Protein 5LO2 (pdb70)

Secondary structure (DSSP, 8-state):
-PPPP-S-SSSS-HHHHHHHHHHHHHHHHHHHH-

InterPro domains:
  IPR009578 Cell surface antigen I/II A repeat [PF06696] (201-225)
  IPR009578 Cell surface antigen I/II A repeat [PF06696] (226-250)
  IPR009578 Cell surface antigen I/II A repeat [PF06696] (283-307)
  IPR009578 Cell surface antigen I/II A repeat [PF06696] (308-332)
  IPR009578 Cell surface antigen I/II A repeat [PF06696] (365-389)
  IPR009578 Cell surface antigen I/II A repeat [PF06696] (390-414)
  IPR009578 Cell surface antigen I/II A repeat [PF06696] (447-471)
  IPR009578 Cell surface antigen I/II A repeat [PS51965] (147-221)
  IPR009578 Cell surface antigen I/II A repeat [PS51965] (222-303)
  IPR009578 Cell surface antigen I/II A repeat [PS51965] (304-385)
  IPR009578 Cell surface antigen I/II A repeat [PS51965] (386-467)
  IPR013574 Glucan-binding protein C/Surface antigen I/II, V-domain [PF08363] (492-816)
  IPR019931 LPXTG cell wall anchor motif [PF00746] (1522-1561)
  IPR019931 LPXTG cell wall anchor motif [PS50847] (1529-1562)
  IPR021197 Cross-wall-targeting lipoprotein motif [TIGR03726] (7-40)
  IPR026345 Adhesin isopeptide-forming adherence domain [PF17998] (1155-1327)
  IPR026345 Adhesin isopeptide-forming adherence domain [TIGR04228] (1155-1328)
  IPR032300 Cell surface antigen, C-terminal [PF16364] (1331-1490)
  IPR036234 Glucan-binding protein C/Surface antigen I/II, V-domain superfamily [G3DSA:2.60.530.10] (496-828)
  IPR036234 Glucan-binding protein C/Surface antigen I/II, V-domain superfamily [SSF74914] (464-836)

Solvent-accessible surface area: 2964 Å² total; per-residue (Å²): 131,20,110,147,24,132,63,63,31,146,136,30,84,113,150,82,41,51,129,54,111,57,25,53,51,121,28,103,160,67,76,90,125,159

Radius of gyration: 9.99 Å; Cα contacts (8 Å, |Δi|>4): 21; chains: 1; bounding box: 30×12×9 Å

Sequence (34 aa):
PPTKPTKPGDNATPEKLAKYQADLAKYQKDLADYPPTKPTKPGDNATPEKLAKYQADLAKYQKDLADYPPTKPTKPGDNATPEKLAKYQADLAKYQKDLADYPPTKPTKPGDNATPEKLAKYQADLAKYQKDLADYPPTKPTKPGDNATPEKLAKYQADLAKYQKDLADYPPTKPTKPGDNATPEKLAKYQADLAKYQKDLADYPPTKPTKPGDNATPEKLAKYQADLAKYQKDLADYPPTKPTKPGDNATPEKLAKYQADLAKYQKDLADYPPTKPTKPGDNATPEKLAKYQADLAKYQKDLADYPPTKPTKPGDNATPEKLAKYQADLAKYQKDLADYPPTKPTKPGDNATPEKLAKYQADLAKYQKDLADYPPTKPTKPGDNATPEKLAKYQADLAKYQKDLADYPPTKPTKPGDNATPEKLAKYQADLAKYQKDLADYPPTKPTKPGDNATPEKLAKYQADLAKYQKDLADYPPTKPTKPGDNATPEKLAKYQADLAKYQKDLADYPPTKPTKPGDNATPEKLAKYQADLAKYQKDLADYPPTKPTKPGDNATPEKLAKYQADLAKYQKDLADYPPTKPTKPGDNATPEKLAKYQADLAKYQKDLADYPPTKPTKPGDNATPEKLAKYQADLAKYQKDLADYPPTKPTKPGDNATPEKLAKYQADLAKYQKDLADY

Nearest PDB structures (foldseek):
  6gwx-assembly1_A  TM=8.118E-01  e=2.846E-02  Streptococcus mutans
  5ola-assembly2_F  TM=5.352E-01  e=8.386E+00  Homo sapiens
  6gwx-assembly1_A  TM=7.992E-01  e=4.355E-02  Streptococcus mutans
  7rt9-assembly1_Y  TM=7.832E-01  e=1.322E+00  Homo sapiens
  6gwx-assembly1_A  TM=8.113E-01  e=1.682E-02  Streptococcus mutans

Foldseek 3Di:
DDDQDPQDQDPDDPVSNVVSVVVVVVVVVVVVVD

B-factor: mean 0.84, std 0.64, range [0.19, 3.57]

Structure (mmCIF, N/CA/C/O backbone):
data_5LO2
#
_entry.id   5LO2
#
loop_
_atom_site.group_PDB
_atom_site.id
_atom_site.type_symbol
_atom_site.label_atom_id
_atom_site.label_alt_id
_atom_site.label_comp_id
_atom_site.label_asym_id
_atom_site.label_entity_id
_atom_site.label_seq_id
_atom_site.pdbx_PDB_ins_code
_atom_site.Cartn_x
_atom_site.Cartn_y
_atom_site.Cartn_z
_atom_site.occupancy
_atom_site.B_iso_or_equiv
_atom_site.auth_seq_id
_atom_site.auth_comp_id
_atom_site.auth_asym_id
_atom_site.auth_atom_id
_atom_site.pdbx_PDB_model_num
ATOM 7 N N . PRO A 1 2 ? -13.168 -4.047 -3.375 1.00 1.33 1 PRO A N 1
ATOM 8 C CA . PRO A 1 2 ? -12.131 -3.888 -2.354 1.00 1.03 1 PRO A CA 1
ATOM 9 C C . PRO A 1 2 ? -10.810 -3.424 -2.961 1.00 0.90 1 PRO A C 1
ATOM 10 O O . PRO A 1 2 ? -10.400 -3.916 -4.014 1.00 1.08 1 PRO A O 1
ATOM 21 N N . PRO A 1 3 ? -10.135 -2.461 -2.316 1.00 0.68 2 PRO A N 1
ATOM 22 C CA . PRO A 1 3 ? -8.877 -1.900 -2.821 1.00 0.68 2 PRO A CA 1
ATOM 23 C C . PRO A 1 3 ? -7.794 -2.959 -3.004 1.00 0.67 2 PRO A C 1
ATOM 24 O O . PRO A 1 3 ? -7.716 -3.924 -2.236 1.00 0.67 2 PRO A O 1
ATOM 35 N N . THR A 1 4 ? -6.971 -2.781 -4.025 1.00 0.85 3 THR A N 1
ATOM 36 C CA . THR A 1 4 ? -5.882 -3.695 -4.290 1.00 0.93 3 THR A CA 1
ATOM 37 C C . THR A 1 4 ? -4.763 -3.512 -3.274 1.00 0.69 3 THR A C 1
ATOM 38 O O . THR A 1 4 ? -4.271 -2.401 -3.062 1.00 0.63 3 THR A O 1
ATOM 49 N N . LYS A 1 5 ? -4.380 -4.609 -2.644 1.00 0.66 4 LYS A N 1
ATOM 50 C CA . LYS A 1 5 ? -3.338 -4.590 -1.635 1.00 0.50 4 LYS A CA 1
ATOM 51 C C . LYS A 1 5 ? -1.973 -4.473 -2.302 1.00 0.43 4 LYS A C 1
ATOM 52 O O . LYS A 1 5 ? -1.686 -5.206 -3.253 1.00 0.47 4 LYS A O 1
ATOM 71 N N . PRO A 1 6 ? -1.124 -3.548 -1.821 1.00 0.41 5 PRO A N 1
ATOM 72 C CA . PRO A 1 6 ? 0.187 -3.284 -2.420 1.00 0.43 5 PRO A CA 1
ATOM 73 C C . PRO A 1 6 ? 1.035 -4.541 -2.572 1.00 0.33 5 PRO A C 1
ATOM 74 O O . PRO A 1 6 ? 1.398 -5.193 -1.591 1.00 0.29 5 PRO A O 1
ATOM 85 N N . THR A 1 7 ? 1.330 -4.874 -3.816 1.00 0.39 6 THR A N 1
ATOM 86 C CA . THR A 1 7 ? 2.135 -6.035 -4.142 1.00 0.41 6 THR A CA 1
ATOM 87 C C . THR A 1 7 ? 3.623 -5.725 -3.961 1.00 0.36 6 THR A C 1
ATOM 88 O O . THR A 1 7 ? 4.462 -6.627 -3.902 1.00 0.39 6 THR A O 1
ATOM 99 N N . LYS A 1 8 ? 3.932 -4.436 -3.867 1.00 0.35 7 LYS A N 1
ATOM 100 C CA . LYS A 1 8 ? 5.296 -3.978 -3.636 1.00 0.39 7 LYS A CA 1
ATOM 101 C C . LYS A 1 8 ? 5.847 -4.523 -2.319 1.00 0.35 7 LYS A C 1
ATOM 102 O O . LYS A 1 8 ? 5.118 -4.636 -1.332 1.00 0.32 7 LYS A O 1
ATOM 121 N N . PRO A 1 9 ? 7.136 -4.901 -2.303 1.00 0.43 8 PRO A N 1
ATOM 122 C CA . PRO A 1 9 ? 7.821 -5.338 -1.083 1.00 0.46 8 PRO A CA 1
ATOM 123 C C . PRO A 1 9 ? 7.707 -4.318 0.047 1.00 0.48 8 PRO A C 1
ATOM 124 O O . PRO A 1 9 ? 8.111 -3.161 -0.097 1.00 0.51 8 PRO A O 1
ATOM 135 N N . GLY A 1 10 ? 7.150 -4.755 1.160 1.00 0.54 9 GLY A N 1
ATOM 136 C CA . GLY A 1 10 ? 7.013 -3.893 2.314 1.00 0.61 9 GLY A CA 1
ATOM 137 C C . GLY A 1 10 ? 7.823 -4.394 3.487 1.00 0.65 9 GLY A C 1
ATOM 138 O O . GLY A 1 10 ? 7.860 -3.766 4.548 1.00 0.82 9 GLY A O 1
ATOM 142 N N . ASP A 1 11 ? 8.476 -5.528 3.290 1.00 0.69 10 ASP A N 1
ATOM 143 C CA . ASP A 1 11 ? 9.302 -6.127 4.327 1.00 0.82 10 ASP A CA 1
ATOM 144 C C . ASP A 1 11 ? 10.773 -5.892 4.028 1.00 0.87 10 ASP A C 1
ATOM 145 O O . ASP A 1 11 ? 11.481 -5.235 4.794 1.00 1.23 10 ASP A O 1
ATOM 154 N N . ASN A 1 12 ? 11.225 -6.422 2.902 1.00 0.92 11 ASN A N 1
ATOM 155 C CA . ASN A 1 12 ? 12.614 -6.291 2.493 1.00 1.10 11 ASN A CA 1
ATOM 156 C C . ASN A 1 12 ? 12.720 -5.434 1.238 1.00 0.99 11 ASN A C 1
ATOM 157 O O . ASN A 1 12 ? 12.422 -5.892 0.133 1.00 1.52 11 ASN A O 1
ATOM 168 N N . ALA A 1 13 ? 13.127 -4.187 1.426 1.00 0.68 12 ALA A N 1
ATOM 169 C CA . ALA A 1 13 ? 13.290 -3.243 0.334 1.00 0.55 12 ALA A CA 1
ATOM 170 C C . ALA A 1 13 ? 14.054 -2.023 0.825 1.00 0.46 12 ALA A C 1
ATOM 171 O O . ALA A 1 13 ? 14.223 -1.838 2.032 1.00 0.52 12 ALA A O 1
ATOM 178 N N . THR A 1 14 ? 14.520 -1.206 -0.105 1.00 0.41 13 THR A N 1
ATOM 179 C CA . THR A 1 14 ? 15.234 0.010 0.239 1.00 0.39 13 THR A CA 1
ATOM 180 C C . THR A 1 14 ? 14.303 1.011 0.912 1.00 0.30 13 THR A C 1
ATOM 181 O O . THR A 1 14 ? 13.099 1.016 0.653 1.00 0.23 13 THR A O 1
ATOM 192 N N . PRO A 1 15 ? 14.844 1.867 1.792 1.00 0.34 14 PRO A N 1
ATOM 193 C CA . PRO A 1 15 ? 14.055 2.866 2.516 1.00 0.33 14 PRO A CA 1
ATOM 194 C C . PRO A 1 15 ? 13.251 3.757 1.574 1.00 0.30 14 PRO A C 1
ATOM 195 O O . PRO A 1 15 ? 12.116 4.130 1.877 1.00 0.31 14 PRO A O 1
ATOM 206 N N . GLU A 1 16 ? 13.839 4.076 0.424 1.00 0.36 15 GLU A N 1
ATOM 207 C CA . GLU A 1 16 ? 13.165 4.883 -0.583 1.00 0.41 15 GLU A CA 1
ATOM 208 C C . GLU A 1 16 ? 11.973 4.128 -1.164 1.00 0.35 15 GLU A C 1
ATOM 209 O O . GLU A 1 16 ? 10.886 4.684 -1.336 1.00 0.38 15 GLU A O 1
ATOM 221 N N . LYS A 1 17 ? 12.186 2.852 -1.448 1.00 0.32 16 LYS A N 1
ATOM 222 C CA . LYS A 1 17 ? 11.169 2.024 -2.073 1.00 0.34 16 LYS A CA 1
ATOM 223 C C . LYS A 1 17 ? 10.082 1.675 -1.062 1.00 0.26 16 LYS A C 1
ATOM 224 O O . LYS A 1 17 ? 8.907 1.541 -1.411 1.00 0.31 16 LYS A O 1
ATOM 243 N N . LEU A 1 18 ? 10.485 1.518 0.193 1.00 0.21 17 LEU A N 1
ATOM 244 C CA . LEU A 1 18 ? 9.542 1.305 1.278 1.00 0.22 17 LEU A CA 1
ATOM 245 C C . LEU A 1 18 ? 8.639 2.514 1.450 1.00 0.21 17 LEU A C 1
ATOM 246 O O . LEU A 1 18 ? 7.466 2.377 1.781 1.00 0.25 17 LEU A O 1
ATOM 262 N N . ALA A 1 19 ? 9.189 3.701 1.220 1.00 0.23 18 ALA A N 1
ATOM 263 C CA . ALA A 1 19 ? 8.411 4.924 1.286 1.00 0.29 18 ALA A CA 1
ATOM 264 C C . ALA A 1 19 ? 7.332 4.920 0.212 1.00 0.31 18 ALA A C 1
ATOM 265 O O . ALA A 1 19 ? 6.205 5.357 0.444 1.00 0.35 18 ALA A O 1
ATOM 272 N N . LYS A 1 20 ? 7.684 4.405 -0.961 1.00 0.31 19 LYS A N 1
ATOM 273 C CA . LYS A 1 20 ? 6.730 4.260 -2.049 1.00 0.38 19 LYS A CA 1
ATOM 274 C C . LYS A 1 20 ? 5.647 3.258 -1.662 1.00 0.35 19 LYS A C 1
ATOM 275 O O . LYS A 1 20 ? 4.471 3.440 -1.977 1.00 0.40 19 LYS A O 1
ATOM 294 N N . TYR A 1 21 ? 6.055 2.204 -0.965 1.00 0.30 20 TYR A N 1
ATOM 295 C CA . TYR A 1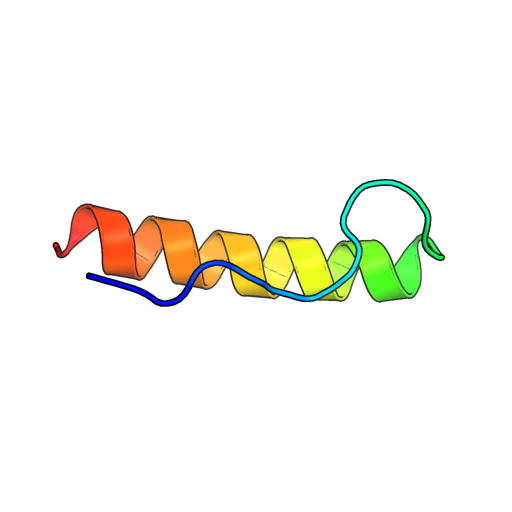 21 ? 5.119 1.224 -0.427 1.00 0.31 20 TYR A CA 1
ATOM 296 C C . TYR A 1 21 ? 4.184 1.888 0.579 1.00 0.30 20 TYR A C 1
ATOM 297 O O . TYR A 1 21 ? 2.980 1.651 0.572 1.00 0.34 20 TYR A O 1
ATOM 315 N N . GLN A 1 22 ? 4.754 2.735 1.426 1.00 0.28 21 GLN A N 1
ATOM 316 C CA . GLN A 1 22 ? 3.990 3.456 2.436 1.00 0.28 21 GLN A CA 1
ATOM 317 C C . GLN A 1 22 ? 2.982 4.399 1.790 1.00 0.30 21 GLN A C 1
ATOM 318 O O . GLN A 1 22 ? 1.887 4.594 2.313 1.00 0.32 21 GLN A O 1
ATOM 332 N N . ALA A 1 23 ? 3.356 4.968 0.650 1.00 0.30 22 ALA A N 1
ATOM 333 C CA . ALA A 1 23 ? 2.468 5.848 -0.098 1.00 0.33 22 ALA A CA 1
ATOM 334 C C . ALA A 1 23 ? 1.312 5.055 -0.693 1.00 0.33 22 ALA A C 1
ATOM 335 O O . ALA A 1 23 ? 0.167 5.510 -0.712 1.00 0.35 22 ALA A O 1
ATOM 342 N N . ASP A 1 24 ? 1.623 3.858 -1.164 1.00 0.32 23 ASP A N 1
ATOM 343 C CA . ASP A 1 24 ? 0.618 2.973 -1.738 1.00 0.34 23 ASP A CA 1
ATOM 344 C C . ASP A 1 24 ? -0.304 2.459 -0.640 1.00 0.31 23 ASP A C 1
ATOM 345 O O . ASP A 1 24 ? -1.524 2.430 -0.794 1.00 0.33 23 ASP A O 1
ATOM 354 N N . LEU A 1 25 ? 0.299 2.078 0.480 1.00 0.29 24 LEU A N 1
ATOM 355 C CA . LEU A 1 25 ? -0.438 1.603 1.639 1.00 0.28 24 LEU A CA 1
ATOM 356 C C . LEU A 1 25 ? -1.331 2.719 2.183 1.00 0.24 24 LEU A C 1
ATOM 357 O O . LEU A 1 25 ? -2.433 2.468 2.669 1.00 0.24 24 LEU A O 1
ATOM 373 N N . ALA A 1 26 ? -0.853 3.954 2.084 1.00 0.25 25 ALA A N 1
ATOM 374 C CA . ALA A 1 26 ? -1.642 5.117 2.462 1.00 0.25 25 ALA A CA 1
ATOM 375 C C . ALA A 1 26 ? -2.897 5.210 1.603 1.00 0.25 25 ALA A C 1
ATOM 376 O O . ALA A 1 26 ? -4.004 5.380 2.116 1.00 0.27 25 ALA A O 1
ATOM 383 N N . LYS A 1 27 ? -2.710 5.078 0.293 1.00 0.28 26 LYS A N 1
ATOM 384 C CA . LYS A 1 27 ? -3.825 5.059 -0.646 1.00 0.33 26 LYS A CA 1
ATOM 385 C C . LYS A 1 27 ? -4.766 3.909 -0.317 1.00 0.29 26 LYS A C 1
ATOM 386 O O . LYS A 1 27 ? -5.988 4.060 -0.342 1.00 0.32 26 LYS A O 1
ATOM 405 N N . TYR A 1 28 ? -4.178 2.762 0.000 1.00 0.25 27 TYR A N 1
ATOM 406 C CA . TYR A 1 28 ? -4.940 1.570 0.332 1.00 0.24 27 TYR A CA 1
ATOM 407 C C . TYR A 1 28 ? -5.827 1.821 1.544 1.00 0.19 27 TYR A C 1
ATOM 408 O O . TYR A 1 28 ? -6.995 1.460 1.536 1.00 0.21 27 TYR A O 1
ATOM 426 N N . GLN A 1 29 ? -5.272 2.454 2.572 1.00 0.20 28 GLN A N 1
ATOM 427 C CA . GLN A 1 29 ? -6.033 2.763 3.780 1.00 0.22 28 GLN A CA 1
ATOM 428 C C . GLN A 1 29 ? -7.197 3.695 3.464 1.00 0.19 28 GLN A C 1
ATOM 429 O O . GLN A 1 29 ? -8.297 3.535 3.998 1.00 0.22 28 GLN A O 1
ATOM 443 N N . LYS A 1 30 ? -6.945 4.670 2.603 1.00 0.23 29 LYS A N 1
ATOM 444 C CA . LYS A 1 30 ? -7.970 5.621 2.199 1.00 0.29 29 LYS A CA 1
ATOM 445 C C . LYS A 1 30 ? -9.097 4.915 1.451 1.00 0.24 29 LYS A C 1
ATOM 446 O O . LYS A 1 30 ? -10.273 5.061 1.794 1.00 0.28 29 LYS A O 1
ATOM 465 N N . ASP A 1 31 ? -8.731 4.145 0.434 1.00 0.24 30 ASP A N 1
ATOM 466 C CA . ASP A 1 31 ? -9.712 3.428 -0.375 1.00 0.30 30 ASP A CA 1
ATOM 467 C C . ASP A 1 31 ? -10.404 2.353 0.461 1.00 0.28 30 ASP A C 1
ATOM 468 O O . ASP A 1 31 ? -11.574 2.037 0.247 1.00 0.36 30 ASP A O 1
ATOM 477 N N . LEU A 1 32 ? -9.663 1.802 1.420 1.00 0.24 31 LEU A N 1
ATOM 478 C CA . LEU A 1 32 ? -10.189 0.801 2.345 1.00 0.30 31 LEU A CA 1
ATOM 479 C C . LEU A 1 32 ? -11.262 1.409 3.239 1.00 0.33 31 LEU A C 1
ATOM 480 O O . LEU A 1 32 ? -12.307 0.806 3.467 1.00 0.43 31 LEU A O 1
ATOM 496 N N . ALA A 1 33 ? -10.987 2.603 3.747 1.00 0.31 32 ALA A N 1
ATOM 497 C CA . ALA A 1 33 ? -11.941 3.326 4.573 1.00 0.40 32 ALA A CA 1
ATOM 498 C C . ALA A 1 33 ? -13.197 3.646 3.779 1.00 0.42 32 ALA A C 1
ATOM 499 O O . ALA A 1 33 ? -14.307 3.640 4.308 1.00 0.53 32 ALA A O 1
ATOM 506 N N . ASP A 1 34 ? -13.000 3.925 2.502 1.00 0.39 33 ASP A N 1
ATOM 507 C CA . ASP A 1 34 ? -14.102 4.206 1.591 1.00 0.51 33 ASP A CA 1
ATOM 508 C C . ASP A 1 34 ? -14.871 2.924 1.265 1.00 0.55 33 ASP A C 1
ATOM 509 O O . ASP A 1 34 ? -16.049 2.958 0.911 1.00 0.71 33 ASP A O 1
ATOM 518 N N . TYR A 1 35 ? -14.189 1.798 1.408 1.00 0.46 34 TYR A N 1
ATOM 519 C CA . TYR A 1 35 ? -14.767 0.488 1.134 1.00 0.54 34 TYR A CA 1
ATOM 520 C C . TYR A 1 35 ? -15.731 0.077 2.244 1.00 0.71 34 TYR A C 1
ATOM 521 O O . TYR A 1 35 ? -15.384 0.094 3.425 1.00 1.43 34 TYR A O 1
ATOM 548 N N . PRO A 1 2 ? -12.805 -2.721 -4.733 1.00 1.33 1 PRO A N 2
ATOM 549 C CA . PRO A 1 2 ? -12.202 -2.977 -3.420 1.00 1.03 1 PRO A CA 2
ATOM 550 C C . PRO A 1 2 ? -10.717 -2.620 -3.402 1.00 0.90 1 PRO A C 2
ATOM 551 O O . PRO A 1 2 ? -10.027 -2.762 -4.414 1.00 1.08 1 PRO A O 2
ATOM 562 N N . PRO A 1 3 ? -10.204 -2.144 -2.257 1.00 0.68 2 PRO A N 2
ATOM 563 C CA . PRO A 1 3 ? -8.809 -1.706 -2.133 1.00 0.68 2 PRO A CA 2
ATOM 564 C C . PRO A 1 3 ? -7.819 -2.843 -2.362 1.00 0.67 2 PRO A C 2
ATOM 565 O O . PRO A 1 3 ? -8.028 -3.968 -1.902 1.00 0.67 2 PRO A O 2
ATOM 576 N N . THR A 1 4 ? -6.745 -2.548 -3.072 1.00 0.85 3 THR A N 2
ATOM 577 C CA . THR A 1 4 ? -5.729 -3.539 -3.365 1.00 0.93 3 THR A CA 2
ATOM 578 C C . THR A 1 4 ? -4.513 -3.346 -2.468 1.00 0.69 3 THR A C 2
ATOM 579 O O . THR A 1 4 ? -3.974 -2.240 -2.363 1.00 0.63 3 THR A O 2
ATOM 590 N N . LYS A 1 5 ? -4.100 -4.421 -1.812 1.00 0.66 4 LYS A N 2
ATOM 591 C CA . LYS A 1 5 ? -2.931 -4.385 -0.950 1.00 0.50 4 LYS A CA 2
ATOM 592 C C . LYS A 1 5 ? -1.679 -4.197 -1.794 1.00 0.43 4 LYS A C 2
ATOM 593 O O . LYS A 1 5 ? -1.623 -4.679 -2.927 1.00 0.47 4 LYS A O 2
ATOM 612 N N . PRO A 1 6 ? -0.661 -3.494 -1.275 1.00 0.41 5 PRO A N 2
ATOM 613 C CA . PRO A 1 6 ? 0.571 -3.260 -2.023 1.00 0.43 5 PRO A CA 2
ATOM 614 C C . PRO A 1 6 ? 1.298 -4.556 -2.356 1.00 0.33 5 PRO A C 2
ATOM 615 O O . PRO A 1 6 ? 1.797 -5.256 -1.471 1.00 0.29 5 PRO A O 2
ATOM 626 N N . THR A 1 7 ? 1.332 -4.874 -3.641 1.00 0.39 6 THR A N 2
ATOM 627 C CA . THR A 1 7 ? 2.054 -6.031 -4.139 1.00 0.41 6 THR A CA 2
ATOM 628 C C . THR A 1 7 ? 3.542 -5.697 -4.252 1.00 0.36 6 THR A C 2
ATOM 629 O O . THR A 1 7 ? 4.380 -6.545 -4.565 1.00 0.39 6 THR A O 2
ATOM 640 N N . LYS A 1 8 ? 3.843 -4.439 -3.976 1.00 0.35 7 LYS A N 2
ATOM 641 C CA . LYS A 1 8 ? 5.205 -3.933 -3.974 1.00 0.39 7 LYS A CA 2
ATOM 642 C C . LYS A 1 8 ? 5.974 -4.505 -2.782 1.00 0.35 7 LYS A C 2
ATOM 643 O O . LYS A 1 8 ? 5.366 -4.921 -1.795 1.00 0.32 7 LYS A O 2
ATOM 662 N N . PRO A 1 9 ? 7.313 -4.565 -2.865 1.00 0.43 8 PRO A N 2
ATOM 663 C CA . PRO A 1 9 ? 8.147 -5.077 -1.771 1.00 0.46 8 PRO A CA 2
ATOM 664 C C . PRO A 1 9 ? 7.971 -4.272 -0.490 1.00 0.48 8 PRO A C 2
ATOM 665 O O . PRO A 1 9 ? 8.068 -3.044 -0.495 1.00 0.51 8 PRO A O 2
ATOM 676 N N . GLY A 1 10 ? 7.711 -4.974 0.600 1.00 0.54 9 GLY A N 2
ATOM 677 C CA . GLY A 1 10 ? 7.463 -4.316 1.862 1.00 0.61 9 GLY A CA 2
ATOM 678 C C . GLY A 1 10 ? 8.110 -5.023 3.031 1.00 0.65 9 GLY A C 2
ATOM 679 O O . GLY A 1 10 ? 8.367 -4.407 4.068 1.00 0.82 9 GLY A O 2
ATOM 683 N N . ASP A 1 11 ? 8.374 -6.316 2.873 1.00 0.69 10 ASP A N 2
ATOM 684 C CA . ASP A 1 11 ? 9.000 -7.102 3.932 1.00 0.82 10 ASP A CA 2
ATOM 685 C C . ASP A 1 11 ? 10.447 -6.674 4.103 1.00 0.87 10 ASP A C 2
ATOM 686 O O . ASP A 1 11 ? 10.905 -6.396 5.213 1.00 1.23 10 ASP A O 2
ATOM 695 N N . ASN A 1 12 ? 11.153 -6.606 2.989 1.00 0.92 11 ASN A N 2
ATOM 696 C CA . ASN A 1 12 ? 12.534 -6.153 2.977 1.00 1.10 11 ASN A CA 2
ATOM 697 C C . ASN A 1 12 ? 12.806 -5.387 1.692 1.00 0.99 11 ASN A C 2
ATOM 698 O O . ASN A 1 12 ? 12.745 -5.956 0.601 1.00 1.52 11 ASN A O 2
ATOM 709 N N . ALA A 1 13 ? 13.101 -4.103 1.821 1.00 0.68 12 ALA A N 2
ATOM 710 C CA . ALA A 1 13 ? 13.309 -3.249 0.665 1.00 0.55 12 ALA A CA 2
ATOM 711 C C . ALA A 1 13 ? 14.097 -2.008 1.051 1.00 0.46 12 ALA A C 2
ATOM 712 O O . ALA A 1 13 ? 14.317 -1.744 2.239 1.00 0.52 12 ALA A O 2
ATOM 719 N N . THR A 1 14 ? 14.528 -1.263 0.045 1.00 0.41 13 THR A N 2
ATOM 720 C CA . THR A 1 14 ? 15.239 -0.016 0.260 1.00 0.39 13 THR A CA 2
ATOM 721 C C . THR A 1 14 ? 14.309 1.029 0.864 1.00 0.30 13 THR A C 2
ATOM 722 O O . THR A 1 14 ? 13.097 0.989 0.637 1.00 0.23 13 THR A O 2
ATOM 733 N N . PRO A 1 15 ? 14.855 1.973 1.639 1.00 0.34 14 PRO A N 2
ATOM 734 C CA . PRO A 1 15 ? 14.061 3.013 2.294 1.00 0.33 14 PRO A CA 2
ATOM 735 C C . PRO A 1 15 ? 13.253 3.833 1.292 1.00 0.30 14 PRO A C 2
ATOM 736 O O . PRO A 1 15 ? 12.126 4.241 1.577 1.00 0.31 14 PRO A O 2
ATOM 747 N N . GLU A 1 16 ? 13.828 4.059 0.115 1.00 0.36 15 GLU A N 2
ATOM 748 C CA . GLU A 1 16 ? 13.141 4.795 -0.937 1.00 0.41 15 GLU A CA 2
ATOM 749 C C . GLU A 1 16 ? 11.937 4.006 -1.443 1.00 0.35 15 GLU A C 2
ATOM 750 O O . GLU A 1 16 ? 10.865 4.565 -1.686 1.00 0.38 15 GLU A O 2
ATOM 762 N N . LYS A 1 17 ? 12.120 2.701 -1.585 1.00 0.32 16 LYS A N 2
ATOM 763 C CA . LYS A 1 17 ? 11.067 1.829 -2.080 1.00 0.34 16 LYS A CA 2
ATOM 764 C C . LYS A 1 17 ? 9.992 1.654 -1.018 1.00 0.26 16 LYS A C 2
ATOM 765 O O . LYS A 1 17 ? 8.798 1.657 -1.320 1.00 0.31 16 LYS A O 2
ATOM 784 N N . LEU A 1 18 ? 10.427 1.515 0.231 1.00 0.21 17 LEU A N 2
ATOM 785 C CA . LEU A 1 18 ? 9.512 1.390 1.354 1.00 0.22 17 LEU A CA 2
ATOM 786 C C . LEU A 1 18 ? 8.646 2.631 1.497 1.00 0.21 17 LEU A C 2
ATOM 787 O O . LEU A 1 18 ? 7.498 2.544 1.919 1.00 0.25 17 LEU A O 2
ATOM 803 N N . ALA A 1 19 ? 9.194 3.783 1.140 1.00 0.23 18 ALA A N 2
ATOM 804 C CA . ALA A 1 19 ? 8.439 5.024 1.180 1.00 0.29 18 ALA A CA 2
ATOM 805 C C . ALA A 1 19 ? 7.274 4.970 0.202 1.00 0.31 18 ALA A C 2
ATOM 806 O O . ALA A 1 19 ? 6.160 5.377 0.524 1.00 0.35 18 ALA A O 2
ATOM 813 N N . LYS A 1 20 ? 7.538 4.446 -0.988 1.00 0.31 19 LYS A N 2
ATOM 814 C CA . LYS A 1 20 ? 6.494 4.258 -1.983 1.00 0.38 19 LYS A CA 2
ATOM 815 C C . LYS A 1 20 ? 5.497 3.214 -1.497 1.00 0.35 19 LYS A C 2
ATOM 816 O O . LYS A 1 20 ? 4.294 3.329 -1.725 1.00 0.40 19 LYS A O 2
ATOM 835 N N . TYR A 1 21 ? 6.013 2.202 -0.816 1.00 0.30 20 TYR A N 2
ATOM 836 C CA . TYR A 1 21 ? 5.183 1.162 -0.229 1.00 0.31 20 TYR A CA 2
ATOM 837 C C . TYR A 1 21 ? 4.245 1.765 0.815 1.00 0.30 20 TYR A C 2
ATOM 838 O O . TYR A 1 21 ? 3.057 1.457 0.843 1.00 0.34 20 TYR A O 2
ATOM 856 N N . GLN A 1 22 ? 4.791 2.635 1.659 1.00 0.28 21 GLN A N 2
ATOM 857 C CA . GLN A 1 22 ? 4.006 3.324 2.679 1.00 0.28 21 GLN A CA 2
ATOM 858 C C . GLN A 1 22 ? 2.991 4.265 2.038 1.00 0.30 21 GLN A C 2
ATOM 859 O O . GLN A 1 22 ? 1.867 4.406 2.522 1.00 0.32 21 GLN A O 2
ATOM 873 N N . ALA A 1 23 ? 3.393 4.911 0.953 1.00 0.30 22 ALA A N 2
ATOM 874 C CA . ALA A 1 23 ? 2.508 5.797 0.215 1.00 0.33 22 ALA A CA 2
ATOM 875 C C . ALA A 1 23 ? 1.360 5.015 -0.409 1.00 0.33 22 ALA A C 2
ATOM 876 O O . ALA A 1 23 ? 0.212 5.461 -0.414 1.00 0.35 22 ALA A O 2
ATOM 883 N N . ASP A 1 24 ? 1.680 3.839 -0.927 1.00 0.32 23 ASP A N 2
ATOM 884 C CA . ASP A 1 24 ? 0.682 2.978 -1.548 1.00 0.34 23 ASP A CA 2
ATOM 885 C C . ASP A 1 24 ? -0.187 2.323 -0.479 1.00 0.31 23 ASP A C 2
ATOM 886 O O . ASP A 1 24 ? -1.372 2.061 -0.692 1.00 0.33 23 ASP A O 2
ATOM 895 N N . LEU A 1 25 ? 0.415 2.069 0.675 1.00 0.29 24 LEU A N 2
ATOM 896 C CA . LEU A 1 25 ? -0.305 1.555 1.833 1.00 0.28 24 LEU A CA 2
ATOM 897 C C . LEU A 1 25 ? -1.319 2.598 2.302 1.00 0.24 24 LEU A C 2
ATOM 898 O O . LEU A 1 25 ? -2.455 2.267 2.645 1.00 0.24 24 LEU A O 2
ATOM 914 N N . ALA A 1 26 ? -0.904 3.860 2.296 1.00 0.25 25 ALA A N 2
ATOM 915 C CA . ALA A 1 26 ? -1.790 4.964 2.638 1.00 0.25 25 ALA A CA 2
ATOM 916 C C . ALA A 1 26 ? -2.958 5.042 1.660 1.00 0.25 25 ALA A C 2
ATOM 917 O O . ALA A 1 26 ? -4.103 5.272 2.054 1.00 0.27 25 ALA A O 2
ATOM 924 N N . LYS A 1 27 ? -2.658 4.840 0.382 1.00 0.28 26 LYS A N 2
ATOM 925 C CA . LYS A 1 27 ? -3.684 4.814 -0.653 1.00 0.33 26 LYS A CA 2
ATOM 926 C C . LYS A 1 27 ? -4.660 3.667 -0.403 1.00 0.29 26 LYS A C 2
ATOM 927 O O . LYS A 1 27 ? -5.874 3.822 -0.554 1.00 0.32 26 LYS A O 2
ATOM 946 N N . TYR A 1 28 ? -4.117 2.526 0.002 1.00 0.25 27 TYR A N 2
ATOM 947 C CA . TYR A 1 28 ? -4.926 1.361 0.341 1.00 0.24 27 TYR A CA 2
ATOM 948 C C . TYR A 1 28 ? -5.865 1.688 1.494 1.00 0.19 27 TYR A C 2
ATOM 949 O O . TYR A 1 28 ? -7.048 1.361 1.449 1.00 0.21 27 TYR A O 2
ATOM 967 N N . GLN A 1 29 ? -5.332 2.350 2.513 1.00 0.20 28 GLN A N 2
ATOM 968 C CA . GLN A 1 29 ? -6.120 2.729 3.680 1.00 0.22 28 GLN A CA 2
ATOM 969 C C . GLN A 1 29 ? -7.234 3.697 3.299 1.00 0.19 28 GLN A C 2
ATOM 970 O O . GLN A 1 29 ? -8.360 3.579 3.786 1.00 0.22 28 GLN A O 2
ATOM 984 N N . LYS A 1 30 ? -6.921 4.649 2.430 1.00 0.23 29 LYS A N 2
ATOM 985 C CA . LYS A 1 30 ? -7.900 5.636 1.998 1.00 0.29 29 LYS A CA 2
ATOM 986 C C . LYS A 1 30 ? -9.062 4.965 1.277 1.00 0.24 29 LYS A C 2
ATOM 987 O O . LYS A 1 30 ? -10.231 5.211 1.589 1.00 0.28 29 LYS A O 2
ATOM 1006 N N . ASP A 1 31 ? -8.732 4.114 0.316 1.00 0.24 30 ASP A N 2
ATOM 1007 C CA . ASP A 1 31 ? -9.746 3.406 -0.461 1.00 0.30 30 ASP A CA 2
ATOM 1008 C C . ASP A 1 31 ? -10.516 2.445 0.441 1.00 0.28 30 ASP A C 2
ATOM 1009 O O . ASP A 1 31 ? -11.728 2.274 0.301 1.00 0.36 30 ASP A O 2
ATOM 1018 N N . LEU A 1 32 ? -9.801 1.845 1.385 1.00 0.24 31 LEU A N 2
ATOM 1019 C CA . LEU A 1 32 ? -10.389 0.925 2.354 1.00 0.30 31 LEU A CA 2
ATOM 1020 C C . LEU A 1 32 ? -11.426 1.629 3.218 1.00 0.33 31 LEU A C 2
ATOM 1021 O O . LEU A 1 32 ? -12.470 1.060 3.535 1.00 0.43 31 LEU A O 2
ATOM 1037 N N . ALA A 1 33 ? -11.134 2.868 3.592 1.00 0.31 32 ALA A N 2
ATOM 1038 C CA . ALA A 1 33 ? -12.053 3.669 4.386 1.00 0.40 32 ALA A CA 2
ATOM 1039 C C . ALA A 1 33 ? -13.354 3.903 3.634 1.00 0.42 32 ALA A C 2
ATOM 1040 O O . ALA A 1 33 ? -14.439 3.859 4.212 1.00 0.53 32 ALA A O 2
ATOM 1047 N N . ASP A 1 34 ? -13.231 4.140 2.336 1.00 0.39 33 ASP A N 2
ATOM 1048 C CA . ASP A 1 34 ? -14.387 4.406 1.487 1.00 0.51 33 ASP A CA 2
ATOM 1049 C C . ASP A 1 34 ? -15.174 3.124 1.218 1.00 0.55 33 ASP A C 2
ATOM 1050 O O . ASP A 1 34 ? -16.381 3.162 0.975 1.00 0.71 33 ASP A O 2
ATOM 1059 N N . TYR A 1 35 ? -14.487 1.990 1.290 1.00 0.46 34 TYR A N 2
ATOM 1060 C CA . TYR A 1 35 ? -15.097 0.697 1.008 1.00 0.54 34 TYR A CA 2
ATOM 1061 C C . TYR A 1 35 ? -16.005 0.263 2.157 1.00 0.71 34 TYR A C 2
ATOM 1062 O O . TYR A 1 35 ? -15.552 -0.317 3.145 1.00 1.43 34 TYR A O 2
ATOM 1089 N N . PRO A 1 2 ? -13.729 -3.567 -3.726 1.00 1.33 1 PRO A N 3
ATOM 1090 C CA . PRO A 1 2 ? -12.837 -3.920 -2.621 1.00 1.03 1 PRO A CA 3
ATOM 1091 C C . PRO A 1 2 ? -11.370 -3.771 -3.014 1.00 0.90 1 PRO A C 3
ATOM 1092 O O . PRO A 1 2 ? -10.893 -4.440 -3.933 1.00 1.08 1 PRO A O 3
ATOM 1103 N N . PRO A 1 3 ? -10.640 -2.880 -2.328 1.00 0.68 2 PRO A N 3
ATOM 1104 C CA . PRO A 1 3 ? -9.242 -2.596 -2.657 1.00 0.68 2 PRO A CA 3
ATOM 1105 C C . PRO A 1 3 ? -8.312 -3.757 -2.320 1.00 0.67 2 PRO A C 3
ATOM 1106 O O . PRO A 1 3 ? -8.458 -4.409 -1.287 1.00 0.67 2 PRO A O 3
ATOM 1117 N N . THR A 1 4 ? -7.363 -4.011 -3.202 1.00 0.85 3 THR A N 3
ATOM 1118 C CA . THR A 1 4 ? -6.392 -5.063 -3.001 1.00 0.93 3 THR A CA 3
ATOM 1119 C C . THR A 1 4 ? -5.132 -4.490 -2.362 1.00 0.69 3 THR A C 3
ATOM 1120 O O . THR A 1 4 ? -4.753 -3.349 -2.643 1.00 0.63 3 THR A O 3
ATOM 1131 N N . LYS A 1 5 ? -4.507 -5.263 -1.486 1.00 0.66 4 LYS A N 3
ATOM 1132 C CA . LYS A 1 5 ? -3.274 -4.835 -0.846 1.00 0.50 4 LYS A CA 3
ATOM 1133 C C . LYS A 1 5 ? -2.160 -4.726 -1.884 1.00 0.43 4 LYS A C 3
ATOM 1134 O O . LYS A 1 5 ? -2.159 -5.468 -2.869 1.00 0.47 4 LYS A O 3
ATOM 1153 N N . PRO A 1 6 ? -1.204 -3.802 -1.693 1.00 0.41 5 PRO A N 3
ATOM 1154 C CA . PRO A 1 6 ? -0.138 -3.571 -2.669 1.00 0.43 5 PRO A CA 3
ATOM 1155 C C . PRO A 1 6 ? 0.812 -4.754 -2.773 1.00 0.33 5 PRO A C 3
ATOM 1156 O O . PRO A 1 6 ? 1.279 -5.280 -1.762 1.00 0.29 5 PRO A O 3
ATOM 1167 N N . THR A 1 7 ? 1.092 -5.169 -3.999 1.00 0.39 6 THR A N 3
ATOM 1168 C CA . THR A 1 7 ? 2.021 -6.257 -4.246 1.00 0.41 6 THR A CA 3
ATOM 1169 C C . THR A 1 7 ? 3.453 -5.793 -3.997 1.00 0.36 6 THR A C 3
ATOM 1170 O O . THR A 1 7 ? 4.371 -6.602 -3.848 1.00 0.39 6 THR A O 3
ATOM 1181 N N . LYS A 1 8 ? 3.616 -4.477 -3.934 1.00 0.35 7 LYS A N 3
ATOM 1182 C CA . LYS A 1 8 ? 4.912 -3.855 -3.714 1.00 0.39 7 LYS A CA 3
ATOM 1183 C C . LYS A 1 8 ? 5.529 -4.319 -2.396 1.00 0.35 7 LYS A C 3
ATOM 1184 O O . LYS A 1 8 ? 4.823 -4.524 -1.407 1.00 0.32 7 LYS A O 3
ATOM 1203 N N . PRO A 1 9 ? 6.854 -4.501 -2.379 1.00 0.43 8 PRO A N 3
ATOM 1204 C CA . PRO A 1 9 ? 7.572 -4.977 -1.197 1.00 0.46 8 PRO A CA 3
ATOM 1205 C C . PRO A 1 9 ? 7.621 -3.935 -0.083 1.00 0.48 8 PRO A C 3
ATOM 1206 O O . PRO A 1 9 ? 7.908 -2.761 -0.325 1.00 0.51 8 PRO A O 3
ATOM 1217 N N . GLY A 1 10 ? 7.340 -4.374 1.134 1.00 0.54 9 GLY A N 3
ATOM 1218 C CA . GLY A 1 10 ? 7.358 -3.476 2.270 1.00 0.61 9 GLY A CA 3
ATOM 1219 C C . GLY A 1 10 ? 8.036 -4.081 3.481 1.00 0.65 9 GLY A C 3
ATOM 1220 O O . GLY A 1 10 ? 8.111 -3.456 4.540 1.00 0.82 9 GLY A O 3
ATOM 1224 N N . ASP A 1 11 ? 8.542 -5.294 3.326 1.00 0.69 10 ASP A N 3
ATOM 1225 C CA . ASP A 1 11 ? 9.179 -6.000 4.433 1.00 0.82 10 ASP A CA 3
ATOM 1226 C C . ASP A 1 11 ? 10.668 -5.696 4.482 1.00 0.87 10 ASP A C 3
ATOM 1227 O O . ASP A 1 11 ? 11.129 -4.939 5.333 1.00 1.23 10 ASP A O 3
ATOM 1236 N N . ASN A 1 12 ? 11.414 -6.271 3.553 1.00 0.92 11 ASN A N 3
ATOM 1237 C CA . ASN A 1 12 ? 12.863 -6.095 3.517 1.00 1.10 11 ASN A CA 3
ATOM 1238 C C . ASN A 1 12 ? 13.267 -5.217 2.343 1.00 0.99 11 ASN A C 3
ATOM 1239 O O . ASN A 1 12 ? 14.373 -5.328 1.818 1.00 1.52 11 ASN A O 3
ATOM 1250 N N . ALA A 1 13 ? 12.364 -4.338 1.944 1.00 0.68 12 ALA A N 3
ATOM 1251 C CA . ALA A 1 13 ? 12.613 -3.430 0.838 1.00 0.55 12 ALA A CA 3
ATOM 1252 C C . ALA A 1 13 ? 13.482 -2.261 1.275 1.00 0.46 12 ALA A C 3
ATOM 1253 O O . ALA A 1 13 ? 13.609 -1.982 2.470 1.00 0.52 12 ALA A O 3
ATOM 1260 N N . THR A 1 14 ? 14.078 -1.585 0.306 1.00 0.41 13 THR A N 3
ATOM 1261 C CA . THR A 1 14 ? 14.903 -0.424 0.583 1.00 0.39 13 THR A CA 3
ATOM 1262 C C . THR A 1 14 ? 14.056 0.710 1.148 1.00 0.30 13 THR A C 3
ATOM 1263 O O . THR A 1 14 ? 12.872 0.817 0.837 1.00 0.23 13 THR A O 3
ATOM 1274 N N . PRO A 1 15 ? 14.649 1.566 1.991 1.00 0.34 14 PRO A N 3
ATOM 1275 C CA . PRO A 1 15 ? 13.936 2.666 2.645 1.00 0.33 14 PRO A CA 3
ATOM 1276 C C . PRO A 1 15 ? 13.233 3.575 1.643 1.00 0.30 14 PRO A C 3
ATOM 1277 O O . PRO A 1 15 ? 12.140 4.080 1.907 1.00 0.31 14 PRO A O 3
ATOM 1288 N N . GLU A 1 16 ? 13.861 3.771 0.492 1.00 0.36 15 GLU A N 3
ATOM 1289 C CA . GLU A 1 16 ? 13.273 4.565 -0.572 1.00 0.41 15 GLU A CA 3
ATOM 1290 C C . GLU A 1 16 ? 12.022 3.882 -1.116 1.00 0.35 15 GLU A C 3
ATOM 1291 O O . GLU A 1 16 ? 10.992 4.523 -1.342 1.00 0.38 15 GLU A O 3
ATOM 1303 N N . LYS A 1 17 ? 12.121 2.573 -1.301 1.00 0.32 16 LYS A N 3
ATOM 1304 C CA . LYS A 1 17 ? 11.012 1.780 -1.805 1.00 0.34 16 LYS A CA 3
ATOM 1305 C C . LYS A 1 17 ? 9.908 1.719 -0.760 1.00 0.26 16 LYS A C 3
ATOM 1306 O O . LYS A 1 17 ? 8.724 1.757 -1.089 1.00 0.31 16 LYS A O 3
ATOM 1325 N N . LEU A 1 18 ? 10.311 1.639 0.504 1.00 0.21 17 LEU A N 3
ATOM 1326 C CA . LEU A 1 18 ? 9.372 1.630 1.612 1.00 0.22 17 LEU A CA 3
ATOM 1327 C C . LEU A 1 18 ? 8.563 2.913 1.646 1.00 0.21 17 LEU A C 3
ATOM 1328 O O . LEU A 1 18 ? 7.373 2.892 1.938 1.00 0.25 17 LEU A O 3
ATOM 1344 N N . ALA A 1 19 ? 9.211 4.027 1.341 1.00 0.23 18 ALA A N 3
ATOM 1345 C CA . ALA A 1 19 ? 8.538 5.312 1.299 1.00 0.29 18 ALA A CA 3
ATOM 1346 C C . ALA A 1 19 ? 7.456 5.312 0.230 1.00 0.31 18 ALA A C 3
ATOM 1347 O O . ALA A 1 19 ? 6.351 5.815 0.445 1.00 0.35 18 ALA A O 3
ATOM 1354 N N . LYS A 1 20 ? 7.775 4.731 -0.920 1.00 0.31 19 LYS A N 3
ATOM 1355 C CA . LYS A 1 20 ? 6.814 4.617 -2.003 1.00 0.38 19 LYS A CA 3
ATOM 1356 C C . LYS A 1 20 ? 5.724 3.620 -1.632 1.00 0.35 19 LYS A C 3
ATOM 1357 O O . LYS A 1 20 ? 4.548 3.831 -1.932 1.00 0.40 19 LYS A O 3
ATOM 1376 N N . TYR A 1 21 ? 6.118 2.541 -0.969 1.00 0.30 20 TYR A N 3
ATOM 1377 C CA . TYR A 1 21 ? 5.167 1.552 -0.489 1.00 0.31 20 TYR A CA 3
ATOM 1378 C C . TYR A 1 21 ? 4.206 2.182 0.508 1.00 0.30 20 TYR A C 3
ATOM 1379 O O . TYR A 1 21 ? 3.005 1.967 0.432 1.00 0.34 20 TYR A O 3
ATOM 1397 N N . GLN A 1 22 ? 4.742 2.969 1.433 1.00 0.28 21 GLN A N 3
ATOM 1398 C CA . GLN A 1 22 ? 3.923 3.645 2.431 1.00 0.28 21 GLN A CA 3
ATOM 1399 C C . GLN A 1 22 ? 2.966 4.625 1.770 1.00 0.30 21 GLN A C 3
ATOM 1400 O O . GLN A 1 22 ? 1.844 4.817 2.236 1.00 0.32 21 GLN A O 3
ATOM 1414 N N . ALA A 1 23 ? 3.409 5.225 0.676 1.00 0.30 22 ALA A N 3
ATOM 1415 C CA . ALA A 1 23 ? 2.579 6.149 -0.077 1.00 0.33 22 ALA A CA 3
ATOM 1416 C C . ALA A 1 23 ? 1.453 5.406 -0.790 1.00 0.33 22 ALA A C 3
ATOM 1417 O O . ALA A 1 23 ? 0.306 5.859 -0.810 1.00 0.35 22 ALA A O 3
ATOM 1424 N N . ASP A 1 24 ? 1.780 4.257 -1.363 1.00 0.32 23 ASP A N 3
ATOM 1425 C CA . ASP A 1 24 ? 0.791 3.451 -2.070 1.00 0.34 23 ASP A CA 3
ATOM 1426 C C . ASP A 1 24 ? -0.124 2.749 -1.070 1.00 0.31 23 ASP A C 3
ATOM 1427 O O . ASP A 1 24 ? -1.324 2.592 -1.305 1.00 0.33 23 ASP A O 3
ATOM 1436 N N . LEU A 1 25 ? 0.456 2.341 0.052 1.00 0.29 24 LEU A N 3
ATOM 1437 C CA . LEU A 1 25 ? -0.304 1.755 1.147 1.00 0.28 24 LEU A CA 3
ATOM 1438 C C . LEU A 1 25 ? -1.277 2.782 1.704 1.00 0.24 24 LEU A C 3
ATOM 1439 O O . LEU A 1 25 ? -2.403 2.450 2.048 1.00 0.24 24 LEU A O 3
ATOM 1455 N N . ALA A 1 26 ? -0.837 4.034 1.771 1.00 0.25 25 ALA A N 3
ATOM 1456 C CA . ALA A 1 26 ? -1.688 5.123 2.228 1.00 0.25 25 ALA A CA 3
ATOM 1457 C C . ALA A 1 26 ? -2.899 5.265 1.315 1.00 0.25 25 ALA A C 3
ATOM 1458 O O . ALA A 1 26 ? -4.012 5.526 1.772 1.00 0.27 25 ALA A O 3
ATOM 1465 N N . LYS A 1 27 ? -2.670 5.084 0.023 1.00 0.28 26 LYS A N 3
ATOM 1466 C CA . LYS A 1 27 ? -3.749 5.080 -0.951 1.00 0.33 26 LYS A CA 3
ATOM 1467 C C . LYS A 1 27 ? -4.696 3.915 -0.669 1.00 0.29 26 LYS A C 3
ATOM 1468 O O . LYS A 1 27 ? -5.916 4.077 -0.683 1.00 0.32 26 LYS A O 3
ATOM 1487 N N . TYR A 1 28 ? -4.120 2.755 -0.377 1.00 0.25 27 TYR A N 3
ATOM 1488 C CA . TYR A 1 28 ? -4.898 1.572 -0.025 1.00 0.24 27 TYR A CA 3
ATOM 1489 C C . TYR A 1 28 ? -5.702 1.814 1.248 1.00 0.19 27 TYR A C 3
ATOM 1490 O O . TYR A 1 28 ? -6.852 1.402 1.346 1.00 0.21 27 TYR A O 3
ATOM 1508 N N . GLN A 1 29 ? -5.091 2.490 2.213 1.00 0.20 28 GLN A N 3
ATOM 1509 C CA . GLN A 1 29 ? -5.748 2.791 3.478 1.00 0.22 28 GLN A CA 3
ATOM 1510 C C . GLN A 1 29 ? -6.982 3.656 3.245 1.00 0.19 28 GLN A C 3
ATOM 1511 O O . GLN A 1 29 ? -8.017 3.457 3.883 1.00 0.22 28 GLN A O 3
ATOM 1525 N N . LYS A 1 30 ? -6.863 4.608 2.324 1.00 0.23 29 LYS A N 3
ATOM 1526 C CA . LYS A 1 30 ? -7.980 5.470 1.961 1.00 0.29 29 LYS A CA 3
ATOM 1527 C C . LYS A 1 30 ? -9.109 4.648 1.356 1.00 0.24 29 LYS A C 3
ATOM 1528 O O . LYS A 1 30 ? -10.263 4.764 1.771 1.00 0.28 29 LYS A O 3
ATOM 1547 N N . ASP A 1 31 ? -8.765 3.806 0.388 1.00 0.24 30 ASP A N 3
ATOM 1548 C CA . ASP A 1 31 ? -9.738 2.924 -0.251 1.00 0.30 30 ASP A CA 3
ATOM 1549 C C . ASP A 1 31 ? -10.348 1.972 0.769 1.00 0.28 30 ASP A C 3
ATOM 1550 O O . ASP A 1 31 ? -11.552 1.716 0.758 1.00 0.36 30 ASP A O 3
ATOM 1559 N N . LEU A 1 32 ? -9.500 1.455 1.645 1.00 0.24 31 LEU A N 3
ATOM 1560 C CA . LEU A 1 32 ? -9.910 0.514 2.682 1.00 0.30 31 LEU A CA 3
ATOM 1561 C C . LEU A 1 32 ? -10.902 1.159 3.641 1.00 0.33 31 LEU A C 3
ATOM 1562 O O . LEU A 1 32 ? -11.940 0.577 3.961 1.00 0.43 31 LEU A O 3
ATOM 1578 N N . ALA A 1 33 ? -10.571 2.362 4.090 1.00 0.31 32 ALA A N 3
ATOM 1579 C CA . ALA A 1 33 ? -11.432 3.115 4.987 1.00 0.40 32 ALA A CA 3
ATOM 1580 C C . ALA A 1 33 ? -12.750 3.445 4.307 1.00 0.42 32 ALA A C 3
ATOM 1581 O O . ALA A 1 33 ? -13.814 3.370 4.916 1.00 0.53 32 ALA A O 3
ATOM 1588 N N . ASP A 1 34 ? -12.663 3.798 3.034 1.00 0.39 33 ASP A N 3
ATOM 1589 C CA . ASP A 1 34 ? -13.841 4.127 2.243 1.00 0.51 33 ASP A CA 3
ATOM 1590 C C . ASP A 1 34 ? -14.728 2.898 2.065 1.00 0.55 33 ASP A C 3
ATOM 1591 O O . ASP A 1 34 ? -15.955 2.995 2.063 1.00 0.71 33 ASP A O 3
ATOM 1600 N N . TYR A 1 35 ? -14.088 1.745 1.938 1.00 0.46 34 TYR A N 3
ATOM 1601 C CA . TYR A 1 35 ? -14.792 0.483 1.763 1.00 0.54 34 TYR A CA 3
ATOM 1602 C C . TYR A 1 35 ? -15.498 0.078 3.055 1.00 0.71 34 TYR A C 3
ATOM 1603 O O . TYR A 1 35 ? -16.576 -0.516 3.033 1.00 1.43 34 TYR A O 3
ATOM 1630 N N . PRO A 1 2 ? -13.097 -2.531 -4.179 1.00 1.33 1 PRO A N 4
ATOM 1631 C CA . PRO A 1 2 ? -12.346 -2.866 -2.965 1.00 1.03 1 PRO A CA 4
ATOM 1632 C C . PRO A 1 2 ? -10.868 -2.498 -3.093 1.00 0.90 1 PRO A C 4
ATOM 1633 O O . PRO A 1 2 ? -10.284 -2.621 -4.172 1.00 1.08 1 PRO A O 4
ATOM 1644 N N . PRO A 1 3 ? -10.248 -2.024 -2.003 1.00 0.68 2 PRO A N 4
ATOM 1645 C CA . PRO A 1 3 ? -8.833 -1.639 -2.007 1.00 0.68 2 PRO A CA 4
ATOM 1646 C C . PRO A 1 3 ? -7.909 -2.836 -2.192 1.00 0.67 2 PRO A C 4
ATOM 1647 O O . PRO A 1 3 ? -8.099 -3.885 -1.574 1.00 0.67 2 PRO A O 4
ATOM 1658 N N . THR A 1 4 ? -6.906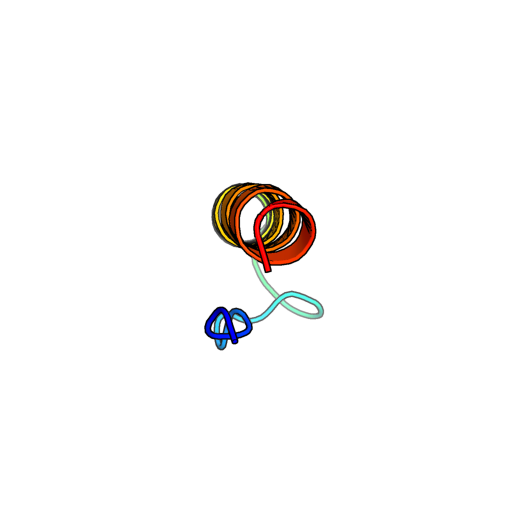 -2.673 -3.036 1.00 0.85 3 THR A N 4
ATOM 1659 C CA . THR A 1 4 ? -5.957 -3.731 -3.301 1.00 0.93 3 THR A CA 4
ATOM 1660 C C . THR A 1 4 ? -4.715 -3.561 -2.438 1.00 0.69 3 THR A C 4
ATOM 1661 O O . THR A 1 4 ? -4.114 -2.484 -2.400 1.00 0.63 3 THR A O 4
ATOM 1672 N N . LYS A 1 5 ? -4.350 -4.619 -1.732 1.00 0.66 4 LYS A N 4
ATOM 1673 C CA . LYS A 1 5 ? -3.157 -4.608 -0.904 1.00 0.50 4 LYS A CA 4
ATOM 1674 C C . LYS A 1 5 ? -1.922 -4.424 -1.776 1.00 0.43 4 LYS A C 4
ATOM 1675 O O . LYS A 1 5 ? -1.809 -5.053 -2.829 1.00 0.47 4 LYS A O 4
ATOM 1694 N N . PRO A 1 6 ? -0.997 -3.542 -1.368 1.00 0.41 5 PRO A N 4
ATOM 1695 C CA . PRO A 1 6 ? 0.229 -3.288 -2.119 1.00 0.43 5 PRO A CA 4
ATOM 1696 C C . PRO A 1 6 ? 1.001 -4.568 -2.404 1.00 0.33 5 PRO A C 4
ATOM 1697 O O . PRO A 1 6 ? 1.504 -5.231 -1.492 1.00 0.29 5 PRO A O 4
ATOM 1708 N N . THR A 1 7 ? 1.060 -4.920 -3.677 1.00 0.39 6 THR A N 4
ATOM 1709 C CA . THR A 1 7 ? 1.763 -6.107 -4.118 1.00 0.41 6 THR A CA 4
ATOM 1710 C C . THR A 1 7 ? 3.261 -5.825 -4.204 1.00 0.36 6 THR A C 4
ATOM 1711 O O . THR A 1 7 ? 4.083 -6.742 -4.251 1.00 0.39 6 THR A O 4
ATOM 1722 N N . LYS A 1 8 ? 3.598 -4.539 -4.213 1.00 0.35 7 LYS A N 4
ATOM 1723 C CA . LYS A 1 8 ? 4.985 -4.098 -4.263 1.00 0.39 7 LYS A CA 4
ATOM 1724 C C . LYS A 1 8 ? 5.760 -4.611 -3.051 1.00 0.35 7 LYS A C 4
ATOM 1725 O O . LYS A 1 8 ? 5.185 -4.804 -1.981 1.00 0.32 7 LYS A O 4
ATOM 1744 N N . PRO A 1 9 ? 7.068 -4.866 -3.218 1.00 0.43 8 PRO A N 4
ATOM 1745 C CA . PRO A 1 9 ? 7.935 -5.336 -2.130 1.00 0.46 8 PRO A CA 4
ATOM 1746 C C . PRO A 1 9 ? 7.863 -4.450 -0.893 1.00 0.48 8 PRO A C 4
ATOM 1747 O O . PRO A 1 9 ? 8.048 -3.234 -0.971 1.00 0.51 8 PRO A O 4
ATOM 1758 N N . GLY A 1 10 ? 7.601 -5.071 0.244 1.00 0.54 9 GLY A N 4
ATOM 1759 C CA . GLY A 1 10 ? 7.524 -4.343 1.491 1.00 0.61 9 GLY A CA 4
ATOM 1760 C C . GLY A 1 10 ? 8.317 -5.015 2.587 1.00 0.65 9 GLY A C 4
ATOM 1761 O O . GLY A 1 10 ? 8.236 -4.630 3.754 1.00 0.82 9 GLY A O 4
ATOM 1765 N N . ASP A 1 11 ? 9.091 -6.022 2.209 1.00 0.69 10 ASP A N 4
ATOM 1766 C CA . ASP A 1 11 ? 9.886 -6.777 3.169 1.00 0.82 10 ASP A CA 4
ATOM 1767 C C . ASP A 1 11 ? 11.342 -6.342 3.118 1.00 0.87 10 ASP A C 4
ATOM 1768 O O . ASP A 1 11 ? 11.846 -5.711 4.045 1.00 1.23 10 ASP A O 4
ATOM 1777 N N . ASN A 1 12 ? 12.008 -6.665 2.017 1.00 0.92 11 ASN A N 4
ATOM 1778 C CA . ASN A 1 12 ? 13.441 -6.403 1.879 1.00 1.10 11 ASN A CA 4
ATOM 1779 C C . ASN A 1 12 ? 13.707 -5.093 1.149 1.00 0.99 11 ASN A C 4
ATOM 1780 O O . ASN A 1 12 ? 14.861 -4.732 0.910 1.00 1.52 11 ASN A O 4
ATOM 1791 N N . ALA A 1 13 ? 12.647 -4.382 0.801 1.00 0.68 12 ALA A N 4
ATOM 1792 C CA . ALA A 1 13 ? 12.779 -3.133 0.070 1.00 0.55 12 ALA A CA 4
ATOM 1793 C C . ALA A 1 13 ? 13.444 -2.070 0.934 1.00 0.46 12 ALA A C 4
ATOM 1794 O O . ALA A 1 13 ? 13.193 -1.992 2.136 1.00 0.52 12 ALA A O 4
ATOM 1801 N N . THR A 1 14 ? 14.303 -1.271 0.317 1.00 0.41 13 THR A N 4
ATOM 1802 C CA . THR A 1 14 ? 15.037 -0.225 1.020 1.00 0.39 13 THR A CA 4
ATOM 1803 C C . THR A 1 14 ? 14.089 0.817 1.603 1.00 0.30 13 THR A C 4
ATOM 1804 O O . THR A 1 14 ? 12.972 0.976 1.123 1.00 0.23 13 THR A O 4
ATOM 1815 N N . PRO A 1 15 ? 14.520 1.542 2.650 1.00 0.34 14 PRO A N 4
ATOM 1816 C CA . PRO A 1 15 ? 13.702 2.580 3.287 1.00 0.33 14 PRO A CA 4
ATOM 1817 C C . PRO A 1 15 ? 13.213 3.615 2.281 1.00 0.30 14 PRO A C 4
ATOM 1818 O O . PRO A 1 15 ? 12.073 4.079 2.352 1.00 0.31 14 PRO A O 4
ATOM 1829 N N . GLU A 1 16 ? 14.080 3.953 1.334 1.00 0.36 15 GLU A N 4
ATOM 1830 C CA . GLU A 1 16 ? 13.745 4.900 0.282 1.00 0.41 15 GLU A CA 4
ATOM 1831 C C . GLU A 1 16 ? 12.641 4.333 -0.607 1.00 0.35 15 GLU A C 4
ATOM 1832 O O . GLU A 1 16 ? 11.708 5.035 -0.993 1.00 0.38 15 GLU A O 4
ATOM 1844 N N . LYS A 1 17 ? 12.751 3.046 -0.901 1.00 0.32 16 LYS A N 4
ATOM 1845 C CA . LYS A 1 17 ? 11.803 2.360 -1.766 1.00 0.34 16 LYS A CA 4
ATOM 1846 C C . LYS A 1 17 ? 10.491 2.118 -1.028 1.00 0.26 16 LYS A C 4
ATOM 1847 O O . LYS A 1 17 ? 9.409 2.216 -1.609 1.00 0.31 16 LYS A O 4
ATOM 1866 N N . LEU A 1 18 ? 10.597 1.820 0.262 1.00 0.21 17 LEU A N 4
ATOM 1867 C CA . LEU A 1 18 ? 9.431 1.607 1.103 1.00 0.22 17 LEU A CA 4
ATOM 1868 C C . LEU A 1 18 ? 8.571 2.862 1.191 1.00 0.21 17 LEU A C 4
ATOM 1869 O O . LEU A 1 18 ? 7.388 2.781 1.492 1.00 0.25 17 LEU A O 4
ATOM 1885 N N . ALA A 1 19 ? 9.167 4.016 0.925 1.00 0.23 18 ALA A N 4
ATOM 1886 C CA . ALA A 1 19 ? 8.434 5.273 0.953 1.00 0.29 18 ALA A CA 4
ATOM 1887 C C . ALA A 1 19 ? 7.347 5.284 -0.112 1.00 0.31 18 ALA A C 4
ATOM 1888 O O . ALA A 1 19 ? 6.237 5.765 0.114 1.00 0.35 18 ALA A O 4
ATOM 1895 N N . LYS A 1 20 ? 7.672 4.740 -1.275 1.00 0.31 19 LYS A N 4
ATOM 1896 C CA . LYS A 1 20 ? 6.715 4.646 -2.364 1.00 0.38 19 LYS A CA 4
ATOM 1897 C C . LYS A 1 20 ? 5.700 3.544 -2.067 1.00 0.35 19 LYS A C 4
ATOM 1898 O O . LYS A 1 20 ? 4.530 3.637 -2.438 1.00 0.40 19 LYS A O 4
ATOM 1917 N N . TYR A 1 21 ? 6.163 2.510 -1.376 1.00 0.30 20 TYR A N 4
ATOM 1918 C CA . TYR A 1 21 ? 5.292 1.443 -0.904 1.00 0.31 20 TYR A CA 4
ATOM 1919 C C . TYR A 1 21 ? 4.278 1.993 0.097 1.00 0.30 20 TYR A C 4
ATOM 1920 O O . TYR A 1 21 ? 3.094 1.666 0.045 1.00 0.34 20 TYR A O 4
ATOM 1938 N N . GLN A 1 22 ? 4.755 2.844 1.001 1.00 0.28 21 GLN A N 4
ATOM 1939 C CA . GLN A 1 22 ? 3.901 3.475 2.000 1.00 0.28 21 GLN A CA 4
ATOM 1940 C C . GLN A 1 22 ? 2.858 4.355 1.337 1.00 0.30 21 GLN A C 4
ATOM 1941 O O . GLN A 1 22 ? 1.741 4.476 1.827 1.00 0.32 21 GLN A O 4
ATOM 1955 N N . ALA A 1 23 ? 3.226 4.960 0.218 1.00 0.30 22 ALA A N 4
ATOM 1956 C CA . ALA A 1 23 ? 2.305 5.788 -0.539 1.00 0.33 22 ALA A CA 4
ATOM 1957 C C . ALA A 1 23 ? 1.164 4.945 -1.104 1.00 0.33 22 ALA A C 4
ATOM 1958 O O . ALA A 1 23 ? 0.011 5.380 -1.138 1.00 0.35 22 ALA A O 4
ATOM 1965 N N . ASP A 1 24 ? 1.493 3.733 -1.529 1.00 0.32 23 ASP A N 4
ATOM 1966 C CA . ASP A 1 24 ? 0.494 2.811 -2.060 1.00 0.34 23 ASP A CA 4
ATOM 1967 C C . ASP A 1 24 ? -0.337 2.235 -0.916 1.00 0.31 23 ASP A C 4
ATOM 1968 O O . ASP A 1 24 ? -1.552 2.072 -1.029 1.00 0.33 23 ASP A O 4
ATOM 1977 N N . LEU A 1 25 ? 0.335 1.948 0.194 1.00 0.29 24 LEU A N 4
ATOM 1978 C CA . LEU A 1 25 ? -0.327 1.474 1.407 1.00 0.28 24 LEU A CA 4
ATOM 1979 C C . LEU A 1 25 ? -1.272 2.556 1.930 1.00 0.24 24 LEU A C 4
ATOM 1980 O O . LEU A 1 25 ? -2.364 2.261 2.415 1.00 0.24 24 LEU A O 4
ATOM 1996 N N . ALA A 1 26 ? -0.850 3.808 1.808 1.00 0.25 25 ALA A N 4
ATOM 1997 C CA . ALA A 1 26 ? -1.676 4.945 2.189 1.00 0.25 25 ALA A CA 4
ATOM 1998 C C . ALA A 1 26 ? -2.953 4.987 1.358 1.00 0.25 25 ALA A C 4
ATOM 1999 O O . ALA A 1 26 ? -4.034 5.279 1.874 1.00 0.27 25 ALA A O 4
ATOM 2006 N N . LYS A 1 27 ? -2.818 4.690 0.069 1.00 0.28 26 LYS A N 4
ATOM 2007 C CA . LYS A 1 27 ? -3.971 4.600 -0.817 1.00 0.33 26 LYS A CA 4
ATOM 2008 C C . LYS A 1 27 ? -4.875 3.453 -0.385 1.00 0.29 26 LYS A C 4
ATOM 2009 O O . LYS A 1 27 ? -6.100 3.583 -0.383 1.00 0.32 26 LYS A O 4
ATOM 2028 N N . TYR A 1 28 ? -4.260 2.342 0.003 1.00 0.25 27 TYR A N 4
ATOM 2029 C CA . TYR A 1 28 ? -5.006 1.194 0.495 1.00 0.24 27 TYR A CA 4
ATOM 2030 C C . TYR A 1 28 ? -5.806 1.586 1.729 1.00 0.19 27 TYR A C 4
ATOM 2031 O O . TYR A 1 28 ? -6.965 1.216 1.861 1.00 0.21 27 TYR A O 4
ATOM 2049 N N . GLN A 1 29 ? -5.181 2.354 2.615 1.00 0.20 28 GLN A N 4
ATOM 2050 C CA . GLN A 1 29 ? -5.843 2.844 3.818 1.00 0.22 28 GLN A CA 4
ATOM 2051 C C . GLN A 1 29 ? -7.040 3.714 3.457 1.00 0.19 28 GLN A C 4
ATOM 2052 O O . GLN A 1 29 ? -8.138 3.535 3.986 1.00 0.22 28 GLN A O 4
ATOM 2066 N N . LYS A 1 30 ? -6.815 4.647 2.541 1.00 0.23 29 LYS A N 4
ATOM 2067 C CA . LYS A 1 30 ? -7.840 5.595 2.138 1.00 0.29 29 LYS A CA 4
ATOM 2068 C C . LYS A 1 30 ? -9.024 4.880 1.495 1.00 0.24 29 LYS A C 4
ATOM 2069 O O . LYS A 1 30 ? -10.179 5.133 1.848 1.00 0.28 29 LYS A O 4
ATOM 2088 N N . ASP A 1 31 ? -8.735 3.989 0.556 1.00 0.24 30 ASP A N 4
ATOM 2089 C CA . ASP A 1 31 ? -9.777 3.201 -0.090 1.00 0.30 30 ASP A CA 4
ATOM 2090 C C . ASP A 1 31 ? -10.437 2.252 0.900 1.00 0.28 30 ASP A C 4
ATOM 2091 O O . ASP A 1 31 ? -11.627 1.979 0.805 1.00 0.36 30 ASP A O 4
ATOM 2100 N N . LEU A 1 32 ? -9.655 1.750 1.848 1.00 0.24 31 LEU A N 4
ATOM 2101 C CA . LEU A 1 32 ? -10.169 0.865 2.892 1.00 0.30 31 LEU A CA 4
ATOM 2102 C C . LEU A 1 32 ? -11.176 1.600 3.764 1.00 0.33 31 LEU A C 4
ATOM 2103 O O . LEU A 1 32 ? -12.202 1.045 4.149 1.00 0.43 31 LEU A O 4
ATOM 2119 N N . ALA A 1 33 ? -10.864 2.849 4.079 1.00 0.31 32 ALA A N 4
ATOM 2120 C CA . ALA A 1 33 ? -11.756 3.699 4.848 1.00 0.40 32 ALA A CA 4
ATOM 2121 C C . ALA A 1 33 ? -13.042 3.971 4.078 1.00 0.42 32 ALA A C 4
ATOM 2122 O O . ALA A 1 33 ? -14.129 4.048 4.655 1.00 0.53 32 ALA A O 4
ATOM 2129 N N . ASP A 1 34 ? -12.904 4.121 2.769 1.00 0.39 33 ASP A N 4
ATOM 2130 C CA . ASP A 1 34 ? -14.043 4.386 1.897 1.00 0.51 33 ASP A CA 4
ATOM 2131 C C . ASP A 1 34 ? -14.882 3.127 1.695 1.00 0.55 33 ASP A C 4
ATOM 2132 O O . ASP A 1 34 ? -16.111 3.185 1.643 1.00 0.71 33 ASP A O 4
ATOM 2141 N N . TYR A 1 35 ? -14.208 1.993 1.596 1.00 0.46 34 TYR A N 4
ATOM 2142 C CA . TYR A 1 35 ? -14.870 0.718 1.368 1.00 0.54 34 TYR A CA 4
ATOM 2143 C C . TYR A 1 35 ? -15.419 0.158 2.675 1.00 0.71 34 TYR A C 4
ATOM 2144 O O . TYR A 1 35 ? -14.669 -0.321 3.524 1.00 1.43 34 TYR A O 4
ATOM 2171 N N . PRO A 1 2 ? -12.852 -2.690 -4.044 1.00 1.33 1 PRO A N 5
ATOM 2172 C CA . PRO A 1 2 ? -11.921 -3.091 -2.987 1.00 1.03 1 PRO A CA 5
ATOM 2173 C C . PRO A 1 2 ? -10.533 -2.489 -3.190 1.00 0.90 1 PRO A C 5
ATOM 2174 O O . PRO A 1 2 ? -10.003 -2.506 -4.304 1.00 1.08 1 PRO A O 5
ATOM 2185 N N . PRO A 1 3 ? -9.929 -1.950 -2.118 1.00 0.68 2 PRO A N 5
ATOM 2186 C CA . PRO A 1 3 ? -8.606 -1.321 -2.190 1.00 0.68 2 PRO A CA 5
ATOM 2187 C C . PRO A 1 3 ? -7.536 -2.293 -2.673 1.00 0.67 2 PRO A C 5
ATOM 2188 O O . PRO A 1 3 ? -7.586 -3.489 -2.372 1.00 0.67 2 PRO A O 5
ATOM 2199 N N . THR A 1 4 ? -6.572 -1.785 -3.421 1.00 0.85 3 THR A N 5
ATOM 2200 C CA . THR A 1 4 ? -5.513 -2.616 -3.951 1.00 0.93 3 THR A CA 5
ATOM 2201 C C . THR A 1 4 ? -4.469 -2.897 -2.880 1.00 0.69 3 THR A C 5
ATOM 2202 O O . THR A 1 4 ? -3.821 -1.980 -2.378 1.00 0.63 3 THR A O 5
ATOM 2213 N N . LYS A 1 5 ? -4.338 -4.162 -2.510 1.00 0.66 4 LYS A N 5
ATOM 2214 C CA . LYS A 1 5 ? -3.324 -4.570 -1.556 1.00 0.50 4 LYS A CA 5
ATOM 2215 C C . LYS A 1 5 ? -1.941 -4.320 -2.145 1.00 0.43 4 LYS A C 5
ATOM 2216 O O . LYS A 1 5 ? -1.628 -4.837 -3.219 1.00 0.47 4 LYS A O 5
ATOM 2235 N N . PRO A 1 6 ? -1.105 -3.515 -1.462 1.00 0.41 5 PRO A N 5
ATOM 2236 C CA . PRO A 1 6 ? 0.203 -3.107 -1.979 1.00 0.43 5 PRO A CA 5
ATOM 2237 C C . PRO A 1 6 ? 1.053 -4.291 -2.429 1.00 0.33 5 PRO A C 5
ATOM 2238 O O . PRO A 1 6 ? 1.505 -5.104 -1.620 1.00 0.29 5 PRO A O 5
ATOM 2249 N N . THR A 1 7 ? 1.239 -4.386 -3.735 1.00 0.39 6 THR A N 5
ATOM 2250 C CA . THR A 1 7 ? 2.022 -5.447 -4.337 1.00 0.41 6 THR A CA 5
ATOM 2251 C C . THR A 1 7 ? 3.511 -5.124 -4.246 1.00 0.36 6 THR A C 5
ATOM 2252 O O . THR A 1 7 ? 4.368 -5.983 -4.449 1.00 0.39 6 THR A O 5
ATOM 2263 N N . LYS A 1 8 ? 3.804 -3.875 -3.919 1.00 0.35 7 LYS A N 5
ATOM 2264 C CA . LYS A 1 8 ? 5.179 -3.411 -3.798 1.00 0.39 7 LYS A CA 5
ATOM 2265 C C . LYS A 1 8 ? 5.869 -4.089 -2.614 1.00 0.35 7 LYS A C 5
ATOM 2266 O O . LYS A 1 8 ? 5.207 -4.535 -1.677 1.00 0.32 7 LYS A O 5
ATOM 2285 N N . PRO A 1 9 ? 7.201 -4.212 -2.663 1.00 0.43 8 PRO A N 5
ATOM 2286 C CA . PRO A 1 9 ? 7.980 -4.844 -1.593 1.00 0.46 8 PRO A CA 5
ATOM 2287 C C . PRO A 1 9 ? 7.919 -4.069 -0.280 1.00 0.48 8 PRO A C 5
ATOM 2288 O O . PRO A 1 9 ? 7.920 -2.837 -0.266 1.00 0.51 8 PRO A O 5
ATOM 2299 N N . GLY A 1 10 ? 7.877 -4.806 0.815 1.00 0.54 9 GLY A N 5
ATOM 2300 C CA . GLY A 1 10 ? 7.822 -4.199 2.126 1.00 0.61 9 GLY A CA 5
ATOM 2301 C C . GLY A 1 10 ? 8.691 -4.933 3.124 1.00 0.65 9 GLY A C 5
ATOM 2302 O O . GLY A 1 10 ? 9.234 -4.330 4.052 1.00 0.82 9 GLY A O 5
ATOM 2306 N N . ASP A 1 11 ? 8.830 -6.237 2.927 1.00 0.69 10 ASP A N 5
ATOM 2307 C CA . ASP A 1 11 ? 9.641 -7.066 3.812 1.00 0.82 10 ASP A CA 5
ATOM 2308 C C . ASP A 1 11 ? 11.118 -6.811 3.563 1.00 0.87 10 ASP A C 5
ATOM 2309 O O . ASP A 1 11 ? 11.878 -6.531 4.489 1.00 1.23 10 ASP A O 5
ATOM 2318 N N . ASN A 1 12 ? 11.519 -6.890 2.307 1.00 0.92 11 ASN A N 5
ATOM 2319 C CA . ASN A 1 12 ? 12.898 -6.621 1.935 1.00 1.10 11 ASN A CA 5
ATOM 2320 C C . ASN A 1 12 ? 12.959 -5.520 0.885 1.00 0.99 11 ASN A C 5
ATOM 2321 O O . ASN A 1 12 ? 12.699 -5.759 -0.299 1.00 1.52 11 ASN A O 5
ATOM 2332 N N . ALA A 1 13 ? 13.274 -4.309 1.328 1.00 0.68 12 ALA A N 5
ATOM 2333 C CA . ALA A 1 13 ? 13.358 -3.166 0.437 1.00 0.55 12 ALA A CA 5
ATOM 2334 C C . ALA A 1 13 ? 14.116 -2.025 1.095 1.00 0.46 12 ALA A C 5
ATOM 2335 O O . ALA A 1 13 ? 14.239 -1.972 2.319 1.00 0.52 12 ALA A O 5
ATOM 2342 N N . THR A 1 14 ? 14.632 -1.128 0.277 1.00 0.41 13 THR A N 5
ATOM 2343 C CA . THR A 1 14 ? 15.294 0.066 0.766 1.00 0.39 13 THR A CA 5
ATOM 2344 C C . THR A 1 14 ? 14.260 1.067 1.257 1.00 0.30 13 THR A C 5
ATOM 2345 O O . THR A 1 14 ? 13.120 1.044 0.802 1.00 0.23 13 THR A O 5
ATOM 2356 N N . PRO A 1 15 ? 14.632 1.958 2.188 1.00 0.34 14 PRO A N 5
ATOM 2357 C CA . PRO A 1 15 ? 13.713 2.966 2.724 1.00 0.33 14 PRO A CA 5
ATOM 2358 C C . PRO A 1 15 ? 13.127 3.838 1.620 1.00 0.30 14 PRO A C 5
ATOM 2359 O O . PRO A 1 15 ? 11.997 4.314 1.724 1.00 0.31 14 PRO A O 5
ATOM 2370 N N . GLU A 1 16 ? 13.897 4.012 0.551 1.00 0.36 15 GLU A N 5
ATOM 2371 C CA . GLU A 1 16 ? 13.446 4.754 -0.615 1.00 0.41 15 GLU A CA 5
ATOM 2372 C C . GLU A 1 16 ? 12.252 4.053 -1.257 1.00 0.35 15 GLU A C 5
ATOM 2373 O O . GLU A 1 16 ? 11.227 4.672 -1.547 1.00 0.38 15 GLU A O 5
ATOM 2385 N N . LYS A 1 17 ? 12.389 2.749 -1.443 1.00 0.32 16 LYS A N 5
ATOM 2386 C CA . LYS A 1 17 ? 11.357 1.953 -2.086 1.00 0.34 16 LYS A CA 5
ATOM 2387 C C . LYS A 1 17 ? 10.226 1.662 -1.103 1.00 0.26 16 LYS A C 5
ATOM 2388 O O . LYS A 1 17 ? 9.058 1.599 -1.485 1.00 0.31 16 LYS A O 5
ATOM 2407 N N . LEU A 1 18 ? 10.586 1.504 0.166 1.00 0.21 17 LEU A N 5
ATOM 2408 C CA . LEU A 1 18 ? 9.608 1.310 1.225 1.00 0.22 17 LEU A CA 5
ATOM 2409 C C . LEU A 1 18 ? 8.689 2.514 1.346 1.00 0.21 17 LEU A C 5
ATOM 2410 O O . LEU A 1 18 ? 7.517 2.372 1.675 1.00 0.25 17 LEU A O 5
ATOM 2426 N N . ALA A 1 19 ? 9.225 3.698 1.079 1.00 0.23 18 ALA A N 5
ATOM 2427 C CA . ALA A 1 19 ? 8.428 4.912 1.097 1.00 0.29 18 ALA A CA 5
ATOM 2428 C C . ALA A 1 19 ? 7.319 4.831 0.060 1.00 0.31 18 ALA A C 5
ATOM 2429 O O . ALA A 1 19 ? 6.186 5.247 0.305 1.00 0.35 18 ALA A O 5
ATOM 2436 N N . LYS A 1 20 ? 7.650 4.271 -1.095 1.00 0.31 19 LYS A N 5
ATOM 2437 C CA . LYS A 1 20 ? 6.678 4.081 -2.155 1.00 0.38 19 LYS A CA 5
ATOM 2438 C C . LYS A 1 20 ? 5.640 3.041 -1.740 1.00 0.35 19 LYS A C 5
ATOM 2439 O O . LYS A 1 20 ? 4.456 3.162 -2.064 1.00 0.40 19 LYS A O 5
ATOM 2458 N N . TYR A 1 21 ? 6.094 2.027 -1.009 1.00 0.30 20 TYR A N 5
ATOM 2459 C CA . TYR A 1 21 ? 5.199 1.030 -0.435 1.00 0.31 20 TYR A CA 5
ATOM 2460 C C . TYR A 1 21 ? 4.264 1.686 0.573 1.00 0.30 20 TYR A C 5
ATOM 2461 O O . TYR A 1 21 ? 3.060 1.442 0.565 1.00 0.34 20 TYR A O 5
ATOM 2479 N N . GLN A 1 22 ? 4.829 2.533 1.426 1.00 0.28 21 GLN A N 5
ATOM 2480 C CA . GLN A 1 22 ? 4.061 3.244 2.440 1.00 0.28 21 GLN A CA 5
ATOM 2481 C C . GLN A 1 22 ? 3.026 4.149 1.796 1.00 0.30 21 GLN A C 5
ATOM 2482 O O . GLN A 1 22 ? 1.914 4.293 2.301 1.00 0.32 21 GLN A O 5
ATOM 2496 N N . ALA A 1 23 ? 3.397 4.750 0.678 1.00 0.30 22 ALA A N 5
ATOM 2497 C CA . ALA A 1 23 ? 2.499 5.620 -0.057 1.00 0.33 22 ALA A CA 5
ATOM 2498 C C . ALA A 1 23 ? 1.363 4.825 -0.688 1.00 0.33 22 ALA A C 5
ATOM 2499 O O . ALA A 1 23 ? 0.221 5.284 -0.735 1.00 0.35 22 ALA A O 5
ATOM 2506 N N . ASP A 1 24 ? 1.675 3.624 -1.159 1.00 0.32 23 ASP A N 5
ATOM 2507 C CA . ASP A 1 24 ? 0.669 2.770 -1.783 1.00 0.34 23 ASP A CA 5
ATOM 2508 C C . ASP A 1 24 ? -0.213 2.145 -0.705 1.00 0.31 23 ASP A C 5
ATOM 2509 O O . ASP A 1 24 ? -1.410 1.952 -0.894 1.00 0.33 23 ASP A O 5
ATOM 2518 N N . LEU A 1 25 ? 0.393 1.851 0.440 1.00 0.29 24 LEU A N 5
ATOM 2519 C CA . LEU A 1 25 ? -0.341 1.374 1.608 1.00 0.28 24 LEU A CA 5
ATOM 2520 C C . LEU A 1 25 ? -1.280 2.475 2.108 1.00 0.24 24 LEU A C 5
ATOM 2521 O O . LEU A 1 25 ? -2.405 2.206 2.529 1.00 0.24 24 LEU A O 5
ATOM 2537 N N . ALA A 1 26 ? -0.812 3.716 2.051 1.00 0.25 25 ALA A N 5
ATOM 2538 C CA . ALA A 1 26 ? -1.639 4.868 2.388 1.00 0.25 25 ALA A CA 5
ATOM 2539 C C . ALA A 1 26 ? -2.818 4.982 1.425 1.00 0.25 25 ALA A C 5
ATOM 2540 O O . ALA A 1 26 ? -3.929 5.345 1.814 1.00 0.27 25 ALA A O 5
ATOM 2547 N N . LYS A 1 27 ? -2.555 4.667 0.163 1.00 0.28 26 LYS A N 5
ATOM 2548 C CA . LYS A 1 27 ? -3.589 4.618 -0.864 1.00 0.33 26 LYS A CA 5
ATOM 2549 C C . LYS A 1 27 ? -4.608 3.534 -0.527 1.00 0.29 26 LYS A C 5
ATOM 2550 O O . LYS A 1 27 ? -5.816 3.715 -0.697 1.00 0.32 26 LYS A O 5
ATOM 2569 N N . TYR A 1 28 ? -4.101 2.409 -0.038 1.00 0.25 27 TYR A N 5
ATOM 2570 C CA . TYR A 1 28 ? -4.935 1.293 0.386 1.00 0.24 27 TYR A CA 5
ATOM 2571 C C . TYR A 1 28 ? -5.862 1.726 1.518 1.00 0.19 27 TYR A C 5
ATOM 2572 O O . TYR A 1 28 ? -7.035 1.360 1.542 1.00 0.21 27 TYR A O 5
ATOM 2590 N N . GLN A 1 29 ? -5.330 2.528 2.438 1.00 0.20 28 GLN A N 5
ATOM 2591 C CA . GLN A 1 29 ? -6.113 3.047 3.556 1.0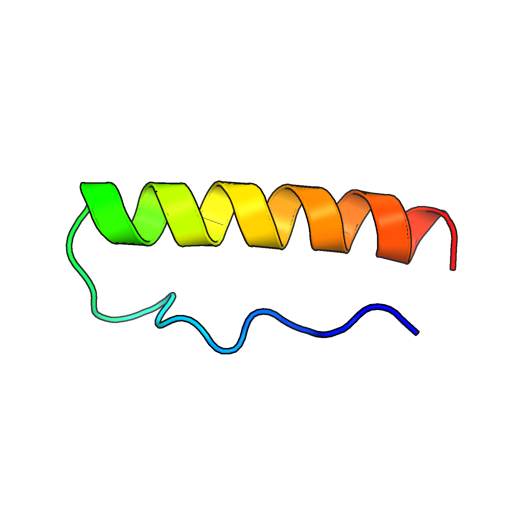0 0.22 28 GLN A CA 5
ATOM 2592 C C . GLN A 1 29 ? -7.261 3.919 3.062 1.00 0.19 28 GLN A C 5
ATOM 2593 O O . GLN A 1 29 ? -8.367 3.859 3.591 1.00 0.22 28 GLN A O 5
ATOM 2607 N N . LYS A 1 30 ? -6.987 4.717 2.035 1.00 0.23 29 LYS A N 5
ATOM 2608 C CA . LYS A 1 30 ? -7.960 5.670 1.517 1.00 0.29 29 LYS A CA 5
ATOM 2609 C C . LYS A 1 30 ? -9.216 4.952 1.030 1.00 0.24 29 LYS A C 5
ATOM 2610 O O . LYS A 1 30 ? -10.336 5.312 1.403 1.00 0.28 29 LYS A O 5
ATOM 2629 N N . ASP A 1 31 ? -9.029 3.944 0.190 1.00 0.24 30 ASP A N 5
ATOM 2630 C CA . ASP A 1 31 ? -10.141 3.133 -0.295 1.00 0.30 30 ASP A CA 5
ATOM 2631 C C . ASP A 1 31 ? -10.732 2.280 0.822 1.00 0.28 30 ASP A C 5
ATOM 2632 O O . ASP A 1 31 ? -11.942 2.069 0.876 1.00 0.36 30 ASP A O 5
ATOM 2641 N N . LEU A 1 32 ? -9.874 1.801 1.718 1.00 0.24 31 LEU A N 5
ATOM 2642 C CA . LEU A 1 32 ? -10.307 0.962 2.838 1.00 0.30 31 LEU A CA 5
ATOM 2643 C C . LEU A 1 32 ? -11.232 1.736 3.773 1.00 0.33 31 LEU A C 5
ATOM 2644 O O . LEU A 1 32 ? -12.151 1.170 4.366 1.00 0.43 31 LEU A O 5
ATOM 2660 N N . ALA A 1 33 ? -10.972 3.032 3.902 1.00 0.31 32 ALA A N 5
ATOM 2661 C CA . ALA A 1 33 ? -11.789 3.903 4.729 1.00 0.40 32 ALA A CA 5
ATOM 2662 C C . ALA A 1 33 ? -13.223 3.928 4.227 1.00 0.42 32 ALA A C 5
ATOM 2663 O O . ALA A 1 33 ? -14.169 3.968 5.015 1.00 0.53 32 ALA A O 5
ATOM 2670 N N . ASP A 1 34 ? -13.371 3.889 2.913 1.00 0.39 33 ASP A N 5
ATOM 2671 C CA . ASP A 1 34 ? -14.688 3.899 2.298 1.00 0.51 33 ASP A CA 5
ATOM 2672 C C . ASP A 1 34 ? -15.283 2.496 2.279 1.00 0.55 33 ASP A C 5
ATOM 2673 O O . ASP A 1 34 ? -16.406 2.281 2.733 1.00 0.71 33 ASP A O 5
ATOM 2682 N N . TYR A 1 35 ? -14.520 1.545 1.765 1.00 0.46 34 TYR A N 5
ATOM 2683 C CA . TYR A 1 35 ? -14.988 0.176 1.642 1.00 0.54 34 TYR A CA 5
ATOM 2684 C C . TYR A 1 35 ? -14.179 -0.744 2.547 1.00 0.71 34 TYR A C 5
ATOM 2685 O O . TYR A 1 35 ? -13.053 -1.130 2.222 1.00 1.43 34 TYR A O 5
ATOM 2712 N N . PRO A 1 2 ? -13.311 -4.761 -2.791 1.00 1.33 1 PRO A N 6
ATOM 2713 C CA . PRO A 1 2 ? -12.374 -4.440 -1.709 1.00 1.03 1 PRO A CA 6
ATOM 2714 C C . PRO A 1 2 ? -11.065 -3.867 -2.246 1.00 0.90 1 PRO A C 6
ATOM 2715 O O . PRO A 1 2 ? -10.631 -4.224 -3.343 1.00 1.08 1 PRO A O 6
ATOM 2726 N N . PRO A 1 3 ? -10.430 -2.959 -1.487 1.00 0.68 2 PRO A N 6
ATOM 2727 C CA . PRO A 1 3 ? -9.179 -2.317 -1.899 1.00 0.68 2 PRO A CA 6
ATOM 2728 C C . PRO A 1 3 ? -8.063 -3.324 -2.147 1.00 0.67 2 PRO A C 6
ATOM 2729 O O . PRO A 1 3 ? -7.994 -4.363 -1.490 1.00 0.67 2 PRO A O 6
ATOM 2740 N N . THR A 1 4 ? -7.193 -3.010 -3.090 1.00 0.85 3 THR A N 6
ATOM 2741 C CA . THR A 1 4 ? -6.106 -3.899 -3.444 1.00 0.93 3 THR A CA 6
ATOM 2742 C C . THR A 1 4 ? -4.897 -3.660 -2.546 1.00 0.69 3 THR A C 6
ATOM 2743 O O . THR A 1 4 ? -4.378 -2.544 -2.469 1.00 0.63 3 THR A O 6
ATOM 2754 N N . LYS A 1 5 ? -4.464 -4.710 -1.859 1.00 0.66 4 LYS A N 6
ATOM 2755 C CA . LYS A 1 5 ? -3.307 -4.621 -0.983 1.00 0.50 4 LYS A CA 6
ATOM 2756 C C . LYS A 1 5 ? -2.053 -4.354 -1.804 1.00 0.43 4 LYS A C 6
ATOM 2757 O O . LYS A 1 5 ? -1.924 -4.860 -2.922 1.00 0.47 4 LYS A O 6
ATOM 2776 N N . PRO A 1 6 ? -1.123 -3.546 -1.275 1.00 0.41 5 PRO A N 6
ATOM 2777 C CA . PRO A 1 6 ? 0.113 -3.202 -1.980 1.00 0.43 5 PRO A CA 6
ATOM 2778 C C . PRO A 1 6 ? 0.916 -4.431 -2.388 1.00 0.33 5 PRO A C 6
ATOM 2779 O O . PRO A 1 6 ? 1.314 -5.241 -1.548 1.00 0.29 5 PRO A O 6
ATOM 2790 N N . THR A 1 7 ? 1.123 -4.570 -3.687 1.00 0.39 6 THR A N 6
ATOM 2791 C CA . THR A 1 7 ? 1.914 -5.659 -4.235 1.00 0.41 6 THR A CA 6
ATOM 2792 C C . THR A 1 7 ? 3.403 -5.338 -4.122 1.00 0.36 6 THR A C 6
ATOM 2793 O O . THR A 1 7 ? 4.263 -6.212 -4.263 1.00 0.39 6 THR A O 6
ATOM 2804 N N . LYS A 1 8 ? 3.691 -4.071 -3.864 1.00 0.35 7 LYS A N 6
ATOM 2805 C CA . LYS A 1 8 ? 5.061 -3.610 -3.701 1.00 0.39 7 LYS A CA 6
ATOM 2806 C C . LYS A 1 8 ? 5.701 -4.249 -2.475 1.00 0.35 7 LYS A C 6
ATOM 2807 O O . LYS A 1 8 ? 5.032 -4.479 -1.467 1.00 0.32 7 LYS A O 6
ATOM 2826 N N . PRO A 1 9 ? 7.000 -4.563 -2.555 1.00 0.43 8 PRO A N 6
ATOM 2827 C CA . PRO A 1 9 ? 7.743 -5.138 -1.434 1.00 0.46 8 PRO A CA 6
ATOM 2828 C C . PRO A 1 9 ? 7.837 -4.179 -0.256 1.00 0.48 8 PRO A C 6
ATOM 2829 O O . PRO A 1 9 ? 8.117 -2.991 -0.425 1.00 0.51 8 PRO A O 6
ATOM 2840 N N . GLY A 1 10 ? 7.607 -4.704 0.932 1.00 0.54 9 GLY A N 6
ATOM 2841 C CA . GLY A 1 10 ? 7.677 -3.895 2.127 1.00 0.61 9 GLY A CA 6
ATOM 2842 C C . GLY A 1 10 ? 8.634 -4.473 3.142 1.00 0.65 9 GLY A C 6
ATOM 2843 O O . GLY A 1 10 ? 8.663 -4.048 4.295 1.00 0.82 9 GLY A O 6
ATOM 2847 N N . ASP A 1 11 ? 9.419 -5.447 2.708 1.00 0.69 10 ASP A N 6
ATOM 2848 C CA . ASP A 1 11 ? 10.365 -6.112 3.593 1.00 0.82 10 ASP A CA 6
ATOM 2849 C C . ASP A 1 11 ? 11.769 -6.070 3.013 1.00 0.87 10 ASP A C 6
ATOM 2850 O O . ASP A 1 11 ? 12.694 -5.562 3.640 1.00 1.23 10 ASP A O 6
ATOM 2859 N N . ASN A 1 12 ? 11.917 -6.592 1.805 1.00 0.92 11 ASN A N 6
ATOM 2860 C CA . ASN A 1 12 ? 13.212 -6.627 1.128 1.00 1.10 11 ASN A CA 6
ATOM 2861 C C . ASN A 1 12 ? 13.382 -5.401 0.238 1.00 0.99 11 ASN A C 6
ATOM 2862 O O . ASN A 1 12 ? 14.053 -5.449 -0.794 1.00 1.52 11 ASN A O 6
ATOM 2873 N N . ALA A 1 13 ? 12.779 -4.300 0.650 1.00 0.68 12 ALA A N 6
ATOM 2874 C CA . ALA A 1 13 ? 12.817 -3.075 -0.122 1.00 0.55 12 ALA A CA 6
ATOM 2875 C C . ALA A 1 13 ? 13.722 -2.042 0.529 1.00 0.46 12 ALA A C 6
ATOM 2876 O O . ALA A 1 13 ? 13.891 -2.030 1.750 1.00 0.52 12 ALA A O 6
ATOM 2883 N N . THR A 1 14 ? 14.310 -1.193 -0.297 1.00 0.41 13 THR A N 6
ATOM 2884 C CA . THR A 1 14 ? 15.150 -0.107 0.173 1.00 0.39 13 THR A CA 6
ATOM 2885 C C . THR A 1 14 ? 14.317 0.945 0.894 1.00 0.30 13 THR A C 6
ATOM 2886 O O . THR A 1 14 ? 13.113 1.048 0.664 1.00 0.23 13 THR A O 6
ATOM 2897 N N . PRO A 1 15 ? 14.941 1.743 1.778 1.00 0.34 14 PRO A N 6
ATOM 2898 C CA . PRO A 1 15 ? 14.243 2.776 2.546 1.00 0.33 14 PRO A CA 6
ATOM 2899 C C . PRO A 1 15 ? 13.472 3.740 1.649 1.00 0.30 14 PRO A C 6
ATOM 2900 O O . PRO A 1 15 ? 12.355 4.149 1.972 1.00 0.31 14 PRO A O 6
ATOM 2911 N N . GLU A 1 16 ? 14.070 4.094 0.520 1.00 0.36 15 GLU A N 6
ATOM 2912 C CA . GLU A 1 16 ? 13.434 4.994 -0.426 1.00 0.41 15 GLU A CA 6
ATOM 2913 C C . GLU A 1 16 ? 12.222 4.326 -1.071 1.00 0.35 15 GLU A C 6
ATOM 2914 O O . GLU A 1 16 ? 11.192 4.962 -1.305 1.00 0.38 15 GLU A O 6
ATOM 2926 N N . LYS A 1 17 ? 12.346 3.035 -1.341 1.00 0.32 16 LYS A N 6
ATOM 2927 C CA . LYS A 1 17 ? 11.280 2.278 -1.975 1.00 0.34 16 LYS A CA 6
ATOM 2928 C C . LYS A 1 17 ? 10.173 1.971 -0.971 1.00 0.26 16 LYS A C 6
ATOM 2929 O O . LYS A 1 17 ? 8.995 1.930 -1.324 1.00 0.31 16 LYS A O 6
ATOM 2948 N N . LEU A 1 18 ? 10.560 1.772 0.284 1.00 0.21 17 LEU A N 6
ATOM 2949 C CA . LEU A 1 18 ? 9.603 1.551 1.357 1.00 0.22 17 LEU A CA 6
ATOM 2950 C C . LEU A 1 18 ? 8.677 2.748 1.512 1.00 0.21 17 LEU A C 6
ATOM 2951 O O . LEU A 1 18 ? 7.517 2.598 1.881 1.00 0.25 17 LEU A O 6
ATOM 2967 N N . ALA A 1 19 ? 9.191 3.933 1.213 1.00 0.23 18 ALA A N 6
ATOM 2968 C CA . ALA A 1 19 ? 8.383 5.140 1.249 1.00 0.29 18 ALA A CA 6
ATOM 2969 C C . ALA A 1 19 ? 7.281 5.072 0.198 1.00 0.31 18 ALA A C 6
ATOM 2970 O O . ALA A 1 19 ? 6.152 5.500 0.433 1.00 0.35 18 ALA A O 6
ATOM 2977 N N . LYS A 1 20 ? 7.620 4.520 -0.961 1.00 0.31 19 LYS A N 6
ATOM 2978 C CA . LYS A 1 20 ? 6.652 4.330 -2.032 1.00 0.38 19 LYS A CA 6
ATOM 2979 C C . LYS A 1 20 ? 5.649 3.251 -1.638 1.00 0.35 19 LYS A C 6
ATOM 2980 O O . LYS A 1 20 ? 4.460 3.342 -1.948 1.00 0.40 19 LYS A O 6
ATOM 2999 N N . TYR A 1 21 ? 6.143 2.235 -0.944 1.00 0.30 20 TYR A N 6
ATOM 3000 C CA . TYR A 1 21 ? 5.294 1.183 -0.403 1.00 0.31 20 TYR A CA 6
ATOM 3001 C C . TYR A 1 21 ? 4.309 1.765 0.604 1.00 0.30 20 TYR A C 6
ATOM 3002 O O . TYR A 1 21 ? 3.119 1.457 0.574 1.00 0.34 20 TYR A O 6
ATOM 3020 N N . GLN A 1 22 ? 4.814 2.623 1.485 1.00 0.28 21 GLN A N 6
ATOM 3021 C CA . GLN A 1 22 ? 3.978 3.290 2.474 1.00 0.28 21 GLN A CA 6
ATOM 3022 C C . GLN A 1 22 ? 2.945 4.170 1.789 1.00 0.30 21 GLN A C 6
ATOM 3023 O O . GLN A 1 22 ? 1.807 4.274 2.242 1.00 0.32 21 GLN A O 6
ATOM 3037 N N . ALA A 1 23 ? 3.347 4.793 0.691 1.00 0.30 22 ALA A N 6
ATOM 3038 C CA . ALA A 1 23 ? 2.456 5.641 -0.079 1.00 0.33 22 ALA A CA 6
ATOM 3039 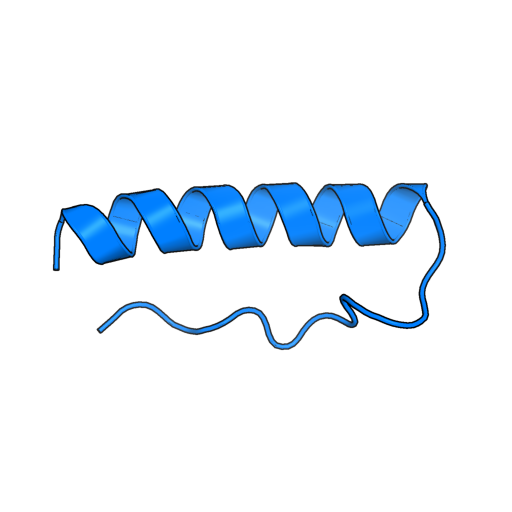C C . ALA A 1 23 ? 1.314 4.829 -0.677 1.00 0.33 22 ALA A C 6
ATOM 3040 O O . ALA A 1 23 ? 0.166 5.279 -0.705 1.00 0.35 22 ALA A O 6
ATOM 3047 N N . ASP A 1 24 ? 1.621 3.622 -1.133 1.00 0.32 23 ASP A N 6
ATOM 3048 C CA . ASP A 1 24 ? 0.604 2.766 -1.729 1.00 0.34 23 ASP A CA 6
ATOM 3049 C C . ASP A 1 24 ? -0.246 2.121 -0.642 1.00 0.31 23 ASP A C 6
ATOM 3050 O O . ASP A 1 24 ? -1.437 1.885 -0.827 1.00 0.33 23 ASP A O 6
ATOM 3059 N N . LEU A 1 25 ? 0.374 1.850 0.500 1.00 0.29 24 LEU A N 6
ATOM 3060 C CA . LEU A 1 25 ? -0.348 1.360 1.669 1.00 0.28 24 LEU A CA 6
ATOM 3061 C C . LEU A 1 25 ? -1.328 2.436 2.142 1.00 0.24 24 LEU A C 6
ATOM 3062 O O . LEU A 1 25 ? -2.453 2.138 2.538 1.00 0.24 24 LEU A O 6
ATOM 3078 N N . ALA A 1 26 ? -0.895 3.689 2.071 1.00 0.25 25 ALA A N 6
ATOM 3079 C CA . ALA A 1 26 ? -1.758 4.819 2.384 1.00 0.25 25 ALA A CA 6
ATOM 3080 C C . ALA A 1 26 ? -2.938 4.873 1.419 1.00 0.25 25 ALA A C 6
ATOM 3081 O O . ALA A 1 26 ? -4.064 5.192 1.806 1.00 0.27 25 ALA A O 6
ATOM 3088 N N . LYS A 1 27 ? -2.664 4.560 0.157 1.00 0.28 26 LYS A N 6
ATOM 3089 C CA . LYS A 1 27 ? -3.703 4.473 -0.864 1.00 0.33 26 LYS A CA 6
ATOM 3090 C C . LYS A 1 27 ? -4.699 3.382 -0.495 1.00 0.29 26 LYS A C 6
ATOM 3091 O O . LYS A 1 27 ? -5.912 3.560 -0.623 1.00 0.32 26 LYS A O 6
ATOM 3110 N N . TYR A 1 28 ? -4.170 2.260 -0.019 1.00 0.25 27 TYR A N 6
ATOM 3111 C CA . TYR A 1 28 ? -4.992 1.142 0.419 1.00 0.24 27 TYR A CA 6
ATOM 3112 C C . TYR A 1 28 ? -5.886 1.553 1.582 1.00 0.19 27 TYR A C 6
ATOM 3113 O O . TYR A 1 28 ? -7.079 1.279 1.571 1.00 0.21 27 TYR A O 6
ATOM 3131 N N . GLN A 1 29 ? -5.308 2.223 2.577 1.00 0.20 28 GLN A N 6
ATOM 3132 C CA . GLN A 1 29 ? -6.063 2.645 3.754 1.00 0.22 28 GLN A CA 6
ATOM 3133 C C . GLN A 1 29 ? -7.159 3.636 3.377 1.00 0.19 28 GLN A C 6
ATOM 3134 O O . GLN A 1 29 ? -8.269 3.574 3.905 1.00 0.22 28 GLN A O 6
ATOM 3148 N N . LYS A 1 30 ? -6.841 4.544 2.464 1.00 0.23 29 LYS A N 6
ATOM 3149 C CA . LYS A 1 30 ? -7.805 5.531 2.002 1.00 0.29 29 LYS A CA 6
ATOM 3150 C C . LYS A 1 30 ? -8.970 4.848 1.297 1.00 0.24 29 LYS A C 6
ATOM 3151 O O . LYS A 1 30 ? -10.136 5.125 1.584 1.00 0.28 29 LYS A O 6
ATOM 3170 N N . ASP A 1 31 ? -8.647 3.950 0.378 1.00 0.24 30 ASP A N 6
ATOM 3171 C CA . ASP A 1 31 ? -9.664 3.211 -0.361 1.00 0.30 30 ASP A CA 6
ATOM 3172 C C . ASP A 1 31 ? -10.424 2.272 0.575 1.00 0.28 30 ASP A C 6
ATOM 3173 O O . ASP A 1 31 ? -11.615 2.015 0.390 1.00 0.36 30 ASP A O 6
ATOM 3182 N N . LEU A 1 32 ? -9.716 1.768 1.581 1.00 0.24 31 LEU A N 6
ATOM 3183 C CA . LEU A 1 32 ? -10.305 0.937 2.628 1.00 0.30 31 LEU A CA 6
ATOM 3184 C C . LEU A 1 32 ? -11.325 1.735 3.430 1.00 0.33 31 LEU A C 6
ATOM 3185 O O . LEU A 1 32 ? -12.372 1.217 3.818 1.00 0.43 31 LEU A O 6
ATOM 3201 N N . ALA A 1 33 ? -11.000 2.994 3.683 1.00 0.31 32 ALA A N 6
ATOM 3202 C CA . ALA A 1 33 ? -11.899 3.904 4.370 1.00 0.40 32 ALA A CA 6
ATOM 3203 C C . ALA A 1 33 ? -13.155 4.139 3.547 1.00 0.42 32 ALA A C 6
ATOM 3204 O O . ALA A 1 33 ? -14.267 4.164 4.073 1.00 0.53 32 ALA A O 6
ATOM 3211 N N . ASP A 1 34 ? -12.956 4.310 2.248 1.00 0.39 33 ASP A N 6
ATOM 3212 C CA . ASP A 1 34 ? -14.055 4.541 1.319 1.00 0.51 33 ASP A CA 6
ATOM 3213 C C . ASP A 1 34 ? -14.909 3.285 1.172 1.00 0.55 33 ASP A C 6
ATOM 3214 O O . ASP A 1 34 ? -16.109 3.357 0.900 1.00 0.71 33 ASP A O 6
ATOM 3223 N N . TYR A 1 35 ? -14.284 2.137 1.374 1.00 0.46 34 TYR A N 6
ATOM 3224 C CA . TYR A 1 35 ? -14.966 0.857 1.280 1.00 0.54 34 TYR A CA 6
ATOM 3225 C C . TYR A 1 35 ? -15.839 0.626 2.509 1.00 0.71 34 TYR A C 6
ATOM 3226 O O . TYR A 1 35 ? -15.338 0.454 3.621 1.00 1.43 34 TYR A O 6
ATOM 3253 N N . PRO A 1 2 ? -13.460 -5.388 -1.626 1.00 1.33 1 PRO A N 7
ATOM 3254 C CA . PRO A 1 2 ? -12.343 -4.843 -0.845 1.00 1.03 1 PRO A CA 7
ATOM 3255 C C . PRO A 1 2 ? -11.109 -4.593 -1.710 1.00 0.90 1 PRO A C 7
ATOM 3256 O O . PRO A 1 2 ? -10.775 -5.413 -2.569 1.00 1.08 1 PRO A O 7
ATOM 3267 N N . PRO A 1 3 ? -10.419 -3.455 -1.498 1.00 0.68 2 PRO A N 7
ATOM 3268 C CA . PRO A 1 3 ? -9.240 -3.082 -2.289 1.00 0.68 2 PRO A CA 7
ATOM 3269 C C . PRO A 1 3 ? -8.150 -4.145 -2.251 1.00 0.67 2 PRO A C 7
ATOM 3270 O O . PRO A 1 3 ? -8.006 -4.868 -1.263 1.00 0.67 2 PRO A O 7
ATOM 3281 N N . THR A 1 4 ? -7.391 -4.243 -3.330 1.00 0.85 3 THR A N 7
ATOM 3282 C CA . THR A 1 4 ? -6.284 -5.172 -3.389 1.00 0.93 3 THR A CA 7
ATOM 3283 C C . THR A 1 4 ? -5.105 -4.619 -2.598 1.00 0.69 3 THR A C 7
ATOM 3284 O O . THR A 1 4 ? -4.756 -3.446 -2.729 1.00 0.63 3 THR A O 7
ATOM 3295 N N . LYS A 1 5 ? -4.516 -5.459 -1.764 1.00 0.66 4 LYS A N 7
ATOM 3296 C CA . LYS A 1 5 ? -3.399 -5.054 -0.926 1.00 0.50 4 LYS A CA 7
ATOM 3297 C C . LYS A 1 5 ? -2.173 -4.741 -1.781 1.00 0.43 4 LYS A C 7
ATOM 3298 O O . LYS A 1 5 ? -2.023 -5.293 -2.874 1.00 0.47 4 LYS A O 7
ATOM 3317 N N . PRO A 1 6 ? -1.298 -3.834 -1.314 1.00 0.41 5 PRO A N 7
ATOM 3318 C CA . PRO A 1 6 ? -0.081 -3.458 -2.041 1.00 0.43 5 PRO A CA 7
ATOM 3319 C C . PRO A 1 6 ? 0.803 -4.656 -2.378 1.00 0.33 5 PRO A C 7
ATOM 3320 O O . PRO A 1 6 ? 1.242 -5.393 -1.493 1.00 0.29 5 PRO A O 7
ATOM 3331 N N . THR A 1 7 ? 1.051 -4.844 -3.666 1.00 0.39 6 THR A N 7
ATOM 3332 C CA . THR A 1 7 ? 1.865 -5.948 -4.145 1.00 0.41 6 THR A CA 7
ATOM 3333 C C . THR A 1 7 ? 3.353 -5.636 -3.995 1.00 0.36 6 THR A C 7
ATOM 3334 O O . THR A 1 7 ? 4.196 -6.538 -3.990 1.00 0.39 6 THR A O 7
ATOM 3345 N N . LYS A 1 8 ? 3.670 -4.353 -3.873 1.00 0.35 7 LYS A N 7
ATOM 3346 C CA . LYS A 1 8 ? 5.048 -3.919 -3.708 1.00 0.39 7 LYS A CA 7
ATOM 3347 C C . LYS A 1 8 ? 5.636 -4.458 -2.406 1.00 0.35 7 LYS A C 7
ATOM 3348 O O . LYS A 1 8 ? 4.910 -4.685 -1.436 1.00 0.32 7 LYS A O 7
ATOM 3367 N N . PRO A 1 9 ? 6.957 -4.700 -2.387 1.00 0.43 8 PRO A N 7
ATOM 3368 C CA . PRO A 1 9 ? 7.649 -5.266 -1.223 1.00 0.46 8 PRO A CA 7
ATOM 3369 C C . PRO A 1 9 ? 7.540 -4.384 0.017 1.00 0.48 8 PRO A C 7
ATOM 3370 O O . PRO A 1 9 ? 7.678 -3.161 -0.058 1.00 0.51 8 PRO A O 7
ATOM 3381 N N . GLY A 1 10 ? 7.296 -5.019 1.153 1.00 0.54 9 GLY A N 7
ATOM 3382 C CA . GLY A 1 10 ? 7.136 -4.295 2.397 1.00 0.61 9 GLY A CA 7
ATOM 3383 C C . GLY A 1 10 ? 8.304 -4.496 3.341 1.00 0.65 9 GLY A C 7
ATOM 3384 O O . GLY A 1 10 ? 8.521 -3.696 4.251 1.00 0.82 9 GLY A O 7
ATOM 3388 N N . ASP A 1 11 ? 9.051 -5.570 3.131 1.00 0.69 10 ASP A N 7
ATOM 3389 C CA . ASP A 1 11 ? 10.221 -5.861 3.955 1.00 0.82 10 ASP A CA 7
ATOM 3390 C C . ASP A 1 11 ? 11.461 -6.009 3.088 1.00 0.87 10 ASP A C 7
ATOM 3391 O O . ASP A 1 11 ? 12.555 -5.579 3.462 1.00 1.23 10 ASP A O 7
ATOM 3400 N N . ASN A 1 12 ? 11.280 -6.610 1.923 1.00 0.92 11 ASN A N 7
ATOM 3401 C CA . ASN A 1 12 ? 12.372 -6.827 0.986 1.00 1.10 11 ASN A CA 7
ATOM 3402 C C . ASN A 1 12 ? 12.481 -5.646 0.027 1.00 0.99 11 ASN A C 7
ATOM 3403 O O . ASN A 1 12 ? 12.267 -5.782 -1.179 1.00 1.52 11 ASN A O 7
ATOM 3414 N N . ALA A 1 13 ? 12.784 -4.480 0.570 1.00 0.68 12 ALA A N 7
ATOM 3415 C CA . ALA A 1 13 ? 12.877 -3.274 -0.233 1.00 0.55 12 ALA A CA 7
ATOM 3416 C C . ALA A 1 13 ? 13.826 -2.269 0.392 1.00 0.46 12 ALA A C 7
ATOM 3417 O O . ALA A 1 13 ? 14.204 -2.397 1.558 1.00 0.52 12 ALA A O 7
ATOM 3424 N N . THR A 1 14 ? 14.220 -1.285 -0.396 1.00 0.41 13 THR A N 7
ATOM 3425 C CA . THR A 1 14 ? 15.065 -0.205 0.080 1.00 0.39 13 THR A CA 7
ATOM 3426 C C . THR A 1 14 ? 14.237 0.814 0.849 1.00 0.30 13 THR A C 7
ATOM 3427 O O . THR A 1 14 ? 13.025 0.900 0.654 1.00 0.23 13 THR A O 7
ATOM 3438 N N . PRO A 1 15 ? 14.872 1.599 1.731 1.00 0.34 14 PRO A N 7
ATOM 3439 C CA . PRO A 1 15 ? 14.186 2.656 2.479 1.00 0.33 14 PRO A CA 7
ATOM 3440 C C . PRO A 1 15 ? 13.532 3.664 1.539 1.00 0.30 14 PRO A C 7
ATOM 3441 O O . PRO A 1 15 ? 12.472 4.219 1.833 1.00 0.31 14 PRO A O 7
ATOM 3452 N N . GLU A 1 16 ? 14.167 3.866 0.392 1.00 0.36 15 GLU A N 7
ATOM 3453 C CA . GLU A 1 16 ? 13.651 4.750 -0.639 1.00 0.41 15 GLU A CA 7
ATOM 3454 C C . GLU A 1 16 ? 12.334 4.211 -1.191 1.00 0.35 15 GLU A C 7
ATOM 3455 O O . GLU A 1 16 ? 11.363 4.952 -1.366 1.00 0.38 15 GLU A O 7
ATOM 3467 N N . LYS A 1 17 ? 12.307 2.910 -1.442 1.00 0.32 16 LYS A N 7
ATOM 3468 C CA . LYS A 1 17 ? 11.146 2.262 -2.032 1.00 0.34 16 LYS A CA 7
ATOM 3469 C C . LYS A 1 17 ? 10.055 2.063 -0.989 1.00 0.26 16 LYS A C 7
ATOM 3470 O O . LYS A 1 17 ? 8.869 2.210 -1.284 1.00 0.31 16 LYS A O 7
ATOM 3489 N N . LEU A 1 18 ? 10.464 1.739 0.234 1.00 0.21 17 LEU A N 7
ATOM 3490 C CA . LEU A 1 18 ? 9.525 1.536 1.326 1.00 0.22 17 LEU A CA 7
ATOM 3491 C C . LEU A 1 18 ? 8.724 2.797 1.605 1.00 0.21 17 LEU A C 7
ATOM 3492 O O . LEU A 1 18 ? 7.566 2.728 2.009 1.00 0.25 17 LEU A O 7
ATOM 3508 N N . ALA A 1 19 ? 9.340 3.949 1.384 1.00 0.23 18 ALA A N 7
ATOM 3509 C CA . ALA A 1 19 ? 8.655 5.218 1.547 1.00 0.29 18 ALA A CA 7
ATOM 3510 C C . ALA A 1 19 ? 7.497 5.332 0.563 1.00 0.31 18 ALA A C 7
ATOM 3511 O O . ALA A 1 19 ? 6.420 5.826 0.905 1.00 0.35 18 ALA A O 7
ATOM 3518 N N . LYS A 1 20 ? 7.719 4.862 -0.657 1.00 0.31 19 LYS A N 7
ATOM 3519 C CA . LYS A 1 20 ? 6.677 4.868 -1.670 1.00 0.38 19 LYS A CA 7
ATOM 3520 C C . LYS A 1 20 ? 5.671 3.753 -1.389 1.00 0.35 19 LYS A C 7
ATOM 3521 O O . LYS A 1 20 ? 4.487 3.874 -1.699 1.00 0.40 19 LYS A O 7
ATOM 3540 N N . TYR A 1 21 ? 6.152 2.671 -0.790 1.00 0.30 20 TYR A N 7
ATOM 3541 C CA . TYR A 1 21 ? 5.283 1.588 -0.351 1.00 0.31 20 TYR A CA 7
ATOM 3542 C C . TYR A 1 21 ? 4.302 2.103 0.693 1.00 0.30 20 TYR A C 7
ATOM 3543 O O . TYR A 1 21 ? 3.125 1.757 0.675 1.00 0.34 20 TYR A O 7
ATOM 3561 N N . GLN A 1 22 ? 4.797 2.945 1.593 1.00 0.28 21 GLN A N 7
ATOM 3562 C CA . GLN A 1 22 ? 3.957 3.566 2.607 1.00 0.28 21 GLN A CA 7
ATOM 3563 C C . GLN A 1 22 ? 2.891 4.436 1.953 1.00 0.30 21 GLN A C 7
ATOM 3564 O O . GLN A 1 22 ? 1.760 4.520 2.431 1.00 0.32 21 GLN A O 7
ATOM 3578 N N . ALA A 1 23 ? 3.257 5.073 0.850 1.00 0.30 22 ALA A N 7
ATOM 3579 C CA . ALA A 1 23 ? 2.331 5.905 0.100 1.00 0.33 22 ALA A CA 7
ATOM 3580 C C . ALA A 1 23 ? 1.262 5.051 -0.571 1.00 0.33 22 ALA A C 7
ATOM 3581 O O . ALA A 1 23 ? 0.082 5.398 -0.571 1.00 0.35 22 ALA A O 7
ATOM 3588 N N . ASP A 1 24 ? 1.690 3.930 -1.132 1.00 0.32 23 ASP A N 7
ATOM 3589 C CA . ASP A 1 24 ? 0.782 3.007 -1.803 1.00 0.34 23 ASP A CA 7
ATOM 3590 C C . ASP A 1 24 ? -0.115 2.328 -0.774 1.00 0.31 23 ASP A C 7
ATOM 3591 O O . ASP A 1 24 ? -1.300 2.093 -1.010 1.00 0.33 23 ASP A O 7
ATOM 3600 N N . LEU A 1 25 ? 0.468 2.031 0.380 1.00 0.29 24 LEU A N 7
ATOM 3601 C CA . LEU A 1 25 ? -0.272 1.482 1.506 1.00 0.28 24 LEU A CA 7
ATOM 3602 C C . LEU A 1 25 ? -1.307 2.501 1.986 1.00 0.24 24 LEU A C 7
ATOM 3603 O O . LEU A 1 25 ? -2.425 2.140 2.349 1.00 0.24 24 LEU A O 7
ATOM 3619 N N . ALA A 1 26 ? -0.934 3.775 1.960 1.00 0.25 25 ALA A N 7
ATOM 3620 C CA . ALA A 1 26 ? -1.857 4.852 2.291 1.00 0.25 25 ALA A CA 7
ATOM 3621 C C . ALA A 1 26 ? -3.026 4.871 1.313 1.00 0.25 25 ALA A C 7
ATOM 3622 O O . ALA A 1 26 ? -4.175 5.073 1.705 1.00 0.27 25 ALA A O 7
ATOM 3629 N N . LYS A 1 27 ? -2.716 4.648 0.041 1.00 0.28 26 LYS A N 7
ATOM 3630 C CA . LYS A 1 27 ? -3.734 4.541 -0.999 1.00 0.33 26 LYS A CA 7
ATOM 3631 C C . LYS A 1 27 ? -4.689 3.395 -0.678 1.00 0.29 26 LYS A C 7
ATOM 3632 O O . LYS A 1 27 ? -5.906 3.523 -0.830 1.00 0.32 26 LYS A O 7
ATOM 3651 N N . TYR A 1 28 ? -4.124 2.286 -0.213 1.00 0.25 27 TYR A N 7
ATOM 3652 C CA . TYR A 1 28 ? -4.914 1.133 0.195 1.00 0.24 27 TYR A CA 7
ATOM 3653 C C . TYR A 1 28 ? -5.818 1.501 1.365 1.00 0.19 27 TYR A C 7
ATOM 3654 O O . TYR A 1 28 ? -7.004 1.184 1.363 1.00 0.21 27 TYR A O 7
ATOM 3672 N N . GLN A 1 29 ? -5.251 2.194 2.347 1.00 0.20 28 GLN A N 7
ATOM 3673 C CA . GLN A 1 29 ? -5.994 2.606 3.532 1.00 0.22 28 GLN A CA 7
ATOM 3674 C C . GLN A 1 29 ? -7.146 3.527 3.163 1.00 0.19 28 GLN A C 7
ATOM 3675 O O . GLN A 1 29 ? -8.258 3.366 3.654 1.00 0.22 28 GLN A O 7
ATOM 3689 N N . LYS A 1 30 ? -6.867 4.493 2.297 1.00 0.23 29 LYS A N 7
ATOM 3690 C CA . LYS A 1 30 ? -7.853 5.494 1.922 1.00 0.29 29 LYS A CA 7
ATOM 3691 C C . LYS A 1 30 ? -9.057 4.845 1.249 1.00 0.24 29 LYS A C 7
ATOM 3692 O O . LYS A 1 30 ? -10.203 5.107 1.622 1.00 0.28 29 LYS A O 7
ATOM 3711 N N . ASP A 1 31 ? -8.792 3.993 0.268 1.00 0.24 30 ASP A N 7
ATOM 3712 C CA . ASP A 1 31 ? -9.859 3.285 -0.432 1.00 0.30 30 ASP A CA 7
ATOM 3713 C C . ASP A 1 31 ? -10.554 2.300 0.506 1.00 0.28 30 ASP A C 7
ATOM 3714 O O . ASP A 1 31 ? -11.765 2.098 0.427 1.00 0.36 30 ASP A O 7
ATOM 3723 N N . LEU A 1 32 ? -9.775 1.703 1.401 1.00 0.24 31 LEU A N 7
ATOM 3724 C CA . LEU A 1 32 ? -10.304 0.777 2.401 1.00 0.30 31 LEU A CA 7
ATOM 3725 C C . LEU A 1 32 ? -11.258 1.497 3.346 1.00 0.33 31 LEU A C 7
ATOM 3726 O O . LEU A 1 32 ? -12.341 1.003 3.651 1.00 0.43 31 LEU A O 7
ATOM 3742 N N . ALA A 1 33 ? -10.836 2.665 3.810 1.00 0.31 32 ALA A N 7
ATOM 3743 C CA . ALA A 1 33 ? -11.650 3.496 4.681 1.00 0.40 32 ALA A CA 7
ATOM 3744 C C . ALA A 1 33 ? -12.901 3.975 3.959 1.00 0.42 32 ALA A C 7
ATOM 3745 O O . ALA A 1 33 ? -13.976 4.082 4.551 1.00 0.53 32 ALA A O 7
ATOM 3752 N N . ASP A 1 34 ? -12.744 4.264 2.677 1.00 0.39 33 ASP A N 7
ATOM 3753 C CA . ASP A 1 34 ? -13.855 4.706 1.842 1.00 0.51 33 ASP A CA 7
ATOM 3754 C C . ASP A 1 34 ? -14.853 3.574 1.636 1.00 0.55 33 ASP A C 7
ATOM 3755 O O . ASP A 1 34 ? -16.061 3.796 1.567 1.00 0.71 33 ASP A O 7
ATOM 3764 N N . TYR A 1 35 ? -14.336 2.361 1.543 1.00 0.46 34 TYR A N 7
ATOM 3765 C CA . TYR A 1 35 ? -15.171 1.184 1.389 1.00 0.54 34 TYR A CA 7
ATOM 3766 C C . TYR A 1 35 ? -15.732 0.747 2.739 1.00 0.71 34 TYR A C 7
ATOM 3767 O O . TYR A 1 35 ? -15.038 0.136 3.553 1.00 1.43 34 TYR A O 7
ATOM 3794 N N . PRO A 1 2 ? -13.496 -3.213 -3.339 1.00 1.33 1 PRO A N 8
ATOM 3795 C CA . PRO A 1 2 ? -12.605 -3.669 -2.270 1.00 1.03 1 PRO A CA 8
ATOM 3796 C C . PRO A 1 2 ? -11.140 -3.611 -2.694 1.00 0.90 1 PRO A C 8
ATOM 3797 O O . PRO A 1 2 ? -10.730 -4.291 -3.637 1.00 1.08 1 PRO A O 8
ATOM 3808 N N . PRO A 1 3 ? -10.336 -2.782 -2.019 1.00 0.68 2 PRO A N 8
ATOM 3809 C CA . PRO A 1 3 ? -8.922 -2.619 -2.352 1.00 0.68 2 PRO A CA 8
ATOM 3810 C C . PRO A 1 3 ? -8.070 -3.789 -1.866 1.00 0.67 2 PRO A C 8
ATOM 3811 O O . PRO A 1 3 ? -8.126 -4.168 -0.698 1.00 0.67 2 PRO A O 8
ATOM 3822 N N . THR A 1 4 ? -7.295 -4.363 -2.768 1.00 0.85 3 THR A N 8
ATOM 3823 C CA . THR A 1 4 ? -6.378 -5.429 -2.416 1.00 0.93 3 THR A CA 8
ATOM 3824 C C . THR A 1 4 ? -5.095 -4.830 -1.848 1.00 0.69 3 THR A C 8
ATOM 3825 O O . THR A 1 4 ? -4.679 -3.746 -2.264 1.00 0.63 3 THR A O 8
ATOM 3836 N N . LYS A 1 5 ? -4.492 -5.512 -0.882 1.00 0.66 4 LYS A N 8
ATOM 3837 C CA . LYS A 1 5 ? -3.254 -5.039 -0.274 1.00 0.50 4 LYS A CA 8
ATOM 3838 C C . LYS A 1 5 ? -2.175 -4.855 -1.337 1.00 0.43 4 LYS A C 8
ATOM 3839 O O . LYS A 1 5 ? -2.075 -5.659 -2.268 1.00 0.47 4 LYS A O 8
ATOM 3858 N N . PRO A 1 6 ? -1.373 -3.781 -1.230 1.00 0.41 5 PRO A N 8
ATOM 3859 C CA . PRO A 1 6 ? -0.324 -3.485 -2.208 1.00 0.43 5 PRO A CA 8
ATOM 3860 C C . PRO A 1 6 ? 0.636 -4.651 -2.396 1.00 0.33 5 PRO A C 8
ATOM 3861 O O . PRO A 1 6 ? 1.202 -5.175 -1.432 1.00 0.29 5 PRO A O 8
ATOM 3872 N N . THR A 1 7 ? 0.801 -5.058 -3.644 1.00 0.39 6 THR A N 8
ATOM 3873 C CA . THR A 1 7 ? 1.660 -6.175 -3.979 1.00 0.41 6 THR A CA 8
ATOM 3874 C C . THR A 1 7 ? 3.121 -5.733 -4.011 1.00 0.36 6 THR A C 8
ATOM 3875 O O . THR A 1 7 ? 4.036 -6.559 -4.022 1.00 0.39 6 THR A O 8
ATOM 3886 N N . LYS A 1 8 ? 3.325 -4.419 -4.021 1.00 0.35 7 LYS A N 8
ATOM 3887 C CA . LYS A 1 8 ? 4.663 -3.843 -3.982 1.00 0.39 7 LYS A CA 8
ATOM 3888 C C . LYS A 1 8 ? 5.398 -4.297 -2.722 1.00 0.35 7 LYS A C 8
ATOM 3889 O O . LYS A 1 8 ? 4.783 -4.479 -1.671 1.00 0.32 7 LYS A O 8
ATOM 3908 N N . PRO A 1 9 ? 6.718 -4.500 -2.819 1.00 0.43 8 PRO A N 8
ATOM 3909 C CA . PRO A 1 9 ? 7.536 -4.956 -1.691 1.00 0.46 8 PRO A CA 8
ATOM 3910 C C . PRO A 1 9 ? 7.557 -3.950 -0.547 1.00 0.48 8 PRO A C 8
ATOM 3911 O O . PRO A 1 9 ? 7.936 -2.791 -0.724 1.00 0.51 8 PRO A O 8
ATOM 3922 N N . GLY A 1 10 ? 7.147 -4.407 0.622 1.00 0.54 9 GLY A N 8
ATOM 3923 C CA . GLY A 1 10 ? 7.101 -3.549 1.785 1.00 0.61 9 GLY A CA 8
ATOM 3924 C C . GLY A 1 10 ? 7.866 -4.127 2.953 1.00 0.65 9 GLY A C 8
ATOM 3925 O O . GLY A 1 10 ? 7.723 -3.673 4.089 1.00 0.82 9 GLY A O 8
ATOM 3929 N N . ASP A 1 11 ? 8.677 -5.133 2.670 1.00 0.69 10 ASP A N 8
ATOM 3930 C CA . ASP A 1 11 ? 9.491 -5.777 3.692 1.00 0.82 10 ASP A CA 8
ATOM 3931 C C . ASP A 1 11 ? 10.934 -5.869 3.220 1.00 0.87 10 ASP A C 8
ATOM 3932 O O . ASP A 1 11 ? 11.840 -5.295 3.820 1.00 1.23 10 ASP A O 8
ATOM 3941 N N . ASN A 1 12 ? 11.125 -6.568 2.113 1.00 0.92 11 ASN A N 8
ATOM 3942 C CA . ASN A 1 12 ? 12.453 -6.804 1.552 1.00 1.10 11 ASN A CA 8
ATOM 3943 C C . ASN A 1 12 ? 12.860 -5.675 0.609 1.00 0.99 11 ASN A C 8
ATOM 3944 O O . ASN A 1 12 ? 13.562 -5.893 -0.380 1.00 1.52 11 ASN A O 8
ATOM 3955 N N . ALA A 1 13 ? 12.446 -4.465 0.940 1.00 0.68 12 ALA A N 8
ATOM 3956 C CA . ALA A 1 13 ? 12.694 -3.316 0.090 1.00 0.55 12 ALA A CA 8
ATOM 3957 C C . ALA A 1 13 ? 13.597 -2.296 0.774 1.00 0.46 12 ALA A C 8
ATOM 3958 O O . ALA A 1 13 ? 13.782 -2.332 1.992 1.00 0.52 12 ALA A O 8
ATOM 3965 N N . THR A 1 14 ? 14.162 -1.403 -0.025 1.00 0.41 13 THR A N 8
ATOM 3966 C CA . THR A 1 14 ? 14.984 -0.312 0.478 1.00 0.39 13 THR A CA 8
ATOM 3967 C C . THR A 1 14 ? 14.118 0.740 1.163 1.00 0.30 13 THR A C 8
ATOM 3968 O O . THR A 1 14 ? 12.920 0.819 0.903 1.00 0.23 13 THR A O 8
ATOM 3979 N N . PRO A 1 15 ? 14.707 1.563 2.049 1.00 0.34 14 PRO A N 8
ATOM 3980 C CA . PRO A 1 15 ? 13.972 2.609 2.765 1.00 0.33 14 PRO A CA 8
ATOM 3981 C C . PRO A 1 15 ? 13.282 3.576 1.808 1.00 0.30 14 PRO A C 8
ATOM 3982 O O . PRO A 1 15 ? 12.167 4.035 2.066 1.00 0.31 14 PRO A O 8
ATOM 3993 N N . GLU A 1 16 ? 13.943 3.864 0.691 1.00 0.36 15 GLU A N 8
ATOM 3994 C CA . GLU A 1 16 ? 13.377 4.731 -0.329 1.00 0.41 15 GLU A CA 8
ATOM 3995 C C . GLU A 1 16 ? 12.142 4.085 -0.943 1.00 0.35 15 GLU A C 8
ATOM 3996 O O . GLU A 1 16 ? 11.118 4.739 -1.161 1.00 0.38 15 GLU A O 8
ATOM 4008 N N . LYS A 1 17 ? 12.246 2.790 -1.200 1.00 0.32 16 LYS A N 8
ATOM 4009 C CA . LYS A 1 17 ? 11.159 2.036 -1.795 1.00 0.34 16 LYS A CA 8
ATOM 4010 C C . LYS A 1 17 ? 10.031 1.863 -0.788 1.00 0.26 16 LYS A C 8
ATOM 4011 O O . LYS A 1 17 ? 8.860 1.939 -1.144 1.00 0.31 16 LYS A O 8
ATOM 4030 N N . LEU A 1 18 ? 10.396 1.647 0.471 1.00 0.21 17 LEU A N 8
ATOM 4031 C CA . LEU A 1 18 ? 9.421 1.517 1.542 1.00 0.22 17 LEU A CA 8
ATOM 4032 C C . LEU A 1 18 ? 8.617 2.797 1.707 1.00 0.21 17 LEU A C 8
ATOM 4033 O O . LEU A 1 18 ? 7.414 2.750 1.944 1.00 0.25 17 LEU A O 8
ATOM 4049 N N . ALA A 1 19 ? 9.283 3.936 1.572 1.00 0.23 18 ALA A N 8
ATOM 4050 C CA . ALA A 1 19 ? 8.616 5.225 1.668 1.00 0.29 18 ALA A CA 8
ATOM 4051 C C . ALA A 1 19 ? 7.569 5.372 0.572 1.00 0.31 18 ALA A C 8
ATOM 4052 O O . ALA A 1 19 ? 6.450 5.829 0.818 1.00 0.35 18 ALA A O 8
ATOM 4059 N N . LYS A 1 20 ? 7.935 4.970 -0.637 1.00 0.31 19 LYS A N 8
ATOM 4060 C CA . LYS A 1 20 ? 7.019 5.018 -1.765 1.00 0.38 19 LYS A CA 8
ATOM 4061 C C . LYS A 1 20 ? 5.939 3.951 -1.613 1.00 0.35 19 LYS A C 8
ATOM 4062 O O . LYS A 1 20 ? 4.786 4.158 -1.987 1.00 0.40 19 LYS A O 8
ATOM 4081 N N . TYR A 1 21 ? 6.320 2.819 -1.041 1.00 0.30 20 TYR A N 8
ATOM 4082 C CA . TYR A 1 21 ? 5.378 1.757 -0.725 1.00 0.31 20 TYR A CA 8
ATOM 4083 C C . TYR A 1 21 ? 4.343 2.244 0.278 1.00 0.30 20 TYR A C 8
ATOM 4084 O O . TYR A 1 21 ? 3.159 1.951 0.148 1.00 0.34 20 TYR A O 8
ATOM 4102 N N . GLN A 1 22 ? 4.794 2.995 1.276 1.00 0.28 21 GLN A N 8
ATOM 4103 C CA . GLN A 1 22 ? 3.898 3.550 2.282 1.00 0.28 21 GLN A CA 8
ATOM 4104 C C . GLN A 1 22 ? 2.908 4.520 1.653 1.00 0.30 21 GLN A C 8
ATOM 4105 O O . GLN A 1 22 ? 1.800 4.703 2.154 1.00 0.32 21 GLN A O 8
ATOM 4119 N N . ALA A 1 23 ? 3.311 5.129 0.548 1.00 0.30 22 ALA A N 8
ATOM 4120 C CA . ALA A 1 23 ? 2.435 6.017 -0.194 1.00 0.33 22 ALA A CA 8
ATOM 4121 C C . ALA A 1 23 ? 1.330 5.220 -0.878 1.00 0.33 22 ALA A C 8
ATOM 4122 O O . ALA A 1 23 ? 0.175 5.646 -0.924 1.00 0.35 22 ALA A O 8
ATOM 4129 N N . ASP A 1 24 ? 1.687 4.053 -1.397 1.00 0.32 23 ASP A N 8
ATOM 4130 C CA . ASP A 1 24 ? 0.708 3.165 -2.017 1.00 0.34 23 ASP A CA 8
ATOM 4131 C C . ASP A 1 24 ? -0.113 2.471 -0.933 1.00 0.31 23 ASP A C 8
ATOM 4132 O O . ASP A 1 24 ? -1.291 2.166 -1.118 1.00 0.33 23 ASP A O 8
ATOM 4141 N N . LEU A 1 25 ? 0.530 2.237 0.205 1.00 0.29 24 LEU A N 8
ATOM 4142 C CA . LEU A 1 25 ? -0.131 1.705 1.387 1.00 0.28 24 LEU A CA 8
ATOM 4143 C C . LEU A 1 25 ? -1.193 2.696 1.859 1.00 0.24 24 LEU A C 8
ATOM 4144 O O . LEU A 1 25 ? -2.297 2.308 2.243 1.00 0.24 24 LEU A O 8
ATOM 4160 N N . ALA A 1 26 ? -0.853 3.980 1.811 1.00 0.25 25 ALA A N 8
ATOM 4161 C CA . ALA A 1 26 ? -1.796 5.042 2.131 1.00 0.25 25 ALA A CA 8
ATOM 4162 C C . ALA A 1 26 ? -2.970 5.022 1.161 1.00 0.25 25 ALA A C 8
ATOM 4163 O O . ALA A 1 26 ? -4.121 5.175 1.561 1.00 0.27 25 ALA A O 8
ATOM 4170 N N . LYS A 1 27 ? -2.661 4.822 -0.116 1.00 0.28 26 LYS A N 8
ATOM 4171 C CA . LYS A 1 27 ? -3.680 4.671 -1.149 1.00 0.33 26 LYS A CA 8
ATOM 4172 C C . LYS A 1 27 ? -4.599 3.502 -0.809 1.00 0.29 26 LYS A C 8
ATOM 4173 O O . LYS A 1 27 ? -5.817 3.573 -0.984 1.00 0.32 26 LYS A O 8
ATOM 4192 N N . TYR A 1 28 ? -3.999 2.429 -0.315 1.00 0.25 27 TYR A N 8
ATOM 4193 C CA . TYR A 1 28 ? -4.741 1.250 0.105 1.00 0.24 27 TYR A CA 8
ATOM 4194 C C . TYR A 1 28 ? -5.678 1.592 1.258 1.00 0.19 27 TYR A C 8
ATOM 4195 O O . TYR A 1 28 ? -6.868 1.287 1.207 1.00 0.21 27 TYR A O 8
ATOM 4213 N N . GLN A 1 29 ? -5.137 2.246 2.279 1.00 0.20 28 GLN A N 8
ATOM 4214 C CA . GLN A 1 29 ? -5.920 2.629 3.449 1.00 0.22 28 GLN A CA 8
ATOM 4215 C C . GLN A 1 29 ? -7.014 3.624 3.074 1.00 0.19 28 GLN A C 8
ATOM 4216 O O . GLN A 1 29 ? -8.075 3.650 3.690 1.00 0.22 28 GLN A O 8
ATOM 4230 N N . LYS A 1 30 ? -6.744 4.429 2.053 1.00 0.23 29 LYS A N 8
ATOM 4231 C CA . LYS A 1 30 ? -7.702 5.409 1.562 1.00 0.29 29 LYS A CA 8
ATOM 4232 C C . LYS A 1 30 ? -8.982 4.719 1.102 1.00 0.24 29 LYS A C 8
ATOM 4233 O O . LYS A 1 30 ? -10.071 5.007 1.603 1.00 0.28 29 LYS A O 8
ATOM 4252 N N . ASP A 1 31 ? -8.842 3.803 0.151 1.00 0.24 30 ASP A N 8
ATOM 4253 C CA . ASP A 1 31 ? -9.984 3.047 -0.350 1.00 0.30 30 ASP A CA 8
ATOM 4254 C C . ASP A 1 31 ? -10.526 2.104 0.714 1.00 0.28 30 ASP A C 8
ATOM 4255 O O . ASP A 1 31 ? -11.720 1.823 0.749 1.00 0.36 30 ASP A O 8
ATOM 4264 N N . LEU A 1 32 ? -9.637 1.611 1.570 1.00 0.24 31 LEU A N 8
ATOM 4265 C CA . LEU A 1 32 ? -10.017 0.683 2.631 1.00 0.30 31 LEU A CA 8
ATOM 4266 C C . LEU A 1 32 ? -10.942 1.359 3.634 1.00 0.33 31 LEU A C 8
ATOM 4267 O O . LEU A 1 32 ? -11.981 0.811 3.995 1.00 0.43 31 LEU A O 8
ATOM 4283 N N . ALA A 1 33 ? -10.561 2.555 4.071 1.00 0.31 32 ALA A N 8
ATOM 4284 C CA . ALA A 1 33 ? -11.372 3.334 4.995 1.00 0.40 32 ALA A CA 8
ATOM 4285 C C . ALA A 1 33 ? -12.707 3.698 4.365 1.00 0.42 32 ALA A C 8
ATOM 4286 O O . ALA A 1 33 ? -13.727 3.809 5.044 1.00 0.53 32 ALA A O 8
ATOM 4293 N N . ASP A 1 34 ? -12.683 3.884 3.057 1.00 0.39 33 ASP A N 8
ATOM 4294 C CA . ASP A 1 34 ? -13.884 4.214 2.306 1.00 0.51 33 ASP A CA 8
ATOM 4295 C C . ASP A 1 34 ? -14.760 2.979 2.134 1.00 0.55 33 ASP A C 8
ATOM 4296 O O . ASP A 1 34 ? -15.983 3.075 2.025 1.00 0.71 33 ASP A O 8
ATOM 4305 N N . TYR A 1 35 ? -14.120 1.820 2.129 1.00 0.46 34 TYR A N 8
ATOM 4306 C CA . TYR A 1 35 ? -14.804 0.554 1.923 1.00 0.54 34 TYR A CA 8
ATOM 4307 C C . TYR A 1 35 ? -15.384 0.037 3.238 1.00 0.71 34 TYR A C 8
ATOM 4308 O O . TYR A 1 35 ? -14.774 -0.781 3.929 1.00 1.43 34 TYR A O 8
ATOM 4335 N N . PRO A 1 2 ? -13.371 -4.875 -2.670 1.00 1.33 1 PRO A N 9
ATOM 4336 C CA . PRO A 1 2 ? -12.381 -4.663 -1.610 1.00 1.03 1 PRO A CA 9
ATOM 4337 C C . PRO A 1 2 ? -11.019 -4.270 -2.176 1.00 0.90 1 PRO A C 9
ATOM 4338 O O . PRO A 1 2 ? -10.561 -4.852 -3.164 1.00 1.08 1 PRO A O 9
ATOM 4349 N N . PRO A 1 3 ? -10.360 -3.271 -1.571 1.00 0.68 2 PRO A N 9
ATOM 4350 C CA . PRO A 1 3 ? -9.047 -2.808 -2.027 1.00 0.68 2 PRO A CA 9
ATOM 4351 C C . PRO A 1 3 ? -7.974 -3.879 -1.881 1.00 0.67 2 PRO A C 9
ATOM 4352 O O . PRO A 1 3 ? -7.999 -4.677 -0.942 1.00 0.67 2 PRO A O 9
ATOM 4363 N N . THR A 1 4 ? -7.042 -3.902 -2.818 1.00 0.85 3 THR A N 9
ATOM 4364 C CA . THR A 1 4 ? -5.941 -4.841 -2.772 1.00 0.93 3 THR A CA 9
ATOM 4365 C C . THR A 1 4 ? -4.739 -4.202 -2.089 1.00 0.69 3 THR A C 9
ATOM 4366 O O . THR A 1 4 ? -4.420 -3.036 -2.340 1.00 0.63 3 THR A O 9
ATOM 4377 N N . LYS A 1 5 ? -4.098 -4.957 -1.211 1.00 0.66 4 LYS A N 9
ATOM 4378 C CA . LYS A 1 5 ? -2.941 -4.473 -0.473 1.00 0.50 4 LYS A CA 9
ATOM 4379 C C . LYS A 1 5 ? -1.771 -4.218 -1.420 1.00 0.43 4 LYS A C 9
ATOM 4380 O O . LYS A 1 5 ? -1.690 -4.835 -2.485 1.00 0.47 4 LYS A O 9
ATOM 4399 N N . PRO A 1 6 ? -0.867 -3.286 -1.062 1.00 0.41 5 PRO A N 9
ATOM 4400 C CA . PRO A 1 6 ? 0.292 -2.945 -1.892 1.00 0.43 5 PRO A CA 9
ATOM 4401 C C . PRO A 1 6 ? 1.121 -4.164 -2.276 1.00 0.33 5 PRO A C 9
ATOM 4402 O O . PRO A 1 6 ? 1.674 -4.856 -1.420 1.00 0.29 5 PRO A O 9
ATOM 4413 N N . THR A 1 7 ? 1.198 -4.414 -3.573 1.00 0.39 6 THR A N 9
ATOM 4414 C CA . THR A 1 7 ? 1.935 -5.547 -4.097 1.00 0.41 6 THR A CA 9
ATOM 4415 C C . THR A 1 7 ? 3.428 -5.234 -4.153 1.00 0.36 6 THR A C 9
ATOM 4416 O O . THR A 1 7 ? 4.263 -6.132 -4.292 1.00 0.39 6 THR A O 9
ATOM 4427 N N . LYS A 1 8 ? 3.749 -3.947 -4.041 1.00 0.35 7 LYS A N 9
ATOM 4428 C CA . LYS A 1 8 ? 5.131 -3.480 -4.085 1.00 0.39 7 LYS A CA 9
ATOM 4429 C C . LYS A 1 8 ? 5.951 -4.105 -2.958 1.00 0.35 7 LYS A C 9
ATOM 4430 O O . LYS A 1 8 ? 5.403 -4.473 -1.918 1.00 0.32 7 LYS A O 9
ATOM 4449 N N . PRO A 1 9 ? 7.270 -4.249 -3.157 1.00 0.43 8 PRO A N 9
ATOM 4450 C CA . PRO A 1 9 ? 8.165 -4.811 -2.142 1.00 0.46 8 PRO A CA 9
ATOM 4451 C C . PRO A 1 9 ? 8.195 -3.966 -0.874 1.00 0.48 8 PRO A C 9
AT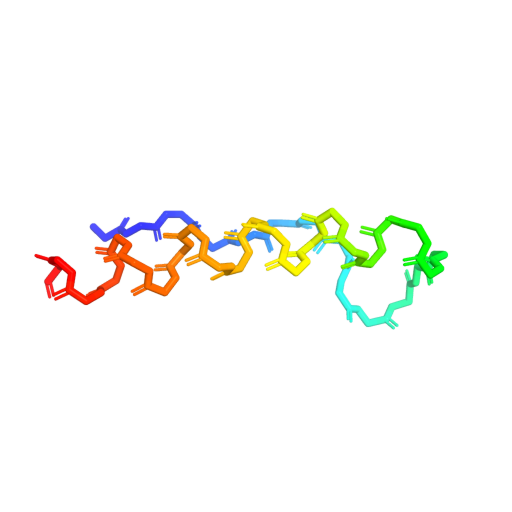OM 4452 O O . PRO A 1 9 ? 8.455 -2.762 -0.919 1.00 0.51 8 PRO A O 9
ATOM 4463 N N . GLY A 1 10 ? 7.924 -4.601 0.253 1.00 0.54 9 GLY A N 9
ATOM 4464 C CA . GLY A 1 10 ? 7.890 -3.891 1.510 1.00 0.61 9 GLY A CA 9
ATOM 4465 C C . GLY A 1 10 ? 8.355 -4.746 2.665 1.00 0.65 9 GLY A C 9
ATOM 4466 O O . GLY A 1 10 ? 8.008 -4.492 3.816 1.00 0.82 9 GLY A O 9
ATOM 4470 N N . ASP A 1 11 ? 9.140 -5.761 2.354 1.00 0.69 10 ASP A N 9
ATOM 4471 C CA . ASP A 1 11 ? 9.653 -6.670 3.372 1.00 0.82 10 ASP A CA 9
ATOM 4472 C C . ASP A 1 11 ? 11.170 -6.619 3.420 1.00 0.87 10 ASP A C 9
ATOM 4473 O O . ASP A 1 11 ? 11.766 -6.504 4.489 1.00 1.23 10 ASP A O 9
ATOM 4482 N N . ASN A 1 12 ? 11.785 -6.704 2.250 1.00 0.92 11 ASN A N 9
ATOM 4483 C CA . ASN A 1 12 ? 13.238 -6.638 2.129 1.00 1.10 11 ASN A CA 9
ATOM 4484 C C . ASN A 1 12 ? 13.624 -5.544 1.145 1.00 0.99 11 ASN A C 9
ATOM 4485 O O . ASN A 1 12 ? 14.533 -5.706 0.327 1.00 1.52 11 ASN A O 9
ATOM 4496 N N . ALA A 1 13 ? 12.928 -4.423 1.236 1.00 0.68 12 ALA A N 9
ATOM 4497 C CA . ALA A 1 13 ? 13.136 -3.313 0.324 1.00 0.55 12 ALA A CA 9
ATOM 4498 C C . ALA A 1 13 ? 13.833 -2.151 1.021 1.00 0.46 12 ALA A C 9
ATOM 4499 O O . ALA A 1 13 ? 13.768 -2.018 2.245 1.00 0.52 12 ALA A O 9
ATOM 4506 N N . THR A 1 14 ? 14.499 -1.322 0.234 1.00 0.41 13 THR A N 9
ATOM 4507 C CA . THR A 1 14 ? 15.206 -0.159 0.747 1.00 0.39 13 THR A CA 9
ATOM 4508 C C . THR A 1 14 ? 14.236 0.865 1.325 1.00 0.30 13 THR A C 9
ATOM 4509 O O . THR A 1 14 ? 13.066 0.892 0.949 1.00 0.23 13 THR A O 9
ATOM 4520 N N . PRO A 1 15 ? 14.706 1.722 2.248 1.00 0.34 14 PRO A N 9
ATOM 4521 C CA . PRO A 1 15 ? 13.874 2.765 2.855 1.00 0.33 14 PRO A CA 9
ATOM 4522 C C . PRO A 1 15 ? 13.266 3.686 1.803 1.00 0.30 14 PRO A C 9
ATOM 4523 O O . PRO A 1 15 ? 12.131 4.146 1.942 1.00 0.31 14 PRO A O 9
ATOM 4534 N N . GLU A 1 16 ? 14.027 3.932 0.743 1.00 0.36 15 GLU A N 9
ATOM 4535 C CA . GLU A 1 16 ? 13.567 4.751 -0.366 1.00 0.41 15 GLU A CA 9
ATOM 4536 C C . GLU A 1 16 ? 12.397 4.073 -1.074 1.00 0.35 15 GLU A C 9
ATOM 4537 O O . GLU A 1 16 ? 11.420 4.719 -1.454 1.00 0.38 15 GLU A O 9
ATOM 4549 N N . LYS A 1 17 ? 12.503 2.759 -1.220 1.00 0.32 16 LYS A N 9
ATOM 4550 C CA . LYS A 1 17 ? 11.480 1.967 -1.883 1.00 0.34 16 LYS A CA 9
ATOM 4551 C C . LYS A 1 17 ? 10.274 1.791 -0.965 1.00 0.26 16 LYS A C 9
ATOM 4552 O O . LYS A 1 17 ? 9.125 1.791 -1.416 1.00 0.31 16 LYS A O 9
ATOM 4571 N N . LEU A 1 18 ? 10.547 1.656 0.332 1.00 0.21 17 LEU A N 9
ATOM 4572 C CA . LEU A 1 18 ? 9.498 1.518 1.331 1.00 0.22 17 LEU A CA 9
ATOM 4573 C C . LEU A 1 18 ? 8.600 2.743 1.359 1.00 0.21 17 LEU A C 9
ATOM 4574 O O . LEU A 1 18 ? 7.433 2.651 1.722 1.00 0.25 17 LEU A O 9
ATOM 4590 N N . ALA A 1 19 ? 9.147 3.888 0.979 1.00 0.23 18 ALA A N 9
ATOM 4591 C CA . ALA A 1 19 ? 8.379 5.118 0.942 1.00 0.29 18 ALA A CA 9
ATOM 4592 C C . ALA A 1 19 ? 7.232 5.005 -0.053 1.00 0.31 18 ALA A C 9
ATOM 4593 O O . ALA A 1 19 ? 6.109 5.426 0.224 1.00 0.35 18 ALA A O 9
ATOM 4600 N N . LYS A 1 20 ? 7.515 4.412 -1.204 1.00 0.31 19 LYS A N 9
ATOM 4601 C CA . LYS A 1 20 ? 6.500 4.207 -2.225 1.00 0.38 19 LYS A CA 9
ATOM 4602 C C . LYS A 1 20 ? 5.529 3.118 -1.780 1.00 0.35 19 LYS A C 9
ATOM 4603 O O . LYS A 1 20 ? 4.333 3.176 -2.063 1.00 0.40 19 LYS A O 9
ATOM 4622 N N . TYR A 1 21 ? 6.059 2.137 -1.064 1.00 0.30 20 TYR A N 9
ATOM 4623 C CA . TYR A 1 21 ? 5.249 1.078 -0.479 1.00 0.31 20 TYR A CA 9
ATOM 4624 C C . TYR A 1 21 ? 4.268 1.670 0.532 1.00 0.30 20 TYR A C 9
ATOM 4625 O O . TYR A 1 21 ? 3.082 1.347 0.523 1.00 0.34 20 TYR A O 9
ATOM 4643 N N . GLN A 1 22 ? 4.774 2.554 1.387 1.00 0.28 21 GLN A N 9
ATOM 4644 C CA . GLN A 1 22 ? 3.948 3.246 2.366 1.00 0.28 21 GLN A CA 9
ATOM 4645 C C . GLN A 1 22 ? 2.936 4.158 1.683 1.00 0.30 21 GLN A C 9
ATOM 4646 O O . GLN A 1 22 ? 1.822 4.338 2.170 1.00 0.32 21 GLN A O 9
ATOM 4660 N N . ALA A 1 23 ? 3.335 4.737 0.558 1.00 0.30 22 ALA A N 9
ATOM 4661 C CA . ALA A 1 23 ? 2.458 5.607 -0.204 1.00 0.33 22 ALA A CA 9
ATOM 4662 C C . ALA A 1 23 ? 1.300 4.813 -0.792 1.00 0.33 22 ALA A C 9
ATOM 4663 O O . ALA A 1 23 ? 0.150 5.254 -0.767 1.00 0.35 22 ALA A O 9
ATOM 4670 N N . ASP A 1 24 ? 1.608 3.629 -1.302 1.00 0.32 23 ASP A N 9
ATOM 4671 C CA . ASP A 1 24 ? 0.589 2.761 -1.876 1.00 0.34 23 ASP A CA 9
ATOM 4672 C C . ASP A 1 24 ? -0.263 2.163 -0.759 1.00 0.31 23 ASP A C 9
ATOM 4673 O O . ASP A 1 24 ? -1.454 1.905 -0.929 1.00 0.33 23 ASP A O 9
ATOM 4682 N N . LEU A 1 25 ? 0.365 1.965 0.396 1.00 0.29 24 LEU A N 9
ATOM 4683 C CA . LEU A 1 25 ? -0.333 1.526 1.600 1.00 0.28 24 LEU A CA 9
ATOM 4684 C C . LEU A 1 25 ? -1.326 2.601 2.045 1.00 0.24 24 LEU A C 9
ATOM 4685 O O . LEU A 1 25 ? -2.453 2.295 2.432 1.00 0.24 24 LEU A O 9
ATOM 4701 N N . ALA A 1 26 ? -0.905 3.858 1.973 1.00 0.25 25 ALA A N 9
ATOM 4702 C CA . ALA A 1 26 ? -1.779 4.979 2.291 1.00 0.25 25 ALA A CA 9
ATOM 4703 C C . ALA A 1 26 ? -2.969 5.011 1.341 1.00 0.25 25 ALA A C 9
ATOM 4704 O O . ALA A 1 26 ? -4.089 5.346 1.732 1.00 0.27 25 ALA A O 9
ATOM 4711 N N . LYS A 1 27 ? -2.706 4.656 0.090 1.00 0.28 26 LYS A N 9
ATOM 4712 C CA . LYS A 1 27 ? -3.745 4.548 -0.926 1.00 0.33 26 LYS A CA 9
ATOM 4713 C C . LYS A 1 27 ? -4.724 3.434 -0.563 1.00 0.29 26 LYS A C 9
ATOM 4714 O O . LYS A 1 27 ? -5.940 3.584 -0.705 1.00 0.32 26 LYS A O 9
ATOM 4733 N N . TYR A 1 28 ? -4.176 2.323 -0.086 1.00 0.25 27 TYR A N 9
ATOM 4734 C CA . TYR A 1 28 ? -4.976 1.190 0.356 1.00 0.24 27 TYR A CA 9
ATOM 4735 C C . TYR A 1 28 ? -5.880 1.602 1.511 1.00 0.19 27 TYR A C 9
ATOM 4736 O O . TYR A 1 28 ? -7.067 1.278 1.529 1.00 0.21 27 TYR A O 9
ATOM 4754 N N . GLN A 1 29 ? -5.311 2.337 2.460 1.00 0.20 28 GLN A N 9
ATOM 4755 C CA . GLN A 1 29 ? -6.058 2.813 3.618 1.00 0.22 28 GLN A CA 9
ATOM 4756 C C . GLN A 1 29 ? -7.189 3.735 3.190 1.00 0.19 28 GLN A C 9
ATOM 4757 O O . GLN A 1 29 ? -8.285 3.677 3.742 1.00 0.22 28 GLN A O 9
ATOM 4771 N N . LYS A 1 30 ? -6.914 4.577 2.201 1.00 0.23 29 LYS A N 9
ATOM 4772 C CA . LYS A 1 30 ? -7.893 5.539 1.716 1.00 0.29 29 LYS A CA 9
ATOM 4773 C C . LYS A 1 30 ? -9.112 4.824 1.138 1.00 0.24 29 LYS A C 9
ATOM 4774 O O . LYS A 1 30 ? -10.251 5.164 1.455 1.00 0.28 29 LYS A O 9
ATOM 4793 N N . ASP A 1 31 ? -8.866 3.827 0.297 1.00 0.24 30 ASP A N 9
ATOM 4794 C CA . ASP A 1 31 ? -9.953 3.048 -0.296 1.00 0.30 30 ASP A CA 9
ATOM 4795 C C . ASP A 1 31 ? -10.662 2.222 0.775 1.00 0.28 30 ASP A C 9
ATOM 4796 O O . ASP A 1 31 ? -11.888 2.108 0.781 1.00 0.36 30 ASP A O 9
ATOM 4805 N N . LEU A 1 32 ? -9.870 1.661 1.682 1.00 0.24 31 LEU A N 9
ATOM 4806 C CA . LEU A 1 32 ? -10.385 0.854 2.784 1.00 0.30 31 LEU A CA 9
ATOM 4807 C C . LEU A 1 32 ? -11.260 1.698 3.707 1.00 0.33 31 LEU A C 9
ATOM 4808 O O . LEU A 1 32 ? -12.240 1.213 4.269 1.00 0.43 31 LEU A O 9
ATOM 4824 N N . ALA A 1 33 ? -10.887 2.961 3.860 1.00 0.31 32 ALA A N 9
ATOM 4825 C CA . ALA A 1 33 ? -11.637 3.896 4.680 1.00 0.40 32 ALA A CA 9
ATOM 4826 C C . ALA A 1 33 ? -13.032 4.114 4.119 1.00 0.42 32 ALA A C 9
ATOM 4827 O O . ALA A 1 33 ? -14.000 4.254 4.866 1.00 0.53 32 ALA A O 9
ATOM 4834 N N . ASP A 1 34 ? -13.127 4.152 2.800 1.00 0.39 33 ASP A N 9
ATOM 4835 C CA . ASP A 1 34 ? -14.413 4.318 2.142 1.00 0.51 33 ASP A CA 9
ATOM 4836 C C . ASP A 1 34 ? -15.201 3.018 2.191 1.00 0.55 33 ASP A C 9
ATOM 4837 O O . ASP A 1 34 ? -16.385 3.007 2.524 1.00 0.71 33 ASP A O 9
ATOM 4846 N N . TYR A 1 35 ? -14.526 1.920 1.889 1.00 0.46 34 TYR A N 9
ATOM 4847 C CA . TYR A 1 35 ? -15.169 0.619 1.832 1.00 0.54 34 TYR A CA 9
ATOM 4848 C C . TYR A 1 35 ? -15.146 -0.056 3.202 1.00 0.71 34 TYR A C 9
ATOM 4849 O O . TYR A 1 35 ? -14.258 -0.854 3.506 1.00 1.43 34 TYR A O 9
ATOM 4876 N N . PRO A 1 2 ? -13.665 -3.968 -2.586 1.00 1.33 1 PRO A N 10
ATOM 4877 C CA . PRO A 1 2 ? -12.660 -4.071 -1.525 1.00 1.03 1 PRO A CA 10
ATOM 4878 C C . PRO A 1 2 ? -11.257 -3.772 -2.046 1.00 0.90 1 PRO A C 10
ATOM 4879 O O . PRO A 1 2 ? -10.879 -4.236 -3.121 1.00 1.08 1 PRO A O 10
ATOM 4890 N N . PRO A 1 3 ? -10.470 -2.989 -1.296 1.00 0.68 2 PRO A N 10
ATOM 4891 C CA . PRO A 1 3 ? -9.119 -2.600 -1.714 1.00 0.68 2 PRO A CA 10
ATOM 4892 C C . PRO A 1 3 ? -8.178 -3.792 -1.839 1.00 0.67 2 PRO A C 10
ATOM 4893 O O . PRO A 1 3 ? -8.175 -4.689 -0.993 1.00 0.67 2 PRO A O 10
ATOM 4904 N N . THR A 1 4 ? -7.390 -3.799 -2.896 1.00 0.85 3 THR A N 10
ATOM 4905 C CA . THR A 1 4 ? -6.413 -4.845 -3.111 1.00 0.93 3 THR A CA 10
ATOM 4906 C C . THR A 1 4 ? -5.119 -4.496 -2.387 1.00 0.69 3 THR A C 10
ATOM 4907 O O . THR A 1 4 ? -4.604 -3.387 -2.529 1.00 0.63 3 THR A O 10
ATOM 4918 N N . LYS A 1 5 ? -4.614 -5.428 -1.595 1.00 0.66 4 LYS A N 10
ATOM 4919 C CA . LYS A 1 5 ? -3.368 -5.208 -0.874 1.00 0.50 4 LYS A CA 10
ATOM 4920 C C . LYS A 1 5 ? -2.208 -5.065 -1.850 1.00 0.43 4 LYS A C 10
ATOM 4921 O O . LYS A 1 5 ? -2.081 -5.855 -2.790 1.00 0.47 4 LYS A O 10
ATOM 4940 N N . PRO A 1 6 ? -1.369 -4.031 -1.664 1.00 0.41 5 PRO A N 10
ATOM 4941 C CA . PRO A 1 6 ? -0.238 -3.767 -2.553 1.00 0.43 5 PRO A CA 10
ATOM 4942 C C . PRO A 1 6 ? 0.712 -4.951 -2.658 1.00 0.33 5 PRO A C 10
ATOM 4943 O O . PRO A 1 6 ? 1.323 -5.373 -1.675 1.00 0.29 5 PRO A O 10
ATOM 4954 N N . THR A 1 7 ? 0.828 -5.476 -3.864 1.00 0.39 6 THR A N 10
ATOM 4955 C CA . THR A 1 7 ? 1.686 -6.615 -4.133 1.00 0.41 6 THR A CA 10
ATOM 4956 C C . THR A 1 7 ? 3.140 -6.164 -4.269 1.00 0.36 6 THR A C 10
ATOM 4957 O O . THR A 1 7 ? 4.065 -6.977 -4.342 1.00 0.39 6 THR A O 10
ATOM 4968 N N . LYS A 1 8 ? 3.326 -4.854 -4.281 1.00 0.35 7 LYS A N 10
ATOM 4969 C CA . LYS A 1 8 ? 4.645 -4.259 -4.409 1.00 0.39 7 LYS A CA 10
ATOM 4970 C C . LYS A 1 8 ? 5.445 -4.455 -3.121 1.00 0.35 7 LYS A C 10
ATOM 4971 O O . LYS A 1 8 ? 4.871 -4.474 -2.029 1.00 0.32 7 LYS A O 10
ATOM 4990 N N . PRO A 1 9 ? 6.775 -4.619 -3.230 1.00 0.43 8 PRO A N 10
ATOM 4991 C CA . PRO A 1 9 ? 7.647 -4.770 -2.062 1.00 0.46 8 PRO A CA 10
ATOM 4992 C C . PRO A 1 9 ? 7.565 -3.568 -1.131 1.00 0.48 8 PRO A C 10
ATOM 4993 O O . PRO A 1 9 ? 7.816 -2.428 -1.538 1.00 0.51 8 PRO A O 10
ATOM 5004 N N . GLY A 1 10 ? 7.198 -3.834 0.109 1.00 0.54 9 GLY A N 10
ATOM 5005 C CA . GLY A 1 10 ? 7.065 -2.786 1.093 1.00 0.61 9 GLY A CA 10
ATOM 5006 C C . GLY A 1 10 ? 7.115 -3.335 2.495 1.00 0.65 9 GLY A C 10
ATOM 5007 O O . GLY A 1 10 ? 6.433 -2.849 3.395 1.00 0.82 9 GLY A O 10
ATOM 5011 N N . ASP A 1 11 ? 7.921 -4.365 2.671 1.00 0.69 10 ASP A N 10
ATOM 5012 C CA . ASP A 1 11 ? 8.072 -5.012 3.964 1.00 0.82 10 ASP A CA 10
ATOM 5013 C C . ASP A 1 11 ? 9.544 -5.080 4.336 1.00 0.87 10 ASP A C 10
ATOM 5014 O O . ASP A 1 11 ? 10.003 -4.382 5.241 1.00 1.23 10 ASP A O 10
ATOM 5023 N N . ASN A 1 12 ? 10.285 -5.901 3.611 1.00 0.92 11 ASN A N 10
ATOM 5024 C CA . ASN A 1 12 ? 11.722 -6.030 3.820 1.00 1.10 11 ASN A CA 10
ATOM 5025 C C . ASN A 1 12 ? 12.486 -5.261 2.748 1.00 0.99 11 ASN A C 10
ATOM 5026 O O . ASN A 1 12 ? 13.695 -5.434 2.577 1.00 1.52 11 ASN A O 10
ATOM 5037 N N . ALA A 1 13 ? 11.766 -4.400 2.042 1.00 0.68 12 ALA A N 10
ATOM 5038 C CA . ALA A 1 13 ? 12.343 -3.582 0.987 1.00 0.55 12 ALA A CA 10
ATOM 5039 C C . ALA A 1 13 ? 13.210 -2.467 1.563 1.00 0.46 12 ALA A C 10
ATOM 5040 O O . ALA A 1 13 ? 13.200 -2.215 2.770 1.00 0.52 12 ALA A O 10
ATOM 5047 N N . THR A 1 14 ? 13.957 -1.811 0.688 1.00 0.41 13 THR A N 10
ATOM 5048 C CA . THR A 1 14 ? 14.836 -0.721 1.079 1.00 0.39 13 THR A CA 10
ATOM 5049 C C . THR A 1 14 ? 14.045 0.467 1.624 1.00 0.30 13 THR A C 10
ATOM 5050 O O . THR A 1 14 ? 12.876 0.651 1.282 1.00 0.23 13 THR A O 10
ATOM 5061 N N . PRO A 1 15 ? 14.674 1.288 2.484 1.00 0.34 14 PRO A N 10
ATOM 5062 C CA . PRO A 1 15 ? 14.024 2.455 3.095 1.00 0.33 14 PRO A CA 10
ATOM 5063 C C . PRO A 1 15 ? 13.476 3.419 2.049 1.00 0.30 14 PRO A C 10
ATOM 5064 O O . PRO A 1 15 ? 12.429 4.040 2.243 1.00 0.31 14 PRO A O 10
ATOM 5075 N N . GLU A 1 16 ? 14.192 3.530 0.938 1.00 0.36 15 GLU A N 10
ATOM 5076 C CA . GLU A 1 16 ? 13.763 4.366 -0.172 1.00 0.41 15 GLU A CA 10
ATOM 5077 C C . GLU A 1 16 ? 12.470 3.820 -0.770 1.00 0.35 15 GLU A C 10
ATOM 5078 O O . GLU A 1 16 ? 11.552 4.572 -1.109 1.00 0.38 15 GLU A O 10
ATOM 5090 N N . LYS A 1 17 ? 12.400 2.501 -0.865 1.00 0.32 16 LYS A N 10
ATOM 5091 C CA . LYS A 1 17 ? 11.262 1.829 -1.465 1.00 0.34 16 LYS A CA 10
ATOM 5092 C C . LYS A 1 17 ? 10.069 1.851 -0.524 1.00 0.26 16 LYS A C 10
ATOM 5093 O O . LYS A 1 17 ? 8.927 1.991 -0.962 1.00 0.31 16 LYS A O 10
ATOM 5112 N N . LEU A 1 18 ? 10.343 1.722 0.768 1.00 0.21 17 LEU A N 10
ATOM 5113 C CA . LEU A 1 18 ? 9.299 1.762 1.779 1.00 0.22 17 LEU A CA 10
ATOM 5114 C C . LEU A 1 18 ? 8.571 3.097 1.746 1.00 0.21 17 LEU A C 10
ATOM 5115 O O . LEU A 1 18 ? 7.360 3.157 1.947 1.00 0.25 17 LEU A O 10
ATOM 5131 N N . ALA A 1 19 ? 9.312 4.158 1.465 1.00 0.23 18 ALA A N 10
ATOM 5132 C CA . ALA A 1 19 ? 8.740 5.491 1.384 1.00 0.29 18 ALA A CA 10
ATOM 5133 C C . ALA A 1 19 ? 7.749 5.590 0.231 1.00 0.31 18 ALA A C 10
ATOM 5134 O O . ALA A 1 19 ? 6.666 6.160 0.376 1.00 0.35 18 ALA A O 10
ATOM 5141 N N . LYS A 1 20 ? 8.117 5.029 -0.915 1.00 0.31 19 LYS A N 10
ATOM 5142 C CA . LYS A 1 20 ? 7.232 5.042 -2.068 1.00 0.38 19 LYS A CA 10
ATOM 5143 C C . LYS A 1 20 ? 6.086 4.060 -1.855 1.00 0.35 19 LYS A C 10
ATOM 5144 O O . LYS A 1 20 ? 4.969 4.271 -2.329 1.00 0.40 19 LYS A O 10
ATOM 5163 N N . TYR A 1 21 ? 6.372 2.991 -1.127 1.00 0.30 20 TYR A N 10
ATOM 5164 C CA . TYR A 1 21 ? 5.355 2.022 -0.757 1.00 0.31 20 TYR A CA 10
ATOM 5165 C C . TYR A 1 21 ? 4.296 2.671 0.118 1.00 0.30 20 TYR A C 10
ATOM 5166 O O . TYR A 1 21 ? 3.108 2.449 -0.080 1.00 0.34 20 TYR A O 10
ATOM 5184 N N . GLN A 1 22 ? 4.733 3.485 1.075 1.00 0.28 21 GLN A N 10
ATOM 5185 C CA . GLN A 1 22 ? 3.814 4.153 1.989 1.00 0.28 21 GLN A CA 10
ATOM 5186 C C . GLN A 1 22 ? 2.869 5.087 1.249 1.00 0.30 21 GLN A C 10
ATOM 5187 O O . GLN A 1 22 ? 1.732 5.288 1.671 1.00 0.32 21 GLN A O 10
ATOM 5201 N N . ALA A 1 23 ? 3.337 5.640 0.140 1.00 0.30 22 ALA A N 10
ATOM 5202 C CA . ALA A 1 23 ? 2.518 6.515 -0.682 1.00 0.33 22 ALA A CA 10
ATOM 5203 C C . ALA A 1 23 ? 1.349 5.745 -1.289 1.00 0.33 22 ALA A C 10
ATOM 5204 O O . ALA A 1 23 ? 0.219 6.231 -1.333 1.00 0.35 22 ALA A O 10
ATOM 5211 N N . ASP A 1 24 ? 1.626 4.529 -1.735 1.00 0.32 23 ASP A N 10
ATOM 5212 C CA . ASP A 1 24 ? 0.606 3.683 -2.344 1.00 0.34 23 ASP A CA 10
ATOM 5213 C C . ASP A 1 24 ? -0.198 2.958 -1.268 1.00 0.31 23 ASP A C 10
ATOM 5214 O O . ASP A 1 24 ? -1.401 2.740 -1.407 1.00 0.33 23 ASP A O 10
ATOM 5223 N N . LEU A 1 25 ? 0.484 2.607 -0.186 1.00 0.29 24 LEU A N 10
ATOM 5224 C CA . LEU A 1 25 ? -0.145 1.975 0.966 1.00 0.28 24 LEU A CA 10
ATOM 5225 C C . LEU A 1 25 ? -1.176 2.928 1.568 1.00 0.24 24 LEU A C 10
ATOM 5226 O O . LEU A 1 25 ? -2.225 2.502 2.049 1.00 0.24 24 LEU A O 10
ATOM 5242 N N . ALA A 1 26 ? -0.875 4.221 1.515 1.00 0.25 25 ALA A N 10
ATOM 5243 C CA . ALA A 1 26 ? -1.797 5.248 1.975 1.00 0.25 25 ALA A CA 10
ATOM 5244 C C . ALA A 1 26 ? -3.091 5.215 1.172 1.00 0.25 25 ALA A C 10
ATOM 5245 O O . ALA A 1 26 ? -4.177 5.434 1.710 1.00 0.27 25 ALA A O 10
ATOM 5252 N N . LYS A 1 27 ? -2.967 4.930 -0.120 1.00 0.28 26 LYS A N 10
ATOM 5253 C CA . LYS A 1 27 ? -4.127 4.822 -0.990 1.00 0.33 26 LYS A CA 10
ATOM 5254 C C . LYS A 1 27 ? -4.931 3.575 -0.641 1.00 0.29 26 LYS A C 10
ATOM 5255 O O . LYS A 1 27 ? -6.162 3.593 -0.654 1.00 0.32 26 LYS A O 10
ATOM 5274 N N . TYR A 1 28 ? -4.225 2.499 -0.309 1.00 0.25 27 TYR A N 10
ATOM 5275 C CA . TYR A 1 28 ? -4.871 1.281 0.160 1.00 0.24 27 TYR A CA 10
ATOM 5276 C C . TYR A 1 28 ? -5.655 1.568 1.436 1.00 0.19 27 TYR A C 10
ATOM 5277 O O . TYR A 1 28 ? -6.783 1.105 1.600 1.00 0.21 27 TYR A O 10
ATOM 5295 N N . GLN A 1 29 ? -5.050 2.346 2.328 1.00 0.20 28 GLN A N 10
ATOM 5296 C CA . GLN A 1 29 ? -5.699 2.753 3.567 1.00 0.22 28 GLN A CA 10
ATOM 5297 C C . GLN A 1 29 ? -6.947 3.573 3.273 1.00 0.19 28 GLN A C 10
ATOM 5298 O O . GLN A 1 29 ? -7.971 3.419 3.939 1.00 0.22 28 GLN A O 10
ATOM 5312 N N . LYS A 1 30 ? -6.853 4.441 2.273 1.00 0.23 29 LYS A N 10
ATOM 5313 C CA . LYS A 1 30 ? -7.967 5.290 1.884 1.00 0.29 29 LYS A CA 10
ATOM 5314 C C . LYS A 1 30 ? -9.138 4.445 1.381 1.00 0.24 29 LYS A C 10
ATOM 5315 O O . LYS A 1 30 ? -10.274 4.620 1.825 1.00 0.28 29 LYS A O 10
ATOM 5334 N N . ASP A 1 31 ? -8.851 3.517 0.470 1.00 0.24 30 ASP A N 10
ATOM 5335 C CA . ASP A 1 31 ? -9.874 2.600 -0.030 1.00 0.30 30 ASP A CA 10
ATOM 5336 C C . ASP A 1 31 ? -10.414 1.744 1.107 1.00 0.28 30 ASP A C 10
ATOM 5337 O O . ASP A 1 31 ? -11.610 1.458 1.172 1.00 0.36 30 ASP A O 10
ATOM 5346 N N . LEU A 1 32 ? -9.519 1.344 2.003 1.00 0.24 31 LEU A N 10
ATOM 5347 C CA . LEU A 1 32 ? -9.873 0.524 3.157 1.00 0.30 31 LEU A CA 10
ATOM 5348 C C . LEU A 1 32 ? -10.825 1.275 4.083 1.00 0.33 31 LEU A C 10
ATOM 5349 O O . LEU A 1 32 ? -11.779 0.701 4.606 1.00 0.43 31 LEU A O 10
ATOM 5365 N N . ALA A 1 33 ? -10.550 2.557 4.279 1.00 0.31 32 ALA A N 10
ATOM 5366 C CA . ALA A 1 33 ? -11.394 3.413 5.098 1.00 0.40 32 ALA A CA 10
ATOM 5367 C C . ALA A 1 33 ? -12.777 3.558 4.483 1.00 0.42 32 ALA A C 10
ATOM 5368 O O . ALA A 1 33 ? -13.790 3.528 5.183 1.00 0.53 32 ALA A O 10
ATOM 5375 N N . ASP A 1 34 ? -12.804 3.715 3.167 1.00 0.39 33 ASP A N 10
ATOM 5376 C CA . ASP A 1 34 ? -14.055 3.886 2.436 1.00 0.51 33 ASP A CA 10
ATOM 5377 C C . ASP A 1 34 ? -14.853 2.588 2.409 1.00 0.55 33 ASP A C 10
ATOM 5378 O O . ASP A 1 34 ? -16.084 2.598 2.409 1.00 0.71 33 ASP A O 10
ATOM 5387 N N . TYR A 1 35 ? -14.140 1.472 2.388 1.00 0.46 34 TYR A N 10
ATOM 5388 C CA . TYR A 1 35 ? -14.766 0.160 2.341 1.00 0.54 34 TYR A CA 10
ATOM 5389 C C . TYR A 1 35 ? -15.322 -0.225 3.711 1.00 0.71 34 TYR A C 10
ATOM 5390 O O . TYR A 1 35 ? -14.607 -0.750 4.568 1.00 1.43 34 TYR A O 10
ATOM 5417 N N . PRO A 1 2 ? -13.228 -5.636 -3.437 1.00 1.33 1 PRO A N 11
ATOM 5418 C CA . PRO A 1 2 ? -12.472 -5.024 -2.340 1.00 1.03 1 PRO A CA 11
ATOM 5419 C C . PRO A 1 2 ? -11.041 -4.689 -2.757 1.00 0.90 1 PRO A C 11
ATOM 5420 O O . PRO A 1 2 ? -10.419 -5.441 -3.512 1.00 1.08 1 PRO A O 11
ATOM 5431 N N . PRO A 1 3 ? -10.502 -3.552 -2.285 1.00 0.68 2 PRO A N 11
ATOM 5432 C CA . PRO A 1 3 ? -9.139 -3.134 -2.621 1.00 0.68 2 PRO A CA 11
ATOM 5433 C C . PRO A 1 3 ? -8.097 -4.119 -2.099 1.00 0.67 2 PRO A C 11
ATOM 5434 O O . PRO A 1 3 ? -8.083 -4.453 -0.913 1.00 0.67 2 PRO A O 11
ATOM 5445 N N . THR A 1 4 ? -7.242 -4.591 -2.987 1.00 0.85 3 THR A N 11
ATOM 5446 C CA . THR A 1 4 ? -6.207 -5.541 -2.630 1.00 0.93 3 THR A CA 11
ATOM 5447 C C . THR A 1 4 ? -5.031 -4.834 -1.965 1.00 0.69 3 THR A C 11
ATOM 5448 O O . THR A 1 4 ? -4.687 -3.707 -2.332 1.00 0.63 3 THR A O 11
ATOM 5459 N N . LYS A 1 5 ? -4.438 -5.484 -0.967 1.00 0.66 4 LYS A N 11
ATOM 5460 C CA . LYS A 1 5 ? -3.254 -4.952 -0.310 1.00 0.50 4 LYS A CA 11
ATOM 5461 C C . LYS A 1 5 ? -2.112 -4.862 -1.319 1.00 0.43 4 LYS A C 11
ATOM 5462 O O . LYS A 1 5 ? -2.055 -5.667 -2.253 1.00 0.47 4 LYS A O 11
ATOM 5481 N N . PRO A 1 6 ? -1.199 -3.889 -1.161 1.00 0.41 5 PRO A N 11
ATOM 5482 C CA . PRO A 1 6 ? -0.141 -3.638 -2.145 1.00 0.43 5 PRO A CA 11
ATOM 5483 C C . PRO A 1 6 ? 0.716 -4.867 -2.429 1.00 0.33 5 PRO A C 11
ATOM 5484 O O . PRO A 1 6 ? 1.167 -5.561 -1.515 1.00 0.29 5 PRO A O 11
ATOM 5495 N N . THR A 1 7 ? 0.918 -5.134 -3.711 1.00 0.39 6 THR A N 11
ATOM 5496 C CA . THR A 1 7 ? 1.759 -6.234 -4.152 1.00 0.41 6 THR A CA 11
ATOM 5497 C C . THR A 1 7 ? 3.230 -5.826 -4.082 1.00 0.36 6 THR A C 11
ATOM 5498 O O . THR A 1 7 ? 4.134 -6.662 -4.133 1.00 0.39 6 THR A O 11
ATOM 5509 N N . LYS A 1 8 ? 3.447 -4.526 -3.950 1.00 0.35 7 LYS A N 11
ATOM 5510 C CA . LYS A 1 8 ? 4.784 -3.960 -3.860 1.00 0.39 7 LYS A CA 11
ATOM 5511 C C . LYS A 1 8 ? 5.531 -4.510 -2.646 1.00 0.35 7 LYS A C 11
ATOM 5512 O O . LYS A 1 8 ? 4.914 -4.888 -1.644 1.00 0.32 7 LYS A O 11
ATOM 5531 N N . PRO A 1 9 ? 6.866 -4.587 -2.732 1.00 0.43 8 PRO A N 11
ATOM 5532 C CA . PRO A 1 9 ? 7.697 -5.077 -1.634 1.00 0.46 8 PRO A CA 11
ATOM 5533 C C . PRO A 1 9 ? 7.714 -4.119 -0.451 1.00 0.48 8 PRO A C 11
ATOM 5534 O O . PRO A 1 9 ? 7.945 -2.919 -0.607 1.00 0.51 8 PRO A O 11
ATOM 5545 N N . GLY A 1 10 ? 7.462 -4.659 0.726 1.00 0.54 9 GLY A N 11
ATOM 5546 C CA . GLY A 1 10 ? 7.471 -3.857 1.928 1.00 0.61 9 GLY A CA 11
ATOM 5547 C C . GLY A 1 10 ? 8.164 -4.559 3.072 1.00 0.65 9 GLY A C 11
ATOM 5548 O O . GLY A 1 10 ? 8.168 -4.072 4.201 1.00 0.82 9 GLY A O 11
ATOM 5552 N N . ASP A 1 11 ? 8.758 -5.705 2.775 1.00 0.69 10 ASP A N 11
ATOM 5553 C CA . ASP A 1 11 ? 9.432 -6.503 3.792 1.00 0.82 10 ASP A CA 11
ATOM 5554 C C . ASP A 1 11 ? 10.919 -6.636 3.495 1.00 0.87 10 ASP A C 11
ATOM 5555 O O . ASP A 1 11 ? 11.743 -6.659 4.406 1.00 1.23 10 ASP A O 11
ATOM 5564 N N . ASN A 1 12 ? 11.263 -6.732 2.221 1.00 0.92 11 ASN A N 11
ATOM 5565 C CA . ASN A 1 12 ? 12.666 -6.806 1.817 1.00 1.10 11 ASN A CA 11
ATOM 5566 C C . ASN A 1 12 ? 13.025 -5.634 0.914 1.00 0.99 11 ASN A C 11
ATOM 5567 O O . ASN A 1 12 ? 13.914 -5.731 0.064 1.00 1.52 11 ASN A O 11
ATOM 5578 N N . ALA A 1 13 ? 12.355 -4.514 1.130 1.00 0.68 12 ALA A N 11
ATOM 5579 C CA . ALA A 1 13 ? 12.521 -3.350 0.278 1.00 0.55 12 ALA A CA 11
ATOM 5580 C C . ALA A 1 13 ? 13.448 -2.317 0.903 1.00 0.46 12 ALA A C 11
ATOM 5581 O O . ALA A 1 13 ? 13.604 -2.258 2.126 1.00 0.52 12 ALA A O 11
ATOM 5588 N N . THR A 1 14 ? 14.061 -1.514 0.048 1.00 0.41 13 THR A N 11
ATOM 5589 C CA . THR A 1 14 ? 14.913 -0.417 0.474 1.00 0.39 13 THR A CA 11
ATOM 5590 C C . THR A 1 14 ? 14.088 0.676 1.141 1.00 0.30 13 THR A C 11
ATOM 5591 O O . THR A 1 14 ? 12.885 0.776 0.905 1.00 0.23 13 THR A O 11
ATOM 5602 N N . PRO A 1 15 ? 14.716 1.510 1.983 1.00 0.34 14 PRO A N 11
ATOM 5603 C CA . PRO A 1 15 ? 14.030 2.618 2.650 1.00 0.33 14 PRO A CA 11
ATOM 5604 C C . PRO A 1 15 ? 13.397 3.575 1.644 1.00 0.30 14 PRO A C 11
ATOM 5605 O O . PRO A 1 15 ? 12.362 4.186 1.919 1.00 0.31 14 PRO A O 11
ATOM 5616 N N . GLU A 1 16 ? 14.023 3.701 0.477 1.00 0.36 15 GLU A N 11
ATOM 5617 C CA . GLU A 1 16 ? 13.475 4.509 -0.600 1.00 0.41 15 GLU A CA 11
ATOM 5618 C C . GLU A 1 16 ? 12.177 3.896 -1.115 1.00 0.35 15 GLU A C 11
ATOM 5619 O O . GLU A 1 16 ? 11.158 4.578 -1.250 1.00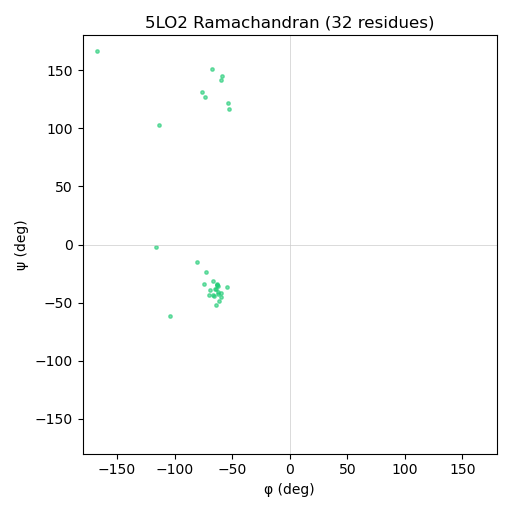 0.38 15 GLU A O 11
ATOM 5631 N N . LYS A 1 17 ? 12.222 2.596 -1.382 1.00 0.32 16 LYS A N 11
ATOM 5632 C CA . LYS A 1 17 ? 11.070 1.875 -1.899 1.00 0.34 16 LYS A CA 11
ATOM 5633 C C . LYS A 1 17 ? 9.974 1.797 -0.847 1.00 0.26 16 LYS A C 11
ATOM 5634 O O . LYS A 1 17 ? 8.791 1.887 -1.167 1.00 0.31 16 LYS A O 11
ATOM 5653 N N . LEU A 1 18 ? 10.374 1.649 0.410 1.00 0.21 17 LEU A N 11
ATOM 5654 C CA . LEU A 1 18 ? 9.428 1.614 1.512 1.00 0.22 17 LEU A CA 11
ATOM 5655 C C . LEU A 1 18 ? 8.648 2.917 1.600 1.00 0.21 17 LEU A C 11
ATOM 5656 O O . LEU A 1 18 ? 7.470 2.914 1.933 1.00 0.25 17 LEU A O 11
ATOM 5672 N N . ALA A 1 19 ? 9.303 4.025 1.282 1.00 0.23 18 ALA A N 11
ATOM 5673 C CA . ALA A 1 19 ? 8.644 5.322 1.276 1.00 0.29 18 ALA A CA 11
ATOM 5674 C C . ALA A 1 19 ? 7.562 5.365 0.205 1.00 0.31 18 ALA A C 11
ATOM 5675 O O . ALA A 1 19 ? 6.453 5.853 0.438 1.00 0.35 18 ALA A O 11
ATOM 5682 N N . LYS A 1 20 ? 7.889 4.838 -0.965 1.00 0.31 19 LYS A N 11
ATOM 5683 C CA . LYS A 1 20 ? 6.939 4.751 -2.065 1.00 0.38 19 LYS A CA 11
ATOM 5684 C C . LYS A 1 20 ? 5.822 3.776 -1.701 1.00 0.35 19 LYS A C 11
ATOM 5685 O O . LYS A 1 20 ? 4.651 3.989 -2.022 1.00 0.40 19 LYS A O 11
ATOM 5704 N N . TYR A 1 21 ? 6.212 2.712 -1.012 1.00 0.30 20 TYR A N 11
ATOM 5705 C CA . TYR A 1 21 ? 5.286 1.705 -0.525 1.00 0.31 20 TYR A CA 11
ATOM 5706 C C . TYR A 1 21 ? 4.313 2.306 0.482 1.00 0.30 20 TYR A C 11
ATOM 5707 O O . TYR A 1 21 ? 3.118 2.038 0.430 1.00 0.34 20 TYR A O 11
ATOM 5725 N N . GLN A 1 22 ? 4.833 3.128 1.388 1.00 0.28 21 GLN A N 11
ATOM 5726 C CA . GLN A 1 22 ? 4.007 3.768 2.405 1.00 0.28 21 GLN A CA 11
ATOM 5727 C C . GLN A 1 22 ? 2.974 4.689 1.771 1.00 0.30 21 GLN A C 11
ATOM 5728 O O . GLN A 1 22 ? 1.845 4.784 2.245 1.00 0.32 21 GLN A O 11
ATOM 5742 N N . ALA A 1 23 ? 3.363 5.354 0.693 1.00 0.30 22 ALA A N 11
ATOM 5743 C CA . ALA A 1 23 ? 2.456 6.237 -0.024 1.00 0.33 22 ALA A CA 11
ATOM 5744 C C . ALA A 1 23 ? 1.353 5.436 -0.705 1.00 0.33 22 ALA A C 11
ATOM 5745 O O . ALA A 1 23 ? 0.191 5.840 -0.721 1.00 0.35 22 ALA A O 11
ATOM 5752 N N . ASP A 1 24 ? 1.723 4.285 -1.244 1.00 0.32 23 ASP A N 11
ATOM 5753 C CA . ASP A 1 24 ? 0.775 3.432 -1.945 1.00 0.34 23 ASP A CA 11
ATOM 5754 C C . ASP A 1 24 ? -0.109 2.701 -0.943 1.00 0.31 23 ASP A C 11
ATOM 5755 O O . ASP A 1 24 ? -1.295 2.463 -1.186 1.00 0.33 23 ASP A O 11
ATOM 5764 N N . LEU A 1 25 ? 0.484 2.352 0.191 1.00 0.29 24 LEU A N 11
ATOM 5765 C CA . LEU A 1 25 ? -0.249 1.771 1.304 1.00 0.28 24 LEU A CA 11
ATOM 5766 C C . LEU A 1 25 ? -1.234 2.786 1.866 1.00 0.24 24 LEU A C 11
ATOM 5767 O O . LEU A 1 25 ? -2.341 2.434 2.267 1.00 0.24 24 LEU A O 11
ATOM 5783 N N . ALA A 1 26 ? -0.823 4.050 1.886 1.00 0.25 25 ALA A N 11
ATOM 5784 C CA . ALA A 1 26 ? -1.674 5.129 2.358 1.00 0.25 25 ALA A CA 11
ATOM 5785 C C . ALA A 1 26 ? -2.934 5.232 1.511 1.00 0.25 25 ALA A C 11
ATOM 5786 O O . ALA A 1 26 ? -4.033 5.416 2.039 1.00 0.27 25 ALA A O 11
ATOM 5793 N N . LYS A 1 27 ? -2.772 5.102 0.197 1.00 0.28 26 LYS A N 11
ATOM 5794 C CA . LYS A 1 27 ? -3.914 5.087 -0.707 1.00 0.33 26 LYS A CA 11
ATOM 5795 C C . LYS A 1 27 ? -4.807 3.895 -0.399 1.00 0.29 26 LYS A C 11
ATOM 5796 O O . LYS A 1 27 ? -6.029 4.013 -0.376 1.00 0.32 26 LYS A O 11
ATOM 5815 N N . TYR A 1 28 ? -4.183 2.750 -0.145 1.00 0.25 27 TYR A N 11
ATOM 5816 C CA . TYR A 1 28 ? -4.918 1.541 0.200 1.00 0.24 27 TYR A CA 11
ATOM 5817 C C . TYR A 1 28 ? -5.710 1.744 1.483 1.00 0.19 27 TYR A C 11
ATOM 5818 O O . TYR A 1 28 ? -6.845 1.296 1.591 1.00 0.21 27 TYR A O 11
ATOM 5836 N N . GLN A 1 29 ? -5.106 2.421 2.451 1.00 0.20 28 GLN A N 11
ATOM 5837 C CA . GLN A 1 29 ? -5.779 2.719 3.708 1.00 0.22 28 GLN A CA 11
ATOM 5838 C C . GLN A 1 29 ? -7.009 3.580 3.453 1.00 0.19 28 GLN A C 11
ATOM 5839 O O . GLN A 1 29 ? -8.071 3.372 4.047 1.00 0.22 28 GLN A O 11
ATOM 5853 N N . LYS A 1 30 ? -6.850 4.553 2.569 1.00 0.23 29 LYS A N 11
ATOM 5854 C CA . LYS A 1 30 ? -7.946 5.417 2.176 1.00 0.29 29 LYS A CA 11
ATOM 5855 C C . LYS A 1 30 ? -9.026 4.612 1.462 1.00 0.24 29 LYS A C 11
ATOM 5856 O O . LYS A 1 30 ? -10.201 4.702 1.804 1.00 0.28 29 LYS A O 11
ATOM 5875 N N . ASP A 1 31 ? -8.610 3.811 0.483 1.00 0.24 30 ASP A N 11
ATOM 5876 C CA . ASP A 1 31 ? -9.536 2.976 -0.284 1.00 0.30 30 ASP A CA 11
ATOM 5877 C C . ASP A 1 31 ? -10.227 1.950 0.604 1.00 0.28 30 ASP A C 11
ATOM 5878 O O . ASP A 1 31 ? -11.393 1.627 0.402 1.00 0.36 30 ASP A O 11
ATOM 5887 N N . LEU A 1 32 ? -9.498 1.436 1.582 1.00 0.24 31 LEU A N 11
ATOM 5888 C CA . LEU A 1 32 ? -10.045 0.474 2.533 1.00 0.30 31 LEU A CA 11
ATOM 5889 C C . LEU A 1 32 ? -11.168 1.109 3.344 1.00 0.33 31 LEU A C 11
ATOM 5890 O O . LEU A 1 32 ? -12.251 0.539 3.483 1.00 0.43 31 LEU A O 11
ATOM 5906 N N . ALA A 1 33 ? -10.901 2.293 3.877 1.00 0.31 32 ALA A N 11
ATOM 5907 C CA . ALA A 1 33 ? -11.901 3.055 4.607 1.00 0.40 32 ALA A CA 11
ATOM 5908 C C . ALA A 1 33 ? -13.032 3.482 3.681 1.00 0.42 32 ALA A C 11
ATOM 5909 O O . ALA A 1 33 ? -14.196 3.548 4.077 1.00 0.53 32 ALA A O 11
ATOM 5916 N N . ASP A 1 34 ? -12.661 3.788 2.447 1.00 0.39 33 ASP A N 11
ATOM 5917 C CA . ASP A 1 34 ? -13.607 4.193 1.417 1.00 0.51 33 ASP A CA 11
ATOM 5918 C C . ASP A 1 34 ? -14.556 3.050 1.067 1.00 0.55 33 ASP A C 11
ATOM 5919 O O . ASP A 1 34 ? -15.754 3.258 0.871 1.00 0.71 33 ASP A O 11
ATOM 5928 N N . TYR A 1 35 ? -14.016 1.843 1.003 1.00 0.46 34 TYR A N 11
ATOM 5929 C CA . TYR A 1 35 ? -14.806 0.664 0.688 1.00 0.54 34 TYR A CA 11
ATOM 5930 C C . TYR A 1 35 ? -15.657 0.250 1.884 1.00 0.71 34 TYR A C 11
ATOM 5931 O O . TYR A 1 35 ? -16.830 -0.096 1.740 1.00 1.43 34 TYR A O 11
ATOM 5958 N N . PRO A 1 2 ? -13.202 -3.668 -3.849 1.00 1.33 1 PRO A N 12
ATOM 5959 C CA . PRO A 1 2 ? -12.324 -3.861 -2.691 1.00 1.03 1 PRO A CA 12
ATOM 5960 C C . PRO A 1 2 ? -10.887 -3.451 -2.993 1.00 0.90 1 PRO A C 12
ATOM 5961 O O . PRO A 1 2 ? -10.334 -3.832 -4.025 1.00 1.08 1 PRO A O 12
ATOM 5972 N N . PRO A 1 3 ? -10.262 -2.666 -2.103 1.00 0.68 2 PRO A N 12
ATOM 5973 C CA . PRO A 1 3 ? -8.888 -2.210 -2.300 1.00 0.68 2 PRO A CA 12
ATOM 5974 C C . PRO A 1 3 ? -7.904 -3.370 -2.296 1.00 0.67 2 PRO A C 12
ATOM 5975 O O . PRO A 1 3 ? -7.995 -4.272 -1.461 1.00 0.67 2 PRO A O 12
ATOM 5986 N N . THR A 1 4 ? -6.976 -3.348 -3.233 1.00 0.85 3 THR A N 12
ATOM 5987 C CA . THR A 1 4 ? -5.975 -4.387 -3.329 1.00 0.93 3 THR A CA 12
ATOM 5988 C C . THR A 1 4 ? -4.735 -3.992 -2.539 1.00 0.69 3 THR A C 12
ATOM 5989 O O . THR A 1 4 ? -4.250 -2.862 -2.656 1.00 0.63 3 THR A O 12
ATOM 6000 N N . LYS A 1 5 ? -4.243 -4.910 -1.721 1.00 0.66 4 LYS A N 12
ATOM 6001 C CA . LYS A 1 5 ? -3.040 -4.664 -0.937 1.00 0.50 4 LYS A CA 12
ATOM 6002 C C . LYS A 1 5 ? -1.842 -4.470 -1.860 1.00 0.43 4 LYS A C 12
ATOM 6003 O O . LYS A 1 5 ? -1.792 -5.059 -2.942 1.00 0.47 4 LYS A O 12
ATOM 6022 N N . PRO A 1 6 ? -0.871 -3.628 -1.461 1.00 0.41 5 PRO A N 12
ATOM 6023 C CA . PRO A 1 6 ? 0.289 -3.320 -2.299 1.00 0.43 5 PRO A CA 12
ATOM 6024 C C . PRO A 1 6 ? 1.079 -4.564 -2.673 1.00 0.33 5 PRO A C 12
ATOM 6025 O O . PRO A 1 6 ? 1.458 -5.358 -1.811 1.00 0.29 5 PRO A O 12
ATOM 6036 N N . THR A 1 7 ? 1.318 -4.729 -3.964 1.00 0.39 6 THR A N 12
ATOM 6037 C CA . THR A 1 7 ? 2.061 -5.869 -4.464 1.00 0.41 6 THR A CA 12
ATOM 6038 C C . THR A 1 7 ? 3.560 -5.635 -4.288 1.00 0.36 6 THR A C 12
ATOM 6039 O O . THR A 1 7 ? 4.367 -6.562 -4.338 1.00 0.39 6 THR A O 12
ATOM 6050 N N . LYS A 1 8 ? 3.914 -4.375 -4.073 1.00 0.35 7 LYS A N 12
ATOM 6051 C CA . LYS A 1 8 ? 5.298 -3.976 -3.882 1.00 0.39 7 LYS A CA 12
ATOM 6052 C C . LYS A 1 8 ? 5.796 -4.461 -2.525 1.00 0.35 7 LYS A C 12
ATOM 6053 O O . LYS A 1 8 ? 5.057 -4.417 -1.542 1.00 0.32 7 LYS A O 12
ATOM 6072 N N . PRO A 1 9 ? 7.041 -4.952 -2.459 1.00 0.43 8 PRO A N 12
ATOM 6073 C CA . PRO A 1 9 ? 7.639 -5.429 -1.209 1.00 0.46 8 PRO A CA 12
ATOM 6074 C C . PRO A 1 9 ? 7.643 -4.359 -0.126 1.00 0.48 8 PRO A C 12
ATOM 6075 O O . PRO A 1 9 ? 7.956 -3.197 -0.385 1.00 0.51 8 PRO A O 12
ATOM 6086 N N . GLY A 1 10 ? 7.293 -4.761 1.082 1.00 0.54 9 GLY A N 12
ATOM 6087 C CA . GLY A 1 10 ? 7.259 -3.834 2.190 1.00 0.61 9 GLY A CA 12
ATOM 6088 C C . GLY A 1 10 ? 8.027 -4.349 3.384 1.00 0.65 9 GLY A C 12
ATOM 6089 O O . GLY A 1 10 ? 7.907 -3.819 4.486 1.00 0.82 9 GLY A O 12
ATOM 6093 N N . ASP A 1 11 ? 8.805 -5.399 3.166 1.00 0.69 10 ASP A N 12
ATOM 6094 C CA . ASP A 1 11 ? 9.603 -5.989 4.233 1.00 0.82 10 ASP A CA 12
ATOM 6095 C C . ASP A 1 11 ? 11.083 -5.941 3.883 1.00 0.87 10 ASP A C 12
ATOM 6096 O O . ASP A 1 11 ? 11.879 -5.340 4.599 1.00 1.23 10 ASP A O 12
ATOM 6105 N N . ASN A 1 12 ? 11.445 -6.552 2.760 1.00 0.92 11 ASN A N 12
ATOM 6106 C CA . ASN A 1 12 ? 12.849 -6.623 2.347 1.00 1.10 11 ASN A CA 12
ATOM 6107 C C . ASN A 1 12 ? 13.235 -5.412 1.505 1.00 0.99 11 ASN A C 12
ATOM 6108 O O . ASN A 1 12 ? 14.370 -5.304 1.036 1.00 1.52 11 ASN A O 12
ATOM 6119 N N . ALA A 1 13 ? 12.292 -4.506 1.327 1.00 0.68 12 ALA A N 12
ATOM 6120 C CA . ALA A 1 13 ? 12.482 -3.368 0.447 1.00 0.55 12 ALA A CA 12
ATOM 6121 C C . ALA A 1 13 ? 13.386 -2.315 1.074 1.00 0.46 12 ALA A C 12
ATOM 6122 O O . ALA A 1 13 ? 13.505 -2.226 2.298 1.00 0.52 12 ALA A O 12
ATOM 6129 N N . THR A 1 14 ? 14.031 -1.532 0.223 1.00 0.41 13 THR A N 12
ATOM 6130 C CA . THR A 1 14 ? 14.907 -0.463 0.665 1.00 0.39 13 THR A CA 12
ATOM 6131 C C . THR A 1 14 ? 14.094 0.696 1.227 1.00 0.30 13 THR A C 12
ATOM 6132 O O . THR A 1 14 ? 12.920 0.846 0.893 1.00 0.23 13 THR A O 12
ATOM 6143 N N . PRO A 1 15 ? 14.703 1.533 2.083 1.00 0.34 14 PRO A N 12
ATOM 6144 C CA . PRO A 1 15 ? 14.033 2.704 2.653 1.00 0.33 14 PRO A CA 12
ATOM 6145 C C . PRO A 1 15 ? 13.479 3.616 1.562 1.00 0.30 14 PRO A C 12
ATOM 6146 O O . PRO A 1 15 ? 12.457 4.280 1.748 1.00 0.31 14 PRO A O 12
ATOM 6157 N N . GLU A 1 16 ? 14.160 3.621 0.420 1.00 0.36 15 GLU A N 12
ATOM 6158 C CA . GLU A 1 16 ? 13.734 4.389 -0.737 1.00 0.41 15 GLU A CA 12
ATOM 6159 C C . GLU A 1 16 ? 12.413 3.853 -1.278 1.00 0.35 15 GLU A C 12
ATOM 6160 O O . GLU A 1 16 ? 11.463 4.604 -1.502 1.00 0.38 15 GLU A O 12
ATOM 6172 N N . LYS A 1 17 ? 12.349 2.540 -1.456 1.00 0.32 16 LYS A N 12
ATOM 6173 C CA . LYS A 1 17 ? 11.176 1.904 -2.030 1.00 0.34 16 LYS A CA 12
ATOM 6174 C C . LYS A 1 17 ? 10.056 1.816 -0.999 1.00 0.26 16 LYS A C 12
ATOM 6175 O O . LYS A 1 17 ? 8.875 1.902 -1.340 1.00 0.31 16 LYS A O 12
ATOM 6194 N N . LEU A 1 18 ? 10.432 1.657 0.266 1.00 0.21 17 LEU A N 12
ATOM 6195 C CA . LEU A 1 18 ? 9.468 1.614 1.354 1.00 0.22 17 LEU A CA 12
ATOM 6196 C C . LEU A 1 18 ? 8.691 2.920 1.444 1.00 0.21 17 LEU A C 12
ATOM 6197 O O . LEU A 1 18 ? 7.526 2.929 1.830 1.00 0.25 17 LEU A O 12
ATOM 6213 N N . ALA A 1 19 ? 9.337 4.020 1.077 1.00 0.23 18 ALA A N 12
ATOM 6214 C CA . ALA A 1 19 ? 8.676 5.313 1.045 1.00 0.29 18 ALA A CA 12
ATOM 6215 C C . ALA A 1 19 ? 7.525 5.297 0.050 1.00 0.31 18 ALA A C 12
ATOM 6216 O O . ALA A 1 19 ? 6.461 5.868 0.295 1.00 0.35 18 ALA A O 12
ATOM 6223 N N . LYS A 1 20 ? 7.743 4.621 -1.068 1.00 0.31 19 LYS A N 12
ATOM 6224 C CA . LYS A 1 20 ? 6.714 4.467 -2.084 1.00 0.38 19 LYS A CA 12
ATOM 6225 C C . LYS A 1 20 ? 5.643 3.495 -1.599 1.00 0.35 19 LYS A C 12
ATOM 6226 O O . LYS A 1 20 ? 4.452 3.681 -1.854 1.00 0.40 19 LYS A O 12
ATOM 6245 N N . TYR A 1 21 ? 6.078 2.468 -0.881 1.00 0.30 20 TYR A N 12
ATOM 6246 C CA . TYR A 1 21 ? 5.167 1.493 -0.294 1.00 0.31 20 TYR A CA 12
ATOM 6247 C C . TYR A 1 21 ? 4.232 2.176 0.695 1.00 0.30 20 TYR A C 12
ATOM 6248 O O . TYR A 1 21 ? 3.034 1.914 0.710 1.00 0.34 20 TYR A O 12
ATOM 6266 N N . GLN A 1 22 ? 4.791 3.068 1.505 1.00 0.28 21 GLN A N 12
ATOM 6267 C CA . GLN A 1 22 ? 4.015 3.816 2.487 1.00 0.28 21 GLN A CA 12
ATOM 6268 C C . GLN A 1 22 ? 2.975 4.690 1.802 1.00 0.30 21 GLN A C 12
ATOM 6269 O O . GLN A 1 22 ? 1.881 4.897 2.325 1.00 0.32 21 GLN A O 12
ATOM 6283 N N . ALA A 1 23 ? 3.320 5.190 0.624 1.00 0.30 22 ALA A N 12
ATOM 6284 C CA . ALA A 1 23 ? 2.417 6.030 -0.140 1.00 0.33 22 ALA A CA 12
ATOM 6285 C C . ALA A 1 23 ? 1.281 5.206 -0.737 1.00 0.33 22 ALA A C 12
ATOM 6286 O O . ALA A 1 23 ? 0.117 5.615 -0.700 1.00 0.35 22 ALA A O 12
ATOM 6293 N N . ASP A 1 24 ? 1.619 4.042 -1.274 1.00 0.32 23 ASP A N 12
ATOM 6294 C CA . ASP A 1 24 ? 0.619 3.161 -1.874 1.00 0.34 23 ASP A CA 12
ATOM 6295 C C . ASP A 1 24 ? -0.250 2.535 -0.789 1.00 0.31 23 ASP A C 12
ATOM 6296 O O . ASP A 1 24 ? -1.458 2.362 -0.962 1.00 0.33 23 ASP A O 12
ATOM 6305 N N . LEU A 1 25 ? 0.375 2.213 0.338 1.00 0.29 24 LEU A N 12
ATOM 6306 C CA . LEU A 1 25 ? -0.336 1.694 1.500 1.00 0.28 24 LEU A CA 12
ATOM 6307 C C . LEU A 1 25 ? -1.301 2.755 2.024 1.00 0.24 24 LEU A C 12
ATOM 6308 O O . LEU A 1 25 ? -2.416 2.445 2.438 1.00 0.24 24 LEU A O 12
ATOM 6324 N N . ALA A 1 26 ? -0.869 4.011 1.984 1.00 0.25 25 ALA A N 12
ATOM 6325 C CA . ALA A 1 26 ? -1.714 5.127 2.383 1.00 0.25 25 ALA A CA 12
ATOM 6326 C C . ALA A 1 26 ? -2.951 5.214 1.497 1.00 0.25 25 ALA A C 12
ATOM 6327 O O . ALA A 1 26 ? -4.065 5.428 1.980 1.00 0.27 25 ALA A O 12
ATOM 6334 N N . LYS A 1 27 ? -2.743 5.036 0.197 1.00 0.28 26 LYS A N 12
ATOM 6335 C CA . LYS A 1 27 ? -3.837 5.039 -0.765 1.00 0.33 26 LYS A CA 12
ATOM 6336 C C . LYS A 1 27 ? -4.782 3.874 -0.486 1.00 0.29 26 LYS A C 12
ATOM 6337 O O . LYS A 1 27 ? -6.005 4.007 -0.590 1.00 0.32 26 LYS A O 12
ATOM 6356 N N . TYR A 1 28 ? -4.196 2.742 -0.112 1.00 0.25 27 TYR A N 12
ATOM 6357 C CA . TYR A 1 28 ? -4.955 1.556 0.257 1.00 0.24 27 TYR A CA 12
ATOM 6358 C C . TYR A 1 28 ? -5.825 1.838 1.475 1.00 0.19 27 TYR A C 12
ATOM 6359 O O . TYR A 1 28 ? -6.974 1.418 1.529 1.00 0.21 27 TYR A O 12
ATOM 6377 N N . GLN A 1 29 ? -5.270 2.565 2.440 1.00 0.20 28 GLN A N 12
ATOM 6378 C CA . GLN A 1 29 ? -5.993 2.909 3.661 1.00 0.22 28 GLN A CA 12
ATOM 6379 C C . GLN A 1 29 ? -7.224 3.745 3.343 1.00 0.19 28 GLN A C 12
ATOM 6380 O O . GLN A 1 29 ? -8.285 3.558 3.939 1.00 0.22 28 GLN A O 12
ATOM 6394 N N . LYS A 1 30 ? -7.073 4.674 2.409 1.00 0.23 29 LYS A N 12
ATOM 6395 C CA . LYS A 1 30 ? -8.179 5.518 1.991 1.00 0.29 29 LYS A CA 12
ATOM 6396 C C . LYS A 1 30 ? -9.275 4.680 1.340 1.00 0.24 29 LYS A C 12
ATOM 6397 O O . LYS A 1 30 ? -10.448 4.797 1.694 1.00 0.28 29 LYS A O 12
ATOM 6416 N N . ASP A 1 31 ? -8.887 3.821 0.402 1.00 0.24 30 ASP A N 12
ATOM 6417 C CA . ASP A 1 31 ? -9.844 2.935 -0.259 1.00 0.30 30 ASP A CA 12
ATOM 6418 C C . ASP A 1 31 ? -10.435 1.944 0.735 1.00 0.28 30 ASP A C 12
ATOM 6419 O O . ASP A 1 31 ? -11.584 1.532 0.610 1.00 0.36 30 ASP A O 12
ATOM 6428 N N . LEU A 1 32 ? -9.630 1.563 1.716 1.00 0.24 31 LEU A N 12
ATOM 6429 C CA . LEU A 1 32 ? -10.056 0.652 2.773 1.00 0.30 31 LEU A CA 12
ATOM 6430 C C . LEU A 1 32 ? -11.170 1.282 3.597 1.00 0.33 31 LEU A C 12
ATOM 6431 O O . LEU A 1 32 ? -12.194 0.650 3.866 1.00 0.43 31 LEU A O 12
ATOM 6447 N N . ALA A 1 33 ? -10.961 2.530 3.993 1.00 0.31 32 ALA A N 12
ATOM 6448 C CA . ALA A 1 33 ? -11.964 3.284 4.725 1.00 0.40 32 ALA A CA 12
ATOM 6449 C C . ALA A 1 33 ? -13.205 3.482 3.872 1.00 0.42 32 ALA A C 12
ATOM 6450 O O . ALA A 1 33 ? -14.331 3.326 4.339 1.00 0.53 32 ALA A O 12
ATOM 6457 N N . ASP A 1 34 ? -12.978 3.821 2.612 1.00 0.39 33 ASP A N 12
ATOM 6458 C CA . ASP A 1 34 ? -14.057 4.034 1.656 1.00 0.51 33 ASP A CA 12
ATOM 6459 C C . ASP A 1 34 ? -14.871 2.758 1.466 1.00 0.55 33 ASP A C 12
ATOM 6460 O O . ASP A 1 34 ? -16.094 2.797 1.317 1.00 0.71 33 ASP A O 12
ATOM 6469 N N . TYR A 1 35 ? -14.178 1.627 1.490 1.00 0.46 34 TYR A N 12
ATOM 6470 C CA . TYR A 1 35 ? -14.803 0.322 1.323 1.00 0.54 34 TYR A CA 12
ATOM 6471 C C . TYR A 1 35 ? -15.741 0.018 2.488 1.00 0.71 34 TYR A C 12
ATOM 6472 O O . TYR A 1 35 ? -16.853 -0.477 2.294 1.00 1.43 34 TYR A O 12
ATOM 6499 N N . PRO A 1 2 ? -13.585 -4.893 -2.684 1.00 1.33 1 PRO A N 13
ATOM 6500 C CA . PRO A 1 2 ? -12.578 -4.643 -1.649 1.00 1.03 1 PRO A CA 13
ATOM 6501 C C . PRO A 1 2 ? -11.198 -4.375 -2.248 1.00 0.90 1 PRO A C 13
ATOM 6502 O O . PRO A 1 2 ? -10.781 -5.050 -3.191 1.00 1.08 1 PRO A O 13
ATOM 6513 N N . PRO A 1 3 ? -10.481 -3.373 -1.718 1.00 0.68 2 PRO A N 13
ATOM 6514 C CA . PRO A 1 3 ? -9.148 -3.013 -2.212 1.00 0.68 2 PRO A CA 13
ATOM 6515 C C . PRO A 1 3 ? -8.131 -4.133 -2.017 1.00 0.67 2 PRO A C 13
ATOM 6516 O O . PRO A 1 3 ? -8.176 -4.864 -1.026 1.00 0.67 2 PRO A O 13
ATOM 6527 N N . THR A 1 4 ? -7.223 -4.262 -2.967 1.00 0.85 3 THR A N 13
ATOM 6528 C CA . THR A 1 4 ? -6.179 -5.259 -2.891 1.00 0.93 3 THR A CA 13
ATOM 6529 C C . THR A 1 4 ? -4.953 -4.690 -2.189 1.00 0.69 3 THR A C 13
ATOM 6530 O O . THR A 1 4 ? -4.557 -3.548 -2.440 1.00 0.63 3 THR A O 13
ATOM 6541 N N . LYS A 1 5 ? -4.376 -5.486 -1.296 1.00 0.66 4 LYS A N 13
ATOM 6542 C CA . LYS A 1 5 ? -3.185 -5.091 -0.555 1.00 0.50 4 LYS A CA 13
ATOM 6543 C C . LYS A 1 5 ? -2.066 -4.693 -1.513 1.00 0.43 4 LYS A C 13
ATOM 6544 O O . LYS A 1 5 ? -1.972 -5.239 -2.616 1.00 0.47 4 LYS A O 13
ATOM 6563 N N . PRO A 1 6 ? -1.218 -3.726 -1.121 1.00 0.41 5 PRO A N 13
ATOM 6564 C CA . PRO A 1 6 ? -0.097 -3.270 -1.949 1.00 0.43 5 PRO A CA 13
ATOM 6565 C C . PRO A 1 6 ? 0.789 -4.417 -2.428 1.00 0.33 5 PRO A C 13
ATOM 6566 O O . PRO A 1 6 ? 1.296 -5.211 -1.629 1.00 0.29 5 PRO A O 13
ATOM 6577 N N . THR A 1 7 ? 0.965 -4.491 -3.739 1.00 0.39 6 THR A N 13
ATOM 6578 C CA . THR A 1 7 ? 1.800 -5.506 -4.356 1.00 0.41 6 THR A CA 13
ATOM 6579 C C . THR A 1 7 ? 3.273 -5.116 -4.248 1.00 0.36 6 THR A C 13
ATOM 6580 O O . THR A 1 7 ? 4.168 -5.950 -4.387 1.00 0.39 6 THR A O 13
ATOM 6591 N N . LYS A 1 8 ? 3.506 -3.835 -3.986 1.00 0.35 7 LYS A N 13
ATOM 6592 C CA . LYS A 1 8 ? 4.857 -3.311 -3.826 1.00 0.39 7 LYS A CA 13
ATOM 6593 C C . LYS A 1 8 ? 5.543 -3.938 -2.612 1.00 0.35 7 LYS A C 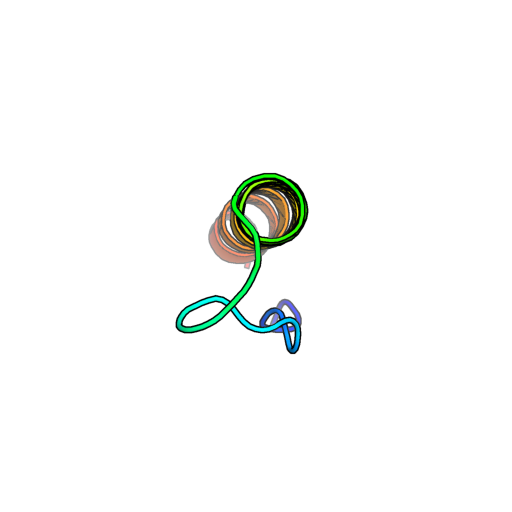13
ATOM 6594 O O . LYS A 1 8 ? 4.884 -4.299 -1.635 1.00 0.32 7 LYS A O 13
ATOM 6613 N N . PRO A 1 9 ? 6.873 -4.098 -2.672 1.00 0.43 8 PRO A N 13
ATOM 6614 C CA . PRO A 1 9 ? 7.655 -4.651 -1.562 1.00 0.46 8 PRO A CA 13
ATOM 6615 C C . PRO A 1 9 ? 7.649 -3.737 -0.341 1.00 0.48 8 PRO A C 13
ATOM 6616 O O . PRO A 1 9 ? 7.854 -2.528 -0.456 1.00 0.51 8 PRO A O 13
ATOM 6627 N N . GLY A 1 10 ? 7.422 -4.319 0.828 1.00 0.54 9 GLY A N 13
ATOM 6628 C CA . GLY A 1 10 ? 7.348 -3.531 2.038 1.00 0.61 9 GLY A CA 13
ATOM 6629 C C . GLY A 1 10 ? 7.927 -4.239 3.241 1.00 0.65 9 GLY A C 13
ATOM 6630 O O . GLY A 1 10 ? 7.561 -3.941 4.378 1.00 0.82 9 GLY A O 13
ATOM 6634 N N . ASP A 1 11 ? 8.829 -5.176 2.996 1.00 0.69 10 ASP A N 13
ATOM 6635 C CA . ASP A 1 11 ? 9.461 -5.919 4.080 1.00 0.82 10 ASP A CA 13
ATOM 6636 C C . ASP A 1 11 ? 10.954 -5.640 4.117 1.00 0.87 10 ASP A C 13
ATOM 6637 O O . ASP A 1 11 ? 11.430 -4.847 4.926 1.00 1.23 10 ASP A O 13
ATOM 6646 N N . ASN A 1 12 ? 11.680 -6.276 3.212 1.00 0.92 11 ASN A N 13
ATOM 6647 C CA . ASN A 1 12 ? 13.136 -6.158 3.161 1.00 1.10 11 ASN A CA 13
ATOM 6648 C C . ASN A 1 12 ? 13.566 -5.169 2.088 1.00 0.99 11 ASN A C 13
ATOM 6649 O O . ASN A 1 12 ? 14.725 -5.148 1.670 1.00 1.52 11 ASN A O 13
ATOM 6660 N N . ALA A 1 13 ? 12.629 -4.341 1.665 1.00 0.68 12 ALA A N 13
ATOM 6661 C CA . ALA A 1 13 ? 12.873 -3.370 0.614 1.00 0.55 12 ALA A CA 13
ATOM 6662 C C . ALA A 1 13 ? 13.735 -2.219 1.110 1.00 0.46 12 ALA A C 13
ATOM 6663 O O . ALA A 1 13 ? 13.863 -1.997 2.315 1.00 0.52 12 ALA A O 13
ATOM 6670 N N . THR A 1 14 ? 14.328 -1.502 0.171 1.00 0.41 13 THR A N 13
ATOM 6671 C CA . THR A 1 14 ? 15.132 -0.335 0.485 1.00 0.39 13 THR A CA 13
ATOM 6672 C C . THR A 1 14 ? 14.258 0.776 1.059 1.00 0.30 13 THR A C 13
ATOM 6673 O O . THR A 1 14 ? 13.059 0.822 0.789 1.00 0.23 13 THR A O 13
ATOM 6684 N N . PRO A 1 15 ? 14.838 1.678 1.871 1.00 0.34 14 PRO A N 13
ATOM 6685 C CA . PRO A 1 15 ? 14.092 2.770 2.503 1.00 0.33 14 PRO A CA 13
ATOM 6686 C C . PRO A 1 15 ? 13.340 3.618 1.482 1.00 0.30 14 PRO A C 13
ATOM 6687 O O . PRO A 1 15 ? 12.210 4.042 1.724 1.00 0.31 14 PRO A O 13
ATOM 6698 N N . GLU A 1 16 ? 13.965 3.842 0.332 1.00 0.36 15 GLU A N 13
ATOM 6699 C CA . GLU A 1 16 ? 13.343 4.613 -0.732 1.00 0.41 15 GLU A CA 13
ATOM 6700 C C . GLU A 1 16 ? 12.122 3.877 -1.272 1.00 0.35 15 GLU A C 13
ATOM 6701 O O . GLU A 1 16 ? 11.088 4.480 -1.565 1.00 0.38 15 GLU A O 13
ATOM 6713 N N . LYS A 1 17 ? 12.248 2.565 -1.378 1.00 0.32 16 LYS A N 13
ATOM 6714 C CA . LYS A 1 17 ? 11.175 1.734 -1.890 1.00 0.34 16 LYS A CA 13
ATOM 6715 C C . LYS A 1 17 ? 10.068 1.622 -0.851 1.00 0.26 16 LYS A C 13
ATOM 6716 O O . LYS A 1 17 ? 8.884 1.626 -1.189 1.00 0.31 16 LYS A O 13
ATOM 6735 N N . LEU A 1 18 ? 10.462 1.539 0.414 1.00 0.21 17 LEU A N 13
ATOM 6736 C CA . LEU A 1 18 ? 9.512 1.485 1.512 1.00 0.22 17 LEU A CA 13
ATOM 6737 C C . LEU A 1 18 ? 8.664 2.746 1.555 1.00 0.21 17 LEU A C 13
ATOM 6738 O O . LEU A 1 18 ? 7.474 2.685 1.833 1.00 0.25 17 LEU A O 13
ATOM 6754 N N . ALA A 1 19 ? 9.283 3.884 1.271 1.00 0.23 18 ALA A N 13
ATOM 6755 C CA . ALA A 1 19 ? 8.569 5.150 1.224 1.00 0.29 18 ALA A CA 13
ATOM 6756 C C . ALA A 1 19 ? 7.474 5.113 0.170 1.00 0.31 18 ALA A C 13
ATOM 6757 O O . ALA A 1 19 ? 6.344 5.545 0.408 1.00 0.35 18 ALA A O 13
ATOM 6764 N N . LYS A 1 20 ? 7.810 4.579 -0.994 1.00 0.31 19 LYS A N 13
ATOM 6765 C CA . LYS A 1 20 ? 6.848 4.452 -2.075 1.00 0.38 19 LYS A CA 13
ATOM 6766 C C . LYS A 1 20 ? 5.776 3.436 -1.696 1.00 0.35 19 LYS A C 13
ATOM 6767 O O . LYS A 1 20 ? 4.601 3.594 -2.030 1.00 0.40 19 LYS A O 13
ATOM 6786 N N . TYR A 1 21 ? 6.195 2.402 -0.980 1.00 0.30 20 TYR A N 13
ATOM 6787 C CA . TYR A 1 21 ? 5.279 1.402 -0.453 1.00 0.31 20 TYR A CA 13
ATOM 6788 C C . TYR A 1 21 ? 4.306 2.039 0.534 1.00 0.30 20 TYR A C 13
ATOM 6789 O O . TYR A 1 21 ? 3.109 1.767 0.499 1.00 0.34 20 TYR A O 13
ATOM 6807 N N . GLN A 1 22 ? 4.829 2.897 1.404 1.00 0.28 21 GLN A N 13
ATOM 6808 C CA . GLN A 1 22 ? 4.009 3.583 2.397 1.00 0.28 21 GLN A CA 13
ATOM 6809 C C . GLN A 1 22 ? 2.985 4.482 1.722 1.00 0.30 21 GLN A C 13
ATOM 6810 O O . GLN A 1 22 ? 1.876 4.655 2.223 1.00 0.32 21 GLN A O 13
ATOM 6824 N N . ALA A 1 23 ? 3.363 5.044 0.583 1.00 0.30 22 ALA A N 13
ATOM 6825 C CA . ALA A 1 23 ? 2.467 5.887 -0.186 1.00 0.33 22 ALA A CA 13
ATOM 6826 C C . ALA A 1 23 ? 1.340 5.062 -0.797 1.00 0.33 22 ALA A C 13
ATOM 6827 O O . ALA A 1 23 ? 0.201 5.521 -0.904 1.00 0.35 22 ALA A O 13
ATOM 6834 N N . ASP A 1 24 ? 1.662 3.839 -1.188 1.00 0.32 23 ASP A N 13
ATOM 6835 C CA . ASP A 1 24 ? 0.673 2.934 -1.760 1.00 0.34 23 ASP A CA 13
ATOM 6836 C C . ASP A 1 24 ? -0.189 2.342 -0.650 1.00 0.31 23 ASP A C 13
ATOM 6837 O O . ASP A 1 24 ? -1.391 2.138 -0.817 1.00 0.33 23 ASP A O 13
ATOM 6846 N N . LEU A 1 25 ? 0.437 2.084 0.493 1.00 0.29 24 LEU A N 13
ATOM 6847 C CA . LEU A 1 25 ? -0.269 1.625 1.683 1.00 0.28 24 LEU A CA 13
ATOM 6848 C C . LEU A 1 25 ? -1.230 2.715 2.162 1.00 0.24 24 LEU A C 13
ATOM 6849 O O . LEU A 1 25 ? -2.340 2.428 2.608 1.00 0.24 24 LEU A O 13
ATOM 6865 N N . ALA A 1 26 ? -0.800 3.970 2.049 1.00 0.25 25 ALA A N 13
ATOM 6866 C CA . ALA A 1 26 ? -1.653 5.107 2.369 1.00 0.25 25 ALA A CA 13
ATOM 6867 C C . ALA A 1 26 ? -2.881 5.114 1.470 1.00 0.25 25 ALA A C 13
ATOM 6868 O O . ALA A 1 26 ? -3.999 5.388 1.918 1.00 0.27 25 ALA A O 13
ATOM 6875 N N . LYS A 1 27 ? -2.660 4.794 0.202 1.00 0.28 26 LYS A N 13
ATOM 6876 C CA . LYS A 1 27 ? -3.742 4.667 -0.760 1.00 0.33 26 LYS A CA 13
ATOM 6877 C C . LYS A 1 27 ? -4.681 3.542 -0.343 1.00 0.29 26 LYS A C 13
ATOM 6878 O O . LYS A 1 27 ? -5.897 3.707 -0.352 1.00 0.32 26 LYS A O 13
ATOM 6897 N N . TYR A 1 28 ? -4.101 2.408 0.045 1.00 0.25 27 TYR A N 13
ATOM 6898 C CA . TYR A 1 28 ? -4.878 1.252 0.481 1.00 0.24 27 TYR A CA 13
ATOM 6899 C C . TYR A 1 28 ? -5.751 1.612 1.676 1.00 0.19 27 TYR A C 13
ATOM 6900 O O . TYR A 1 28 ? -6.900 1.194 1.755 1.00 0.21 27 TYR A O 13
ATOM 6918 N N . GLN A 1 29 ? -5.201 2.396 2.599 1.00 0.20 28 GLN A N 13
ATOM 6919 C CA . GLN A 1 29 ? -5.959 2.864 3.754 1.00 0.22 28 GLN A CA 13
ATOM 6920 C C . GLN A 1 29 ? -7.139 3.714 3.299 1.00 0.19 28 GLN A C 13
ATOM 6921 O O . GLN A 1 29 ? -8.239 3.615 3.847 1.00 0.22 28 GLN A O 13
ATOM 6935 N N . LYS A 1 30 ? -6.897 4.538 2.288 1.00 0.23 29 LYS A N 13
ATOM 6936 C CA . LYS A 1 30 ? -7.929 5.386 1.712 1.00 0.29 29 LYS A CA 13
ATOM 6937 C C . LYS A 1 30 ? -9.025 4.538 1.072 1.00 0.24 29 LYS A C 13
ATOM 6938 O O . LYS A 1 30 ? -10.213 4.744 1.326 1.00 0.28 29 LYS A O 13
ATOM 6957 N N . ASP A 1 31 ? -8.615 3.571 0.257 1.00 0.24 30 ASP A N 13
ATOM 6958 C CA . ASP A 1 31 ? -9.553 2.661 -0.391 1.00 0.30 30 ASP A CA 13
ATOM 6959 C C . ASP A 1 31 ? -10.300 1.835 0.649 1.00 0.28 30 ASP A C 13
ATOM 6960 O O . ASP A 1 31 ? -11.483 1.528 0.491 1.00 0.36 30 ASP A O 13
ATOM 6969 N N . LEU A 1 32 ? -9.588 1.472 1.705 1.00 0.24 31 LEU A N 13
ATOM 6970 C CA . LEU A 1 32 ? -10.155 0.707 2.809 1.00 0.30 31 LEU A CA 13
ATOM 6971 C C . LEU A 1 32 ? -11.238 1.513 3.517 1.00 0.33 31 LEU A C 13
ATOM 6972 O O . LEU A 1 32 ? -12.303 0.989 3.841 1.00 0.43 31 LEU A O 13
ATOM 6988 N N . ALA A 1 33 ? -10.955 2.790 3.746 1.00 0.31 32 ALA A N 13
ATOM 6989 C CA . ALA A 1 33 ? -11.906 3.687 4.382 1.00 0.40 32 ALA A CA 13
ATOM 6990 C C . ALA A 1 33 ? -13.146 3.860 3.518 1.00 0.42 32 ALA A C 13
ATOM 6991 O O . ALA A 1 33 ? -14.271 3.883 4.020 1.00 0.53 32 ALA A O 13
ATOM 6998 N N . ASP A 1 34 ? -12.926 3.981 2.214 1.00 0.39 33 ASP A N 13
ATOM 6999 C CA . ASP A 1 34 ? -14.021 4.076 1.254 1.00 0.51 33 ASP A CA 13
ATOM 7000 C C . ASP A 1 34 ? -14.899 2.835 1.315 1.00 0.55 33 ASP A C 13
ATOM 7001 O O . ASP A 1 34 ? -16.124 2.925 1.252 1.00 0.71 33 ASP A O 13
ATOM 7010 N N . TYR A 1 35 ? -14.261 1.680 1.449 1.00 0.46 34 TYR A N 13
ATOM 7011 C CA . TYR A 1 35 ? -14.973 0.416 1.527 1.00 0.54 34 TYR A CA 13
ATOM 7012 C C . TYR A 1 35 ? -15.871 0.387 2.762 1.00 0.71 34 TYR A C 13
ATOM 7013 O O . TYR A 1 35 ? -17.083 0.181 2.663 1.00 1.43 34 TYR A O 13
ATOM 7040 N N . PRO A 1 2 ? -13.586 -3.775 -3.978 1.00 1.33 1 PRO A N 14
ATOM 7041 C CA . PRO A 1 2 ? -12.536 -3.818 -2.957 1.00 1.03 1 PRO A CA 14
ATOM 7042 C C . PRO A 1 2 ? -11.170 -3.448 -3.530 1.00 0.90 1 PRO A C 14
ATOM 7043 O O . PRO A 1 2 ? -10.770 -3.959 -4.582 1.00 1.08 1 PRO A O 14
ATOM 7054 N N . PRO A 1 3 ? -10.442 -2.542 -2.855 1.00 0.68 2 PRO A N 14
ATOM 7055 C CA . PRO A 1 3 ? -9.122 -2.091 -3.310 1.00 0.68 2 PRO A CA 14
ATOM 7056 C C . PRO A 1 3 ? -8.083 -3.208 -3.279 1.00 0.67 2 PRO A C 14
ATOM 7057 O O . PRO A 1 3 ? -8.177 -4.139 -2.473 1.00 0.67 2 PRO A O 14
ATOM 7068 N N . THR A 1 4 ? -7.099 -3.117 -4.158 1.00 0.85 3 THR A N 14
ATOM 7069 C CA . THR A 1 4 ? -6.057 -4.118 -4.245 1.00 0.93 3 THR A CA 14
ATOM 7070 C C . THR A 1 4 ? -4.903 -3.785 -3.310 1.00 0.69 3 THR A C 14
ATOM 7071 O O . THR A 1 4 ? -4.429 -2.649 -3.273 1.00 0.63 3 THR A O 14
ATOM 7082 N N . LYS A 1 5 ? -4.469 -4.776 -2.544 1.00 0.66 4 LYS A N 14
ATOM 7083 C CA . LYS A 1 5 ? -3.319 -4.611 -1.672 1.00 0.50 4 LYS A CA 14
ATOM 7084 C C . LYS A 1 5 ? -2.052 -4.542 -2.512 1.00 0.43 4 LYS A C 14
ATOM 7085 O O . LYS A 1 5 ? -1.818 -5.417 -3.347 1.00 0.47 4 LYS A O 14
ATOM 7104 N N . PRO A 1 6 ? -1.226 -3.502 -2.316 1.00 0.41 5 PRO A N 14
ATOM 7105 C CA . PRO A 1 6 ? -0.010 -3.305 -3.111 1.00 0.43 5 PRO A CA 14
ATOM 7106 C C . PRO A 1 6 ? 0.918 -4.514 -3.069 1.00 0.33 5 PRO A C 14
ATOM 7107 O O . PRO A 1 6 ? 1.228 -5.038 -1.999 1.00 0.29 5 PRO A O 14
ATOM 7118 N N . THR A 1 7 ? 1.352 -4.947 -4.245 1.00 0.39 6 THR A N 14
ATOM 7119 C CA . THR A 1 7 ? 2.275 -6.066 -4.362 1.00 0.41 6 THR A CA 14
ATOM 7120 C C . THR A 1 7 ? 3.680 -5.632 -3.945 1.00 0.36 6 THR A C 14
ATOM 7121 O O . THR A 1 7 ? 4.578 -6.456 -3.760 1.00 0.39 6 THR A O 14
ATOM 7132 N N . LYS A 1 8 ? 3.846 -4.324 -3.805 1.00 0.35 7 LYS A N 14
ATOM 7133 C CA . LYS A 1 8 ? 5.105 -3.734 -3.375 1.00 0.39 7 LYS A CA 14
ATOM 7134 C C . LYS A 1 8 ? 5.548 -4.315 -2.031 1.00 0.35 7 LYS A C 14
ATOM 7135 O O . LYS A 1 8 ? 4.719 -4.569 -1.155 1.00 0.32 7 LYS A O 14
ATOM 7154 N N . PRO A 1 9 ? 6.859 -4.544 -1.861 1.00 0.43 8 PRO A N 14
ATOM 7155 C CA . PRO A 1 9 ? 7.411 -5.117 -0.628 1.00 0.46 8 PRO A CA 14
ATOM 7156 C C . PRO A 1 9 ? 7.212 -4.208 0.582 1.00 0.48 8 PRO A C 14
ATOM 7157 O O . PRO A 1 9 ? 7.337 -2.986 0.488 1.00 0.51 8 PRO A O 14
ATOM 7168 N N . GLY A 1 10 ? 6.907 -4.817 1.717 1.00 0.54 9 GLY A N 14
ATOM 7169 C CA . GLY A 1 10 ? 6.664 -4.058 2.926 1.00 0.61 9 GLY A CA 14
ATOM 7170 C C . GLY A 1 10 ? 7.689 -4.350 3.998 1.00 0.65 9 GLY A C 14
ATOM 7171 O O . GLY A 1 10 ? 7.779 -3.634 4.997 1.00 0.82 9 GLY A O 14
ATOM 7175 N N . ASP A 1 11 ? 8.454 -5.409 3.793 1.00 0.69 10 ASP A N 14
ATOM 7176 C CA . ASP A 1 11 ? 9.509 -5.792 4.722 1.00 0.82 10 ASP A CA 14
ATOM 7177 C C . ASP A 1 11 ? 10.775 -6.124 3.945 1.00 0.87 10 ASP A C 14
ATOM 7178 O O . ASP A 1 11 ? 10.697 -6.497 2.774 1.00 1.23 10 ASP A O 14
ATOM 7187 N N . ASN A 1 12 ? 11.932 -5.973 4.593 1.00 0.92 11 ASN A N 14
ATOM 7188 C CA . ASN A 1 12 ? 13.232 -6.277 3.974 1.00 1.10 11 ASN A CA 14
ATOM 7189 C C . ASN A 1 12 ? 13.484 -5.415 2.743 1.00 0.99 11 ASN A C 14
ATOM 7190 O O . ASN A 1 12 ? 14.320 -5.744 1.901 1.00 1.52 11 ASN A O 14
ATOM 7201 N N . ALA A 1 13 ? 12.772 -4.309 2.652 1.00 0.68 12 ALA A N 14
ATOM 7202 C CA . ALA A 1 13 ? 12.863 -3.438 1.498 1.00 0.55 12 ALA A CA 14
ATOM 7203 C C . ALA A 1 13 ? 13.704 -2.211 1.808 1.00 0.46 12 ALA A C 14
ATOM 7204 O O . ALA A 1 13 ? 13.879 -1.841 2.970 1.00 0.52 12 ALA A O 14
ATOM 7211 N N . THR A 1 14 ? 14.222 -1.593 0.764 1.00 0.41 13 THR A N 14
ATOM 7212 C CA . THR A 1 14 ? 15.025 -0.390 0.898 1.00 0.39 13 THR A CA 14
ATOM 7213 C C . THR A 1 14 ? 14.162 0.794 1.317 1.00 0.30 13 THR A C 14
ATOM 7214 O O . THR A 1 14 ? 12.955 0.802 1.071 1.00 0.23 13 THR A O 14
ATOM 7225 N N . PRO A 1 15 ? 14.765 1.806 1.966 1.00 0.34 14 PRO A N 14
ATOM 7226 C CA . PRO A 1 15 ? 14.045 3.002 2.409 1.00 0.33 14 PRO A CA 14
ATOM 7227 C C . PRO A 1 15 ? 13.320 3.686 1.255 1.00 0.30 14 PRO A C 14
ATOM 7228 O O . PRO A 1 15 ? 12.202 4.179 1.415 1.00 0.31 14 PRO A O 14
ATOM 7239 N N . GLU A 1 16 ? 13.952 3.684 0.083 1.00 0.36 15 GLU A N 14
ATOM 7240 C CA . GLU A 1 16 ? 13.357 4.272 -1.107 1.00 0.41 15 GLU A CA 14
ATOM 7241 C C . GLU A 1 16 ? 12.099 3.507 -1.500 1.00 0.35 15 GLU A C 14
ATOM 7242 O O . GLU A 1 16 ? 11.064 4.100 -1.818 1.00 0.38 15 GLU A O 14
ATOM 7254 N N . LYS A 1 17 ? 12.193 2.186 -1.454 1.00 0.32 16 LYS A N 14
ATOM 7255 C CA . LYS A 1 17 ? 11.088 1.322 -1.831 1.00 0.34 16 LYS A CA 14
ATOM 7256 C C . LYS A 1 17 ? 9.973 1.408 -0.797 1.00 0.26 16 LYS A C 14
ATOM 7257 O O . LYS A 1 17 ? 8.797 1.526 -1.146 1.00 0.31 16 LYS A O 14
ATOM 7276 N N . LEU A 1 18 ? 10.357 1.372 0.474 1.00 0.21 17 LEU A N 14
ATOM 7277 C CA . LEU A 1 18 ? 9.406 1.456 1.570 1.00 0.22 17 LEU A CA 14
ATOM 7278 C C . LEU A 1 18 ? 8.637 2.767 1.532 1.00 0.21 17 LEU A C 14
ATOM 7279 O O . LEU A 1 18 ? 7.446 2.798 1.820 1.00 0.25 17 LEU A O 14
ATOM 7295 N N . ALA A 1 19 ? 9.319 3.843 1.170 1.00 0.23 18 ALA A N 14
ATOM 7296 C CA . ALA A 1 19 ? 8.689 5.150 1.094 1.00 0.29 18 ALA A CA 14
ATOM 7297 C C . ALA A 1 19 ? 7.579 5.163 0.051 1.00 0.31 18 ALA A C 14
ATOM 7298 O O . ALA A 1 19 ? 6.515 5.742 0.269 1.00 0.35 18 ALA A O 14
ATOM 7305 N N . LYS A 1 20 ? 7.826 4.515 -1.080 1.00 0.31 19 LYS A N 14
ATOM 7306 C CA . LYS A 1 20 ? 6.822 4.426 -2.128 1.00 0.38 19 LYS A CA 14
ATOM 7307 C C . LYS A 1 20 ? 5.723 3.451 -1.721 1.00 0.35 19 LYS A C 14
ATOM 7308 O O . LYS A 1 20 ? 4.552 3.636 -2.056 1.00 0.40 19 LYS A O 14
ATOM 7327 N N . TYR A 1 21 ? 6.109 2.416 -0.986 1.00 0.30 20 TYR A N 14
ATOM 7328 C CA . TYR A 1 21 ? 5.151 1.468 -0.437 1.00 0.31 20 TYR A CA 14
ATOM 7329 C C . TYR A 1 21 ? 4.203 2.180 0.513 1.00 0.30 20 TYR A C 14
ATOM 7330 O O . TYR A 1 21 ? 2.995 2.001 0.437 1.00 0.34 20 TYR A O 14
ATOM 7348 N N . GLN A 1 22 ? 4.763 3.009 1.387 1.00 0.28 21 GLN A N 14
ATOM 7349 C CA . GLN A 1 22 ? 3.973 3.760 2.355 1.00 0.28 21 GLN A CA 14
ATOM 7350 C C . GLN A 1 22 ? 3.024 4.718 1.653 1.00 0.30 21 GLN A C 14
ATOM 7351 O O . GLN A 1 22 ? 1.917 4.960 2.125 1.00 0.32 21 GLN A O 14
ATOM 7365 N N . ALA A 1 23 ? 3.466 5.254 0.524 1.00 0.30 22 ALA A N 14
ATOM 7366 C CA . ALA A 1 23 ? 2.656 6.177 -0.253 1.00 0.33 22 ALA A CA 14
ATOM 7367 C C . ALA A 1 23 ? 1.461 5.463 -0.877 1.00 0.33 22 ALA A C 14
ATOM 7368 O O . ALA A 1 23 ? 0.333 5.959 -0.841 1.00 0.35 22 ALA A O 14
ATOM 7375 N N . ASP A 1 24 ? 1.713 4.288 -1.432 1.00 0.32 23 ASP A N 14
ATOM 7376 C CA . ASP A 1 24 ? 0.665 3.500 -2.071 1.00 0.34 23 ASP A CA 14
ATOM 7377 C C . ASP A 1 24 ? -0.222 2.853 -1.010 1.00 0.31 23 ASP A C 14
ATOM 7378 O O . ASP A 1 24 ? -1.441 2.760 -1.165 1.00 0.33 23 ASP A O 14
ATOM 7387 N N . LEU A 1 25 ? 0.399 2.425 0.080 1.00 0.29 24 LEU A N 14
ATOM 7388 C CA . LEU A 1 25 ? -0.321 1.849 1.205 1.00 0.28 24 LEU A CA 14
ATOM 7389 C C . LEU A 1 25 ? -1.233 2.903 1.834 1.00 0.24 24 LEU A C 14
ATOM 7390 O O . LEU A 1 25 ? -2.336 2.594 2.276 1.00 0.24 24 LEU A O 14
ATOM 7406 N N . ALA A 1 26 ? -0.770 4.149 1.850 1.00 0.25 25 ALA A N 14
ATOM 7407 C CA . ALA A 1 26 ? -1.568 5.259 2.357 1.00 0.25 25 ALA A CA 14
ATOM 7408 C C . ALA A 1 26 ? -2.857 5.398 1.560 1.00 0.25 25 ALA A C 14
ATOM 7409 O O . ALA A 1 26 ? -3.936 5.588 2.128 1.00 0.27 25 ALA A O 14
ATOM 7416 N N . LYS A 1 27 ? -2.737 5.287 0.242 1.00 0.28 26 LYS A N 14
ATOM 7417 C CA . LYS A 1 27 ? -3.899 5.304 -0.636 1.00 0.33 26 LYS A CA 14
ATOM 7418 C C . LYS A 1 27 ? -4.814 4.130 -0.314 1.00 0.29 26 LYS A C 14
ATOM 7419 O O . LYS A 1 27 ? -6.034 4.282 -0.228 1.00 0.32 26 LYS A O 14
ATOM 7438 N N . TYR A 1 28 ? -4.208 2.965 -0.107 1.00 0.25 27 TYR A N 14
ATOM 7439 C CA . TYR A 1 28 ? -4.958 1.755 0.192 1.00 0.24 27 TYR A CA 14
ATOM 7440 C C . TYR A 1 28 ? -5.754 1.922 1.480 1.00 0.19 27 TYR A C 14
ATOM 7441 O O . TYR A 1 28 ? -6.867 1.426 1.587 1.00 0.21 27 TYR A O 14
ATOM 7459 N N . GLN A 1 29 ? -5.183 2.633 2.446 1.00 0.20 28 GLN A N 14
ATOM 7460 C CA . GLN A 1 29 ? -5.859 2.881 3.714 1.00 0.22 28 GLN A CA 14
ATOM 7461 C C . GLN A 1 29 ? -7.173 3.617 3.486 1.00 0.19 28 GLN A C 14
ATOM 7462 O O . GLN A 1 29 ? -8.210 3.240 4.035 1.00 0.22 28 GLN A O 14
ATOM 7476 N N . LYS A 1 30 ? -7.121 4.667 2.672 1.00 0.23 29 LYS A N 14
ATOM 7477 C CA . LYS A 1 30 ? -8.300 5.472 2.381 1.00 0.29 29 LYS A CA 14
ATOM 7478 C C . LYS A 1 30 ? -9.333 4.659 1.604 1.00 0.24 29 LYS A C 14
ATOM 7479 O O . LYS A 1 30 ? -10.521 4.680 1.927 1.00 0.28 29 LYS A O 14
ATOM 7498 N N . ASP A 1 31 ? -8.873 3.935 0.588 1.00 0.24 30 ASP A N 14
ATOM 7499 C CA . ASP A 1 31 ? -9.757 3.071 -0.195 1.00 0.30 30 ASP A CA 14
ATOM 7500 C C . ASP A 1 31 ? -10.362 1.985 0.687 1.00 0.28 30 ASP A C 14
ATOM 7501 O O . ASP A 1 31 ? -11.541 1.648 0.563 1.00 0.36 30 ASP A O 14
ATOM 7510 N N . LEU A 1 32 ? -9.540 1.443 1.577 1.00 0.24 31 LEU A N 14
ATOM 7511 C CA . LEU A 1 32 ? -9.971 0.416 2.519 1.00 0.30 31 LEU A CA 14
ATOM 7512 C C . LEU A 1 32 ? -11.030 0.971 3.459 1.00 0.33 31 LEU A C 14
ATOM 7513 O O . LEU A 1 32 ? -12.021 0.304 3.760 1.00 0.43 31 LEU A O 14
ATOM 7529 N N . ALA A 1 33 ? -10.808 2.196 3.916 1.00 0.31 32 ALA A N 14
ATOM 7530 C CA . ALA A 1 33 ? -11.737 2.872 4.806 1.00 0.40 32 ALA A CA 14
ATOM 7531 C C . ALA A 1 33 ? -13.076 3.082 4.124 1.00 0.42 32 ALA A C 14
ATOM 7532 O O . ALA A 1 33 ? -14.127 2.823 4.703 1.00 0.53 32 ALA A O 14
ATOM 7539 N N . ASP A 1 34 ? -13.021 3.540 2.883 1.00 0.39 33 ASP A N 14
ATOM 7540 C CA . ASP A 1 34 ? -14.229 3.813 2.117 1.00 0.51 33 ASP A CA 14
ATOM 7541 C C . ASP A 1 34 ? -14.977 2.518 1.807 1.00 0.55 33 ASP A C 14
ATOM 7542 O O . ASP A 1 34 ? -16.203 2.511 1.679 1.00 0.71 33 ASP A O 14
ATOM 7551 N N . TYR A 1 35 ? -14.229 1.426 1.705 1.00 0.46 34 TYR A N 14
ATOM 7552 C CA . TYR A 1 35 ? -14.804 0.112 1.439 1.00 0.54 34 TYR A CA 14
ATOM 7553 C C . TYR A 1 35 ? -15.460 -0.456 2.697 1.00 0.71 34 TYR A C 14
ATOM 7554 O O . TYR A 1 35 ? -16.472 -1.153 2.626 1.00 1.43 34 TYR A O 14
ATOM 7581 N N . PRO A 1 2 ? -13.220 -4.162 -4.304 1.00 1.33 1 PRO A N 15
ATOM 7582 C CA . PRO A 1 2 ? -12.434 -4.085 -3.071 1.00 1.03 1 PRO A CA 15
ATOM 7583 C C . PRO A 1 2 ? -10.972 -3.761 -3.362 1.00 0.90 1 PRO A C 15
ATOM 7584 O O . PRO A 1 2 ? -10.361 -4.377 -4.238 1.00 1.08 1 PRO A O 15
ATOM 7595 N N . PRO A 1 3 ? -10.388 -2.790 -2.638 1.00 0.68 2 PRO A N 15
ATOM 7596 C CA . PRO A 1 3 ? -8.997 -2.388 -2.855 1.00 0.68 2 PRO A CA 15
ATOM 7597 C C . PRO A 1 3 ? -8.022 -3.514 -2.537 1.00 0.67 2 PRO A C 15
ATOM 7598 O O . PRO A 1 3 ? -8.203 -4.257 -1.568 1.00 0.67 2 PRO A O 15
ATOM 7609 N N . THR A 1 4 ? -6.999 -3.643 -3.360 1.00 0.85 3 THR A N 15
ATOM 7610 C CA . THR A 1 4 ? -6.022 -4.698 -3.203 1.00 0.93 3 THR A CA 15
ATOM 7611 C C . THR A 1 4 ? -4.826 -4.203 -2.403 1.00 0.69 3 THR A C 15
ATOM 7612 O O . THR A 1 4 ? -4.343 -3.090 -2.627 1.00 0.63 3 THR A O 15
ATOM 7623 N N . LYS A 1 5 ? -4.367 -5.019 -1.464 1.00 0.66 4 LYS A N 15
ATOM 7624 C CA . LYS A 1 5 ? -3.173 -4.698 -0.699 1.00 0.50 4 LYS A CA 15
ATOM 7625 C C . LYS A 1 5 ? -1.980 -4.566 -1.642 1.00 0.43 4 LYS A C 15
ATOM 7626 O O . LYS A 1 5 ? -1.933 -5.241 -2.674 1.00 0.47 4 LYS A O 15
ATOM 7645 N N . PRO A 1 6 ? -1.009 -3.697 -1.320 1.00 0.41 5 PRO A N 15
ATOM 7646 C CA . PRO A 1 6 ? 0.110 -3.413 -2.218 1.00 0.43 5 PRO A CA 15
ATOM 7647 C C . PRO A 1 6 ? 0.924 -4.654 -2.557 1.00 0.33 5 PRO A C 15
ATOM 7648 O O . PRO A 1 6 ? 1.360 -5.392 -1.672 1.00 0.29 5 PRO A O 15
ATOM 7659 N N . THR A 1 7 ? 1.114 -4.874 -3.848 1.00 0.39 6 THR A N 15
ATOM 7660 C CA . THR A 1 7 ? 1.909 -5.987 -4.337 1.00 0.41 6 THR A CA 15
ATOM 7661 C C . THR A 1 7 ? 3.394 -5.658 -4.206 1.00 0.36 6 THR A C 15
ATOM 7662 O O . THR A 1 7 ? 4.261 -6.528 -4.315 1.00 0.39 6 THR A O 15
ATOM 7673 N N . LYS A 1 8 ? 3.663 -4.384 -3.964 1.00 0.35 7 LYS A N 15
ATOM 7674 C CA . LYS A 1 8 ? 5.015 -3.888 -3.770 1.00 0.39 7 LYS A CA 15
ATOM 7675 C C . LYS A 1 8 ? 5.638 -4.503 -2.517 1.00 0.35 7 LYS A C 15
ATOM 7676 O O . LYS A 1 8 ? 4.927 -4.839 -1.567 1.00 0.32 7 LYS A O 15
ATOM 7695 N N . PRO A 1 9 ? 6.967 -4.677 -2.507 1.00 0.43 8 PRO A N 15
ATOM 7696 C CA . PRO A 1 9 ? 7.685 -5.179 -1.335 1.00 0.46 8 PRO A CA 15
ATOM 7697 C C . PRO A 1 9 ? 7.678 -4.171 -0.192 1.00 0.48 8 PRO A C 15
ATOM 7698 O O . PRO A 1 9 ? 7.880 -2.973 -0.406 1.00 0.51 8 PRO A O 15
ATOM 7709 N N . GLY A 1 10 ? 7.443 -4.653 1.017 1.00 0.54 9 GLY A N 15
ATOM 7710 C CA . GLY A 1 10 ? 7.365 -3.767 2.158 1.00 0.61 9 GLY A CA 15
ATOM 7711 C C . GLY A 1 10 ? 7.996 -4.346 3.405 1.00 0.65 9 GLY A C 15
ATOM 7712 O O . GLY A 1 10 ? 7.742 -3.872 4.514 1.00 0.82 9 GLY A O 15
ATOM 7716 N N . ASP A 1 11 ? 8.822 -5.363 3.227 1.00 0.69 10 ASP A N 15
ATOM 7717 C CA . ASP A 1 11 ? 9.493 -6.005 4.352 1.00 0.82 10 ASP A CA 15
ATOM 7718 C C . ASP A 1 11 ? 10.972 -5.652 4.363 1.00 0.87 10 ASP A C 15
ATOM 7719 O O . ASP A 1 11 ? 11.426 -4.861 5.188 1.00 1.23 10 ASP A O 15
ATOM 7728 N N . ASN A 1 12 ? 11.712 -6.223 3.424 1.00 0.92 11 ASN A N 15
ATOM 7729 C CA . ASN A 1 12 ? 13.152 -5.994 3.330 1.00 1.10 11 ASN A CA 15
ATOM 7730 C C . ASN A 1 12 ? 13.465 -5.051 2.178 1.00 0.99 11 ASN A C 15
ATOM 7731 O O . ASN A 1 12 ? 14.578 -5.034 1.653 1.00 1.52 11 ASN A O 15
ATOM 7742 N N . ALA A 1 13 ? 12.474 -4.263 1.796 1.00 0.68 12 ALA A N 15
ATOM 7743 C CA . ALA A 1 13 ? 12.627 -3.308 0.713 1.00 0.55 12 ALA A CA 15
ATOM 7744 C C . ALA A 1 13 ? 13.510 -2.144 1.136 1.00 0.46 12 ALA A C 15
ATOM 7745 O O . ALA A 1 13 ? 13.680 -1.880 2.326 1.00 0.52 12 ALA A O 15
ATOM 7752 N N . THR A 1 14 ? 14.070 -1.455 0.158 1.00 0.41 13 THR A N 15
ATOM 7753 C CA . THR A 1 14 ? 14.918 -0.309 0.426 1.00 0.39 13 THR A CA 15
ATOM 7754 C C . THR A 1 14 ? 14.099 0.826 1.024 1.00 0.30 13 THR A C 15
ATOM 7755 O O . THR A 1 14 ? 12.919 0.968 0.713 1.00 0.23 13 THR A O 15
ATOM 7766 N N . PRO A 1 15 ? 14.711 1.652 1.885 1.00 0.34 14 PRO A N 15
ATOM 7767 C CA . PRO A 1 15 ? 14.028 2.782 2.527 1.00 0.33 14 PRO A CA 15
ATOM 7768 C C . PRO A 1 15 ? 13.442 3.737 1.492 1.00 0.30 14 PRO A C 15
ATOM 7769 O O . PRO A 1 15 ? 12.438 4.410 1.735 1.00 0.31 14 PRO A O 15
ATOM 7780 N N . GLU A 1 16 ? 14.087 3.780 0.336 1.00 0.36 15 GLU A N 15
ATOM 7781 C CA . GLU A 1 16 ? 13.616 4.562 -0.790 1.00 0.41 15 GLU A CA 15
ATOM 7782 C C . GLU A 1 16 ? 12.306 3.992 -1.329 1.00 0.35 15 GLU A C 15
ATOM 7783 O O . GLU A 1 16 ? 11.342 4.721 -1.561 1.00 0.38 15 GLU A O 15
ATOM 7795 N N . LYS A 1 17 ? 12.276 2.677 -1.502 1.00 0.32 16 LYS A N 15
ATOM 7796 C CA . LYS A 1 17 ? 11.114 1.999 -2.056 1.00 0.34 16 LYS A CA 15
ATOM 7797 C C . LYS A 1 17 ? 10.010 1.889 -1.014 1.00 0.26 16 LYS A C 15
ATOM 7798 O O . LYS A 1 17 ? 8.824 1.928 -1.343 1.00 0.31 16 LYS A O 15
ATOM 7817 N N . LEU A 1 18 ? 10.407 1.763 0.248 1.00 0.21 17 LEU A N 15
ATOM 7818 C CA . LEU A 1 18 ? 9.461 1.695 1.349 1.00 0.22 17 LEU A CA 15
ATOM 7819 C C . LEU A 1 18 ? 8.620 2.958 1.430 1.00 0.21 17 LEU A C 15
ATOM 7820 O O . LEU A 1 18 ? 7.473 2.913 1.851 1.00 0.25 17 LEU A O 15
ATOM 7836 N N . ALA A 1 19 ? 9.194 4.082 1.027 1.00 0.23 18 ALA A N 15
ATOM 7837 C CA . ALA A 1 19 ? 8.459 5.334 0.980 1.00 0.29 18 ALA A CA 15
ATOM 7838 C C . ALA A 1 19 ? 7.318 5.237 -0.023 1.00 0.31 18 ALA A C 15
ATOM 7839 O O . ALA A 1 19 ? 6.192 5.649 0.252 1.00 0.35 18 ALA A O 15
ATOM 7846 N N . LYS A 1 20 ? 7.622 4.665 -1.181 1.00 0.31 19 LYS A N 15
ATOM 7847 C CA . LYS A 1 20 ? 6.621 4.433 -2.211 1.00 0.38 19 LYS A CA 15
ATOM 7848 C C . LYS A 1 20 ? 5.586 3.435 -1.707 1.00 0.35 19 LYS A C 15
ATOM 7849 O O . LYS A 1 20 ? 4.389 3.567 -1.969 1.00 0.40 19 LYS A O 15
ATOM 7868 N N . TYR A 1 21 ? 6.068 2.439 -0.976 1.00 0.30 20 TYR A N 15
ATOM 7869 C CA . TYR A 1 21 ? 5.208 1.433 -0.379 1.00 0.31 20 TYR A CA 15
ATOM 7870 C C . TYR A 1 21 ? 4.268 2.067 0.636 1.00 0.30 20 TYR A C 15
ATOM 7871 O O . TYR A 1 21 ? 3.076 1.783 0.643 1.00 0.34 20 TYR A O 15
ATOM 7889 N N . GLN A 1 22 ? 4.814 2.933 1.483 1.00 0.28 21 GLN A N 15
ATOM 7890 C CA . GLN A 1 22 ? 4.022 3.616 2.499 1.00 0.28 21 GLN A CA 15
ATOM 7891 C C . GLN A 1 22 ? 2.960 4.491 1.856 1.00 0.30 21 GLN A C 15
ATOM 7892 O O . GLN A 1 22 ? 1.845 4.592 2.363 1.00 0.32 21 GLN A O 15
ATOM 7906 N N . ALA A 1 23 ? 3.309 5.117 0.741 1.00 0.30 22 ALA A N 15
ATOM 7907 C CA . ALA A 1 23 ? 2.375 5.956 0.012 1.00 0.33 22 ALA A CA 15
ATOM 7908 C C . ALA A 1 23 ? 1.232 5.124 -0.557 1.00 0.33 22 ALA A C 15
ATOM 7909 O O . ALA A 1 23 ? 0.063 5.502 -0.459 1.00 0.35 22 ALA A O 15
ATOM 7916 N N . ASP A 1 24 ? 1.575 3.979 -1.132 1.00 0.32 23 ASP A N 15
ATOM 7917 C CA . ASP A 1 24 ? 0.579 3.093 -1.726 1.00 0.34 23 ASP A CA 15
ATOM 7918 C C . ASP A 1 24 ? -0.236 2.404 -0.634 1.00 0.31 23 ASP A C 15
ATOM 7919 O O . ASP A 1 24 ? -1.439 2.185 -0.780 1.00 0.33 23 ASP A O 15
ATOM 7928 N N . LEU A 1 25 ? 0.430 2.075 0.464 1.00 0.29 24 LEU A N 15
ATOM 7929 C CA . LEU A 1 25 ? -0.229 1.496 1.633 1.00 0.28 24 LEU A CA 15
ATOM 7930 C C . LEU A 1 25 ? -1.188 2.522 2.239 1.00 0.24 24 LEU A C 15
ATOM 7931 O O . LEU A 1 25 ? -2.301 2.183 2.644 1.00 0.24 24 LEU A O 15
ATOM 7947 N N . ALA A 1 26 ? -0.755 3.777 2.285 1.00 0.25 25 ALA A N 15
ATOM 7948 C CA . ALA A 1 26 ? -1.597 4.866 2.762 1.00 0.25 25 ALA A CA 15
ATOM 7949 C C . ALA A 1 26 ? -2.814 5.041 1.863 1.00 0.25 25 ALA A C 15
ATOM 7950 O O . ALA A 1 26 ? -3.928 5.249 2.345 1.00 0.27 25 ALA A O 15
ATOM 7957 N N . LYS A 1 27 ? -2.591 4.948 0.554 1.00 0.28 26 LYS A N 15
ATOM 7958 C CA . LYS A 1 27 ? -3.680 5.006 -0.414 1.00 0.33 26 LYS A CA 15
ATOM 7959 C C . LYS A 1 27 ? -4.631 3.844 -0.187 1.00 0.29 26 LYS A C 15
ATOM 7960 O O . LYS A 1 27 ? -5.849 3.992 -0.280 1.00 0.32 26 LYS A O 15
ATOM 7979 N N . TYR A 1 28 ? -4.060 2.689 0.126 1.00 0.25 27 TYR A N 15
ATOM 7980 C CA . TYR A 1 28 ? -4.846 1.503 0.409 1.00 0.24 27 TYR A CA 15
ATOM 7981 C C . TYR A 1 28 ? -5.750 1.740 1.608 1.00 0.19 27 TYR A C 15
ATOM 7982 O O . TYR A 1 28 ? -6.902 1.334 1.599 1.00 0.21 27 TYR A O 15
ATOM 8000 N N . GLN A 1 29 ? -5.225 2.410 2.626 1.00 0.20 28 GLN A N 15
ATOM 8001 C CA . GLN A 1 29 ? -6.017 2.767 3.799 1.00 0.22 28 GLN A CA 15
ATOM 8002 C C . GLN A 1 29 ? -7.189 3.655 3.399 1.00 0.19 28 GLN A C 15
ATOM 8003 O O . GLN A 1 29 ? -8.316 3.467 3.860 1.00 0.22 28 GLN A O 15
ATOM 8017 N N . LYS A 1 30 ? -6.908 4.624 2.538 1.00 0.23 29 LYS A N 15
ATOM 8018 C CA . LYS A 1 30 ? -7.921 5.556 2.065 1.00 0.29 29 LYS A CA 15
ATOM 8019 C C . LYS A 1 30 ? -9.009 4.816 1.290 1.00 0.24 29 LYS A C 15
ATOM 8020 O O . LYS A 1 30 ? -10.201 5.000 1.544 1.00 0.28 29 LYS A O 15
ATOM 8039 N N . ASP A 1 31 ? -8.593 3.980 0.347 1.00 0.24 30 ASP A N 15
ATOM 8040 C CA . ASP A 1 31 ? -9.530 3.177 -0.433 1.00 0.30 30 ASP A CA 15
ATOM 8041 C C . ASP A 1 31 ? -10.243 2.155 0.448 1.00 0.28 30 ASP A C 15
ATOM 8042 O O . ASP A 1 31 ? -11.405 1.823 0.217 1.00 0.36 30 ASP A O 15
ATOM 8051 N N . LEU A 1 32 ? -9.531 1.652 1.448 1.00 0.24 31 LEU A N 15
ATOM 8052 C CA . LEU A 1 32 ? -10.083 0.690 2.399 1.00 0.30 31 LEU A CA 15
ATOM 8053 C C . LEU A 1 32 ? -11.213 1.326 3.195 1.00 0.33 31 LEU A C 15
ATOM 8054 O O . LEU A 1 32 ? -12.272 0.725 3.382 1.00 0.43 31 LEU A O 15
ATOM 8070 N N . ALA A 1 33 ? -10.975 2.545 3.661 1.00 0.31 32 ALA A N 15
ATOM 8071 C CA . ALA A 1 33 ? -11.988 3.312 4.363 1.00 0.40 32 ALA A CA 15
ATOM 8072 C C . ALA A 1 33 ? -13.161 3.613 3.443 1.00 0.42 32 ALA A C 15
ATOM 8073 O O . ALA A 1 33 ? -14.321 3.525 3.841 1.00 0.53 32 ALA A O 15
ATOM 8080 N N . ASP A 1 34 ? -12.833 3.956 2.203 1.00 0.39 33 ASP A N 15
ATOM 8081 C CA . ASP A 1 34 ? -13.835 4.267 1.187 1.00 0.51 33 ASP A CA 15
ATOM 8082 C C . ASP A 1 34 ? -14.689 3.042 0.870 1.00 0.55 33 ASP A C 15
ATOM 8083 O O . ASP A 1 34 ? -15.852 3.160 0.487 1.00 0.71 33 ASP A O 15
ATOM 8092 N N . TYR A 1 35 ? -14.105 1.865 1.048 1.00 0.46 34 TYR A N 15
ATOM 8093 C CA . TYR A 1 35 ? -14.806 0.617 0.787 1.00 0.54 34 TYR A CA 15
ATOM 8094 C C . TYR A 1 35 ? -15.626 0.194 2.003 1.00 0.71 34 TYR A C 15
ATOM 8095 O O . TYR A 1 35 ? -16.707 -0.378 1.870 1.00 1.43 34 TYR A O 15
ATOM 8122 N N . PRO A 1 2 ? -13.360 -4.801 -2.398 1.00 1.33 1 PRO A N 16
ATOM 8123 C CA . PRO A 1 2 ? -12.227 -4.366 -1.571 1.00 1.03 1 PRO A CA 16
ATOM 8124 C C . PRO A 1 2 ? -11.001 -4.014 -2.411 1.00 0.90 1 PRO A C 16
ATOM 8125 O O . PRO A 1 2 ? -10.697 -4.699 -3.388 1.00 1.08 1 PRO A O 16
ATOM 8136 N N . PRO A 1 3 ? -10.288 -2.936 -2.045 1.00 0.68 2 PRO A N 16
ATOM 8137 C CA . PRO A 1 3 ? -9.096 -2.488 -2.776 1.00 0.68 2 PRO A CA 16
ATOM 8138 C C . PRO A 1 3 ? -7.986 -3.534 -2.768 1.00 0.67 2 PRO A C 16
ATOM 8139 O O . PRO A 1 3 ? -7.858 -4.313 -1.820 1.00 0.67 2 PRO A O 16
ATOM 8150 N N . THR A 1 4 ? -7.188 -3.545 -3.826 1.00 0.85 3 THR A N 16
ATOM 8151 C CA . THR A 1 4 ? -6.096 -4.490 -3.951 1.00 0.93 3 THR A CA 16
ATOM 8152 C C . THR A 1 4 ? -4.916 -4.067 -3.087 1.00 0.69 3 THR A C 16
ATOM 8153 O O . THR A 1 4 ? -4.504 -2.907 -3.109 1.00 0.63 3 THR A O 16
ATOM 8164 N N . LYS A 1 5 ? -4.387 -5.005 -2.317 1.00 0.66 4 LYS A N 16
ATOM 8165 C CA . LYS A 1 5 ? -3.231 -4.735 -1.480 1.00 0.50 4 LYS A CA 16
ATOM 8166 C C . LYS A 1 5 ? -1.994 -4.561 -2.356 1.00 0.43 4 LYS A C 16
ATOM 8167 O O . LYS A 1 5 ? -1.811 -5.304 -3.325 1.00 0.47 4 LYS A O 16
ATOM 8186 N N . PRO A 1 6 ? -1.146 -3.565 -2.053 1.00 0.41 5 PRO A N 16
ATOM 8187 C CA . PRO A 1 6 ? 0.067 -3.302 -2.831 1.00 0.43 5 PRO A CA 16
ATOM 8188 C C . PRO A 1 6 ? 1.002 -4.505 -2.877 1.00 0.33 5 PRO A C 16
ATOM 8189 O O . PRO A 1 6 ? 1.387 -5.050 -1.842 1.00 0.29 5 PRO A O 16
ATOM 8200 N N . THR A 1 7 ? 1.366 -4.906 -4.083 1.00 0.39 6 THR A N 16
ATOM 8201 C CA . THR A 1 7 ? 2.259 -6.036 -4.288 1.00 0.41 6 THR A CA 16
ATOM 8202 C C . THR A 1 7 ? 3.714 -5.630 -4.028 1.00 0.36 6 THR A C 16
ATOM 8203 O O . THR A 1 7 ? 4.636 -6.447 -4.099 1.00 0.39 6 THR A O 16
ATOM 8214 N N . LYS A 1 8 ? 3.902 -4.358 -3.708 1.00 0.35 7 LYS A N 16
ATOM 8215 C CA . LYS A 1 8 ? 5.223 -3.808 -3.449 1.00 0.39 7 LYS A CA 16
ATOM 8216 C C . LYS A 1 8 ? 5.784 -4.358 -2.137 1.00 0.35 7 LYS A C 16
ATOM 8217 O O . LYS A 1 8 ? 5.027 -4.704 -1.230 1.00 0.32 7 LYS A O 16
ATOM 8236 N N . PRO A 1 9 ? 7.118 -4.461 -2.031 1.00 0.43 8 PRO A N 16
ATOM 8237 C CA . PRO A 1 9 ? 7.783 -4.979 -0.831 1.00 0.46 8 PRO A CA 16
ATOM 8238 C C . PRO A 1 9 ? 7.533 -4.108 0.397 1.00 0.48 8 PRO A C 16
ATOM 8239 O O . PRO A 1 9 ? 7.552 -2.879 0.318 1.00 0.51 8 PRO A O 16
ATOM 8250 N N . GLY A 1 10 ? 7.304 -4.755 1.528 1.00 0.54 9 GLY A N 16
ATOM 8251 C CA . GLY A 1 10 ? 7.034 -4.034 2.756 1.00 0.61 9 GLY A CA 16
ATOM 8252 C C . GLY A 1 10 ? 7.527 -4.775 3.977 1.00 0.65 9 GLY A C 16
ATOM 8253 O O . GLY A 1 10 ? 7.110 -4.492 5.099 1.00 0.82 9 GLY A O 16
ATOM 8257 N N . ASP A 1 11 ? 8.421 -5.724 3.758 1.00 0.69 10 ASP A N 16
ATOM 8258 C CA . ASP A 1 11 ? 8.979 -6.519 4.845 1.00 0.82 10 ASP A CA 16
ATOM 8259 C C . ASP A 1 11 ? 10.472 -6.255 4.968 1.00 0.87 10 ASP A C 16
ATOM 8260 O O . ASP A 1 11 ? 10.994 -6.044 6.064 1.00 1.23 10 ASP A O 16
ATOM 8269 N N . ASN A 1 12 ? 11.145 -6.266 3.830 1.00 0.92 11 ASN A N 16
ATOM 8270 C CA . ASN A 1 12 ? 12.571 -5.974 3.756 1.00 1.10 11 ASN A CA 16
ATOM 8271 C C . ASN A 1 12 ? 12.880 -5.341 2.409 1.00 0.99 11 ASN A C 16
ATOM 8272 O O . ASN A 1 12 ? 12.846 -6.016 1.380 1.00 1.52 11 ASN A O 16
ATOM 8283 N N . ALA A 1 13 ? 13.158 -4.047 2.414 1.00 0.68 12 ALA A N 16
ATOM 8284 C CA . ALA A 1 13 ? 13.368 -3.305 1.183 1.00 0.55 12 ALA A CA 16
ATOM 8285 C C . ALA A 1 13 ? 14.139 -2.026 1.453 1.00 0.46 12 ALA A C 16
ATOM 8286 O O . ALA A 1 13 ? 14.406 -1.687 2.607 1.00 0.52 12 ALA A O 16
ATOM 8293 N N . THR A 1 14 ? 14.500 -1.328 0.391 1.00 0.41 13 THR A N 16
ATOM 8294 C CA . THR A 1 14 ? 15.190 -0.058 0.509 1.00 0.39 13 THR A CA 16
ATOM 8295 C C . THR A 1 14 ? 14.242 1.016 1.027 1.00 0.30 13 THR A C 16
ATOM 8296 O O . THR A 1 14 ? 13.036 0.949 0.788 1.00 0.23 13 THR A O 16
ATOM 8307 N N . PRO A 1 15 ? 14.767 2.014 1.754 1.00 0.34 14 PRO A N 16
ATOM 8308 C CA . PRO A 1 15 ? 13.950 3.085 2.330 1.00 0.33 14 PRO A CA 16
ATOM 8309 C C . PRO A 1 15 ? 13.155 3.828 1.264 1.00 0.30 14 PRO A C 16
ATOM 8310 O O . PRO A 1 15 ? 12.010 4.218 1.491 1.00 0.31 14 PRO A O 16
ATOM 8321 N N . GLU A 1 16 ? 13.758 3.991 0.092 1.00 0.36 15 GLU A N 16
ATOM 8322 C CA . GLU A 1 16 ? 13.096 4.643 -1.027 1.00 0.41 15 GLU A CA 16
ATOM 8323 C C . GLU A 1 16 ? 11.884 3.831 -1.468 1.00 0.35 15 GLU A C 16
ATOM 8324 O O . GLU A 1 16 ? 10.813 4.379 -1.749 1.00 0.38 15 GLU A O 16
ATOM 8336 N N . LYS A 1 17 ? 12.058 2.516 -1.507 1.00 0.32 16 LYS A N 16
ATOM 8337 C CA . LYS A 1 17 ? 11.011 1.621 -1.961 1.00 0.34 16 LYS A CA 16
ATOM 8338 C C . LYS A 1 17 ? 9.943 1.469 -0.889 1.00 0.26 16 LYS A C 16
ATOM 8339 O O . LYS A 1 17 ? 8.749 1.436 -1.187 1.00 0.31 16 LYS A O 16
ATOM 8358 N N . LEU A 1 18 ? 10.381 1.385 0.359 1.00 0.21 17 LEU A N 16
ATOM 8359 C CA . LEU A 1 18 ? 9.470 1.295 1.486 1.00 0.22 17 LEU A CA 16
ATOM 8360 C C . LEU A 1 18 ? 8.606 2.541 1.587 1.00 0.21 17 LEU A C 16
ATOM 8361 O O . LEU A 1 18 ? 7.430 2.459 1.926 1.00 0.25 17 LEU A O 16
ATOM 8377 N N . ALA A 1 19 ? 9.193 3.694 1.293 1.00 0.23 18 ALA A N 16
ATOM 8378 C CA . ALA A 1 19 ? 8.449 4.940 1.273 1.00 0.29 18 ALA A CA 16
ATOM 8379 C C . ALA A 1 19 ? 7.384 4.904 0.186 1.00 0.31 18 ALA A C 16
ATOM 8380 O O . ALA A 1 19 ? 6.262 5.370 0.383 1.00 0.35 18 ALA A O 16
ATOM 8387 N N . LYS A 1 20 ? 7.743 4.336 -0.957 1.00 0.31 19 LYS A N 16
ATOM 8388 C CA . LYS A 1 20 ? 6.800 4.158 -2.052 1.00 0.38 19 LYS A CA 16
ATOM 8389 C C . LYS A 1 20 ? 5.686 3.204 -1.633 1.00 0.35 19 LYS A C 16
ATOM 8390 O O . LYS A 1 20 ? 4.517 3.409 -1.964 1.00 0.40 19 LYS A O 16
ATOM 8409 N N . TYR A 1 21 ? 6.064 2.164 -0.901 1.00 0.30 20 TYR A N 16
ATOM 8410 C CA . TYR A 1 21 ? 5.102 1.225 -0.351 1.00 0.31 20 TYR A CA 16
ATOM 8411 C C . TYR A 1 21 ? 4.177 1.931 0.630 1.00 0.30 20 TYR A C 16
ATOM 8412 O O . TYR A 1 21 ? 2.967 1.762 0.571 1.00 0.34 20 TYR A O 16
ATOM 8430 N N . GLN A 1 22 ? 4.755 2.737 1.514 1.00 0.28 21 GLN A N 16
ATOM 8431 C CA . GLN A 1 22 ? 3.981 3.473 2.508 1.00 0.28 21 GLN A CA 16
ATOM 8432 C C . GLN A 1 22 ? 3.014 4.435 1.832 1.00 0.30 21 GLN A C 16
ATOM 8433 O O . GLN A 1 22 ? 1.877 4.595 2.274 1.00 0.32 21 GLN A O 16
ATOM 8447 N N . ALA A 1 23 ? 3.469 5.060 0.756 1.00 0.30 22 ALA A N 16
ATOM 8448 C CA . ALA A 1 23 ? 2.641 5.979 -0.004 1.00 0.33 22 ALA A CA 16
ATOM 8449 C C . ALA A 1 23 ? 1.450 5.253 -0.618 1.00 0.33 22 ALA A C 16
ATOM 8450 O O . ALA A 1 23 ? 0.310 5.714 -0.529 1.00 0.35 22 ALA A O 16
ATOM 8457 N N . ASP A 1 24 ? 1.718 4.105 -1.221 1.00 0.32 23 ASP A N 16
ATOM 8458 C CA . ASP A 1 24 ? 0.671 3.331 -1.878 1.00 0.34 23 ASP A CA 16
ATOM 8459 C C . ASP A 1 24 ? -0.220 2.657 -0.835 1.00 0.31 23 ASP A C 16
ATOM 8460 O O . ASP A 1 24 ? -1.425 2.505 -1.031 1.00 0.33 23 ASP A O 16
ATOM 8469 N N . LEU A 1 25 ? 0.386 2.268 0.280 1.00 0.29 24 LEU A N 16
ATOM 8470 C CA . LEU A 1 25 ? -0.338 1.678 1.398 1.00 0.28 24 LEU A CA 16
ATOM 8471 C C . LEU A 1 25 ? -1.290 2.710 2.004 1.00 0.24 24 LEU A C 16
ATOM 8472 O O . LEU A 1 25 ? -2.419 2.388 2.373 1.00 0.24 24 LEU A O 16
ATOM 8488 N N . ALA A 1 26 ? -0.832 3.954 2.090 1.00 0.25 25 ALA A N 16
ATOM 8489 C CA . ALA A 1 26 ? -1.669 5.049 2.560 1.00 0.25 25 ALA A CA 16
ATOM 8490 C C . ALA A 1 26 ? -2.864 5.240 1.635 1.00 0.25 25 ALA A C 16
ATOM 8491 O O . ALA A 1 26 ? -3.982 5.504 2.083 1.00 0.27 25 ALA A O 16
ATOM 8498 N N . LYS A 1 27 ? -2.613 5.094 0.340 1.00 0.28 26 LYS A N 16
ATOM 8499 C CA . LYS A 1 27 ? -3.664 5.164 -0.666 1.00 0.33 26 LYS A CA 16
ATOM 8500 C C . LYS A 1 27 ? -4.628 3.993 -0.489 1.00 0.29 26 LYS A C 16
ATOM 8501 O O . LYS A 1 27 ? -5.842 4.143 -0.621 1.00 0.32 26 LYS A O 16
ATOM 8520 N N . TYR A 1 28 ? -4.067 2.833 -0.172 1.00 0.25 27 TYR A N 16
ATOM 8521 C CA . TYR A 1 28 ? -4.851 1.631 0.083 1.00 0.24 27 TYR A CA 16
ATOM 8522 C C . TYR A 1 28 ? -5.776 1.840 1.277 1.00 0.19 27 TYR A C 16
ATOM 8523 O O . TYR A 1 28 ? -6.951 1.483 1.226 1.00 0.21 27 TYR A O 16
ATOM 8541 N N . GLN A 1 29 ? -5.244 2.436 2.339 1.00 0.20 28 GLN A N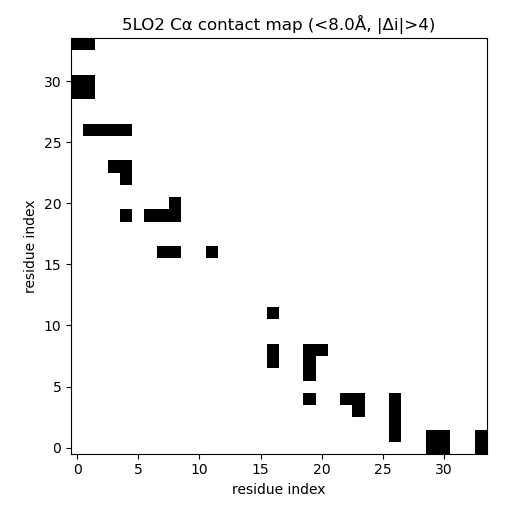 16
ATOM 8542 C CA . GLN A 1 29 ? -6.026 2.702 3.541 1.00 0.22 28 GLN A CA 16
ATOM 8543 C C . GLN A 1 29 ? -7.199 3.623 3.239 1.00 0.19 28 GLN A C 16
ATOM 8544 O O . GLN A 1 29 ? -8.276 3.471 3.817 1.00 0.22 28 GLN A O 16
ATOM 8558 N N . LYS A 1 30 ? -6.987 4.569 2.330 1.00 0.23 29 LYS A N 16
ATOM 8559 C CA . LYS A 1 30 ? -8.025 5.517 1.957 1.00 0.29 29 LYS A CA 16
ATOM 8560 C C . LYS A 1 30 ? -9.228 4.790 1.369 1.00 0.24 29 LYS A C 16
ATOM 8561 O O . LYS A 1 30 ? -10.342 4.899 1.881 1.00 0.28 29 LYS A O 16
ATOM 8580 N N . ASP A 1 31 ? -8.994 4.038 0.303 1.00 0.24 30 ASP A N 16
ATOM 8581 C CA . ASP A 1 31 ? -10.065 3.310 -0.361 1.00 0.30 30 ASP A CA 16
ATOM 8582 C C . ASP A 1 31 ? -10.626 2.227 0.551 1.00 0.28 30 ASP A C 16
ATOM 8583 O O . ASP A 1 31 ? -11.802 1.880 0.471 1.00 0.36 30 ASP A O 16
ATOM 8592 N N . LEU A 1 32 ? -9.772 1.703 1.420 1.00 0.24 31 LEU A N 16
ATOM 8593 C CA . LEU A 1 32 ? -10.180 0.697 2.392 1.00 0.30 31 LEU A CA 16
ATOM 8594 C C . LEU A 1 32 ? -11.174 1.284 3.387 1.00 0.33 31 LEU A C 16
ATOM 8595 O O . LEU A 1 32 ? -12.238 0.719 3.616 1.00 0.43 31 LEU A O 16
ATOM 8611 N N . ALA A 1 33 ? -10.818 2.425 3.966 1.00 0.31 32 ALA A N 16
ATOM 8612 C CA . ALA A 1 33 ? -11.679 3.106 4.926 1.00 0.40 32 ALA A CA 16
ATOM 8613 C C . ALA A 1 33 ? -12.975 3.549 4.268 1.00 0.42 32 ALA A C 16
ATOM 8614 O O . ALA A 1 33 ? -14.041 3.543 4.887 1.00 0.53 32 ALA A O 16
ATOM 8621 N N . ASP A 1 34 ? -12.862 3.943 3.009 1.00 0.39 33 ASP A N 16
ATOM 8622 C CA . ASP A 1 34 ? -14.007 4.390 2.230 1.00 0.51 33 ASP A CA 16
ATOM 8623 C C . ASP A 1 34 ? -14.966 3.233 1.956 1.00 0.55 33 ASP A C 16
ATOM 8624 O O . ASP A 1 34 ? -16.186 3.409 1.944 1.00 0.71 33 ASP A O 16
ATOM 8633 N N . TYR A 1 35 ? -14.404 2.052 1.748 1.00 0.46 34 TYR A N 16
ATOM 8634 C CA . TYR A 1 35 ? -15.192 0.856 1.486 1.00 0.54 34 TYR A CA 16
ATOM 8635 C C . TYR A 1 35 ? -15.737 0.267 2.787 1.00 0.71 34 TYR A C 16
ATOM 8636 O O . TYR A 1 35 ? -16.886 -0.173 2.855 1.00 1.43 34 TYR A O 16
ATOM 8663 N N . PRO A 1 2 ? -12.975 -2.167 -4.953 1.00 1.33 1 PRO A N 17
ATOM 8664 C CA . PRO A 1 2 ? -12.350 -2.711 -3.744 1.00 1.03 1 PRO A CA 17
ATOM 8665 C C . PRO A 1 2 ? -10.827 -2.611 -3.804 1.00 0.90 1 PRO A C 17
ATOM 8666 O O . PRO A 1 2 ? -10.204 -3.126 -4.733 1.00 1.08 1 PRO A O 17
ATOM 8677 N N . PRO A 1 3 ? -10.207 -1.937 -2.822 1.00 0.68 2 PRO A N 17
ATOM 8678 C CA . PRO A 1 3 ? -8.756 -1.730 -2.809 1.00 0.68 2 PRO A CA 17
ATOM 8679 C C . PRO A 1 3 ? -7.984 -3.034 -2.627 1.00 0.67 2 PRO A C 17
ATOM 8680 O O . PRO A 1 3 ? -8.309 -3.851 -1.764 1.00 0.67 2 PRO A O 17
ATOM 8691 N N . THR A 1 4 ? -6.969 -3.227 -3.448 1.00 0.85 3 THR A N 17
ATOM 8692 C CA . THR A 1 4 ? -6.138 -4.411 -3.367 1.00 0.93 3 THR A CA 17
ATOM 8693 C C . THR A 1 4 ? -4.838 -4.084 -2.644 1.00 0.69 3 THR A C 17
ATOM 8694 O O . THR A 1 4 ? -4.258 -3.015 -2.854 1.00 0.63 3 THR A O 17
ATOM 8705 N N . LYS A 1 5 ? -4.397 -4.991 -1.780 1.00 0.66 4 LYS A N 17
ATOM 8706 C CA . LYS A 1 5 ? -3.177 -4.785 -1.012 1.00 0.50 4 LYS A CA 17
ATOM 8707 C C . LYS A 1 5 ? -1.982 -4.618 -1.946 1.00 0.43 4 LYS A C 17
ATOM 8708 O O . LYS A 1 5 ? -1.825 -5.388 -2.896 1.00 0.47 4 LYS A O 17
ATOM 8727 N N . PRO A 1 6 ? -1.136 -3.604 -1.694 1.00 0.41 5 PRO A N 17
ATOM 8728 C CA . PRO A 1 6 ? 0.028 -3.314 -2.536 1.00 0.43 5 PRO A CA 17
ATOM 8729 C C . PRO A 1 6 ? 0.941 -4.518 -2.727 1.00 0.33 5 PRO A C 17
ATOM 8730 O O . PRO A 1 6 ? 1.306 -5.206 -1.768 1.00 0.29 5 PRO A O 17
ATOM 8741 N N . THR A 1 7 ? 1.298 -4.765 -3.977 1.00 0.39 6 THR A N 17
ATOM 8742 C CA . THR A 1 7 ? 2.197 -5.848 -4.327 1.00 0.41 6 THR A CA 17
ATOM 8743 C C . THR A 1 7 ? 3.647 -5.436 -4.075 1.00 0.36 6 THR A C 17
ATOM 8744 O O . THR A 1 7 ? 4.543 -6.279 -3.979 1.00 0.39 6 THR A O 17
ATOM 8755 N N . LYS A 1 8 ? 3.858 -4.129 -3.955 1.00 0.35 7 LYS A N 17
ATOM 8756 C CA . LYS A 1 8 ? 5.186 -3.573 -3.720 1.00 0.39 7 LYS A CA 17
ATOM 8757 C C . LYS A 1 8 ? 5.777 -4.125 -2.421 1.00 0.35 7 LYS A C 17
ATOM 8758 O O . LYS A 1 8 ? 5.046 -4.414 -1.473 1.00 0.32 7 LYS A O 17
ATOM 8777 N N . PRO A 1 9 ? 7.104 -4.300 -2.371 1.00 0.43 8 PRO A N 17
ATOM 8778 C CA . PRO A 1 9 ? 7.789 -4.812 -1.181 1.00 0.46 8 PRO A CA 17
ATOM 8779 C C . PRO A 1 9 ? 7.730 -3.835 -0.013 1.00 0.48 8 PRO A C 17
ATOM 8780 O O . PRO A 1 9 ? 7.834 -2.623 -0.198 1.00 0.51 8 PRO A O 17
ATOM 8791 N N . GLY A 1 10 ? 7.574 -4.372 1.185 1.00 0.54 9 GLY A N 17
ATOM 8792 C CA . GLY A 1 10 ? 7.466 -3.539 2.361 1.00 0.61 9 GLY A CA 17
ATOM 8793 C C . GLY A 1 10 ? 8.082 -4.186 3.580 1.00 0.65 9 GLY A C 17
ATOM 8794 O O . GLY A 1 10 ? 7.638 -3.958 4.705 1.00 0.82 9 GLY A O 17
ATOM 8798 N N . ASP A 1 11 ? 9.102 -4.998 3.358 1.00 0.69 10 ASP A N 17
ATOM 8799 C CA . ASP A 1 11 ? 9.757 -5.704 4.450 1.00 0.82 10 ASP A CA 17
ATOM 8800 C C . ASP A 1 11 ? 11.234 -5.348 4.525 1.00 0.87 10 ASP A C 17
ATOM 8801 O O . ASP A 1 11 ? 11.642 -4.522 5.339 1.00 1.23 10 ASP A O 17
ATOM 8810 N N . ASN A 1 12 ? 12.026 -5.953 3.653 1.00 0.92 11 ASN A N 17
ATOM 8811 C CA . ASN A 1 12 ? 13.473 -5.766 3.672 1.00 1.10 11 ASN A CA 17
ATOM 8812 C C . ASN A 1 12 ? 13.921 -4.822 2.562 1.00 0.99 11 ASN A C 17
ATOM 8813 O O . ASN A 1 12 ? 15.112 -4.690 2.285 1.00 1.52 11 ASN A O 17
ATOM 8824 N N . ALA A 1 13 ? 12.960 -4.161 1.938 1.00 0.68 12 ALA A N 17
ATOM 8825 C CA . ALA A 1 13 ? 13.244 -3.210 0.874 1.00 0.55 12 ALA A CA 17
ATOM 8826 C C . ALA A 1 13 ? 13.952 -1.971 1.416 1.00 0.46 12 ALA A C 17
ATOM 8827 O O . ALA A 1 13 ? 13.981 -1.737 2.625 1.00 0.52 12 ALA A O 17
ATOM 8834 N N . THR A 1 14 ? 14.530 -1.193 0.515 1.00 0.41 13 THR A N 17
ATOM 8835 C CA . THR A 1 14 ? 15.222 0.031 0.883 1.00 0.39 13 THR A CA 17
ATOM 8836 C C . THR A 1 14 ? 14.237 1.088 1.366 1.00 0.30 13 THR A C 17
ATOM 8837 O O . THR A 1 14 ? 13.069 1.067 0.982 1.00 0.23 13 THR A O 17
ATOM 8848 N N . PRO A 1 15 ? 14.694 2.025 2.212 1.00 0.34 14 PRO A N 17
ATOM 8849 C CA . PRO A 1 15 ? 13.846 3.096 2.745 1.00 0.33 14 PRO A CA 17
ATOM 8850 C C . PRO A 1 15 ? 13.190 3.910 1.635 1.00 0.30 14 PRO A C 17
ATOM 8851 O O . PRO A 1 15 ? 12.056 4.376 1.779 1.00 0.31 14 PRO A O 17
ATOM 8862 N N . GLU A 1 16 ? 13.909 4.070 0.530 1.00 0.36 15 GLU A N 17
ATOM 8863 C CA . GLU A 1 16 ? 13.396 4.787 -0.625 1.00 0.41 15 GLU A CA 17
ATOM 8864 C C . GLU A 1 16 ? 12.226 4.029 -1.251 1.00 0.35 15 GLU A C 17
ATOM 8865 O O . GLU A 1 16 ? 11.185 4.610 -1.567 1.00 0.38 15 GLU A O 17
ATOM 8877 N N . LYS A 1 17 ? 12.402 2.724 -1.404 1.00 0.32 16 LYS A N 17
ATOM 8878 C CA . LYS A 1 17 ? 11.399 1.882 -2.036 1.00 0.34 16 LYS A CA 17
ATOM 8879 C C . LYS A 1 17 ? 10.235 1.642 -1.078 1.00 0.26 16 LYS A C 17
ATOM 8880 O O . LYS A 1 17 ? 9.078 1.568 -1.494 1.00 0.31 16 LYS A O 17
ATOM 8899 N N . LEU A 1 18 ? 10.551 1.544 0.212 1.00 0.21 17 LEU A N 17
ATOM 8900 C CA . LEU A 1 18 ? 9.536 1.394 1.248 1.00 0.22 17 LEU A CA 17
ATOM 8901 C C . LEU A 1 18 ? 8.600 2.590 1.272 1.00 0.21 17 LEU A C 17
ATOM 8902 O O . LEU A 1 18 ? 7.410 2.449 1.540 1.00 0.25 17 LEU A O 17
ATOM 8918 N N . ALA A 1 19 ? 9.140 3.768 0.988 1.00 0.23 18 ALA A N 17
ATOM 8919 C CA . ALA A 1 19 ? 8.343 4.982 0.944 1.00 0.29 18 ALA A CA 17
ATOM 8920 C C . ALA A 1 19 ? 7.282 4.890 -0.144 1.00 0.31 18 ALA A C 17
ATOM 8921 O O . ALA A 1 19 ? 6.174 5.406 0.005 1.00 0.35 18 ALA A O 17
ATOM 8928 N N . LYS A 1 20 ? 7.629 4.226 -1.237 1.00 0.31 19 LYS A N 17
ATOM 8929 C CA . LYS A 1 20 ? 6.693 4.011 -2.330 1.00 0.38 19 LYS A CA 17
ATOM 8930 C C . LYS A 1 20 ? 5.619 3.015 -1.905 1.00 0.35 19 LYS A C 17
ATOM 8931 O O . LYS A 1 20 ? 4.446 3.157 -2.255 1.00 0.40 19 LYS A O 17
ATOM 8950 N N . TYR A 1 21 ? 6.032 2.011 -1.141 1.00 0.30 20 TYR A N 17
ATOM 8951 C CA . TYR A 1 21 ? 5.104 1.044 -0.576 1.00 0.31 20 TYR A CA 17
ATOM 8952 C C . TYR A 1 21 ? 4.140 1.734 0.377 1.00 0.30 20 TYR A C 17
ATOM 8953 O O . TYR A 1 21 ? 2.931 1.529 0.308 1.00 0.34 20 TYR A O 17
ATOM 8971 N N . GLN A 1 22 ? 4.689 2.565 1.255 1.00 0.28 21 GLN A N 17
ATOM 8972 C CA . GLN A 1 22 ? 3.894 3.292 2.234 1.00 0.28 21 GLN A CA 17
ATOM 8973 C C . GLN A 1 22 ? 2.932 4.253 1.553 1.00 0.30 21 GLN A C 17
ATOM 8974 O O . GLN A 1 22 ? 1.832 4.487 2.043 1.00 0.32 21 GLN A O 17
ATOM 8988 N N . ALA A 1 23 ? 3.345 4.795 0.418 1.00 0.30 22 ALA A N 17
ATOM 8989 C CA . ALA A 1 23 ? 2.501 5.694 -0.351 1.00 0.33 22 ALA A CA 17
ATOM 8990 C C . ALA A 1 23 ? 1.279 4.961 -0.892 1.00 0.33 22 ALA A C 17
ATOM 8991 O O . ALA A 1 23 ? 0.163 5.485 -0.869 1.00 0.35 22 ALA A O 17
ATOM 8998 N N . ASP A 1 24 ? 1.493 3.738 -1.363 1.00 0.32 23 ASP A N 17
ATOM 8999 C CA . ASP A 1 24 ? 0.400 2.927 -1.891 1.00 0.34 23 ASP A CA 17
ATOM 9000 C C . ASP A 1 24 ? -0.425 2.359 -0.744 1.00 0.31 23 ASP A C 17
ATOM 9001 O O . ASP A 1 24 ? -1.647 2.265 -0.828 1.00 0.33 23 ASP A O 17
ATOM 9010 N N . LEU A 1 25 ? 0.262 2.003 0.335 1.00 0.29 24 LEU A N 17
ATOM 9011 C CA . LEU A 1 25 ? -0.381 1.493 1.539 1.00 0.28 24 LEU A CA 17
ATOM 9012 C C . LEU A 1 25 ? -1.291 2.564 2.131 1.00 0.24 24 LEU A C 17
ATOM 9013 O O . LEU A 1 25 ? -2.409 2.276 2.557 1.00 0.24 24 LEU A O 17
ATOM 9029 N N . ALA A 1 26 ? -0.812 3.801 2.138 1.00 0.25 25 ALA A N 17
ATOM 9030 C CA . ALA A 1 26 ? -1.602 4.928 2.610 1.00 0.25 25 ALA A CA 17
ATOM 9031 C C . ALA A 1 26 ? -2.854 5.093 1.763 1.00 0.25 25 ALA A C 17
ATOM 9032 O O . ALA A 1 26 ? -3.947 5.322 2.285 1.00 0.27 25 ALA A O 17
ATOM 9039 N N . LYS A 1 27 ? -2.689 4.959 0.451 1.00 0.28 26 LYS A N 17
ATOM 9040 C CA . LYS A 1 27 ? -3.815 5.022 -0.466 1.00 0.33 26 LYS A CA 17
ATOM 9041 C C . LYS A 1 27 ? -4.759 3.852 -0.217 1.00 0.29 26 LYS A C 17
ATOM 9042 O O . LYS A 1 27 ? -5.980 4.008 -0.249 1.00 0.32 26 LYS A O 17
ATOM 9061 N N . TYR A 1 28 ? -4.178 2.687 0.048 1.00 0.25 27 TYR A N 17
ATOM 9062 C CA . TYR A 1 28 ? -4.951 1.491 0.340 1.00 0.24 27 TYR A CA 17
ATOM 9063 C C . TYR A 1 28 ? -5.823 1.721 1.563 1.00 0.19 27 TYR A C 17
ATOM 9064 O O . TYR A 1 28 ? -6.987 1.344 1.577 1.00 0.21 27 TYR A O 17
ATOM 9082 N N . GLN A 1 29 ? -5.253 2.357 2.578 1.00 0.20 28 GLN A N 17
ATOM 9083 C CA . GLN A 1 29 ? -5.990 2.681 3.791 1.00 0.22 28 GLN A CA 17
ATOM 9084 C C . GLN A 1 29 ? -7.142 3.630 3.481 1.00 0.19 28 GLN A C 17
ATOM 9085 O O . GLN A 1 29 ? -8.256 3.451 3.977 1.00 0.22 28 GLN A O 17
ATOM 9099 N N . LYS A 1 30 ? -6.864 4.630 2.653 1.00 0.23 29 LYS A N 17
ATOM 9100 C CA . LYS A 1 30 ? -7.863 5.615 2.264 1.00 0.29 29 LYS A CA 17
ATOM 9101 C C . LYS A 1 30 ? -9.009 4.952 1.503 1.00 0.24 29 LYS A C 17
ATOM 9102 O O . LYS A 1 30 ? -10.182 5.151 1.828 1.00 0.28 29 LYS A O 17
ATOM 9121 N N . ASP A 1 31 ? -8.666 4.161 0.492 1.00 0.24 30 ASP A N 17
ATOM 9122 C CA . ASP A 1 31 ? -9.665 3.433 -0.284 1.00 0.30 30 ASP A CA 17
ATOM 9123 C C . ASP A 1 31 ? -10.399 2.422 0.589 1.00 0.28 30 ASP A C 17
ATOM 9124 O O . ASP A 1 31 ? -11.603 2.231 0.454 1.00 0.36 30 ASP A O 17
ATOM 9133 N N . LEU A 1 32 ? -9.661 1.787 1.491 1.00 0.24 31 LEU A N 17
ATOM 9134 C CA . LEU A 1 32 ? -10.219 0.777 2.386 1.00 0.30 31 LEU A CA 17
ATOM 9135 C C . LEU A 1 32 ? -11.263 1.389 3.310 1.00 0.33 31 LEU A C 17
ATOM 9136 O O . LEU A 1 32 ? -12.330 0.811 3.528 1.00 0.43 31 LEU A O 17
ATOM 9152 N N . ALA A 1 33 ? -10.940 2.555 3.854 1.00 0.31 32 ALA A N 17
ATOM 9153 C CA . ALA A 1 33 ? -11.851 3.277 4.726 1.00 0.40 32 ALA A CA 17
ATOM 9154 C C . ALA A 1 33 ? -13.098 3.700 3.967 1.00 0.42 32 ALA A C 17
ATOM 9155 O O . ALA A 1 33 ? -14.220 3.568 4.458 1.00 0.53 32 ALA A O 17
ATOM 9162 N N . ASP A 1 34 ? -12.892 4.202 2.757 1.00 0.39 33 ASP A N 17
ATOM 9163 C CA . ASP A 1 34 ? -13.995 4.641 1.911 1.00 0.51 33 ASP A CA 17
ATOM 9164 C C . ASP A 1 34 ? -14.860 3.456 1.502 1.00 0.55 33 ASP A C 17
ATOM 9165 O O . ASP A 1 34 ? -16.081 3.570 1.390 1.00 0.71 33 ASP A O 17
ATOM 9174 N N . TYR A 1 35 ? -14.215 2.318 1.292 1.00 0.46 34 TYR A N 17
ATOM 9175 C CA . TYR A 1 35 ? -14.907 1.095 0.911 1.00 0.54 34 TYR A CA 17
ATOM 9176 C C . TYR A 1 35 ? -15.799 0.609 2.049 1.00 0.71 34 TYR A C 17
ATOM 9177 O O . TYR A 1 35 ? -16.982 0.324 1.851 1.00 1.43 34 TYR A O 17
ATOM 9204 N N . PRO A 1 2 ? -13.349 -4.728 -2.725 1.00 1.33 1 PRO A N 18
ATOM 9205 C CA . PRO A 1 2 ? -12.317 -4.412 -1.734 1.00 1.03 1 PRO A CA 18
ATOM 9206 C C . PRO A 1 2 ? -11.002 -4.013 -2.397 1.00 0.90 1 PRO A C 18
ATOM 9207 O O . PRO A 1 2 ? -10.600 -4.613 -3.395 1.00 1.08 1 PRO A O 18
ATOM 9218 N N . PRO A 1 3 ? -10.319 -2.989 -1.861 1.00 0.68 2 PRO A N 18
ATOM 9219 C CA . PRO A 1 3 ? -9.042 -2.527 -2.410 1.00 0.68 2 PRO A CA 18
ATOM 9220 C C . PRO A 1 3 ? -7.990 -3.625 -2.405 1.00 0.67 2 PRO A C 18
ATOM 9221 O O . PRO A 1 3 ? -7.742 -4.252 -1.376 1.00 0.67 2 PRO A O 18
ATOM 9232 N N . THR A 1 4 ? -7.388 -3.869 -3.554 1.00 0.85 3 THR A N 18
ATOM 9233 C CA . THR A 1 4 ? -6.332 -4.851 -3.659 1.00 0.93 3 THR A CA 18
ATOM 9234 C C . THR A 1 4 ? -5.106 -4.385 -2.884 1.00 0.69 3 THR A C 18
ATOM 9235 O O . THR A 1 4 ? -4.630 -3.262 -3.070 1.00 0.63 3 THR A O 18
ATOM 9246 N N . LYS A 1 5 ? -4.623 -5.243 -1.998 1.00 0.66 4 LYS A N 18
ATOM 9247 C CA . LYS A 1 5 ? -3.469 -4.927 -1.171 1.00 0.50 4 LYS A CA 18
ATOM 9248 C C . LYS A 1 5 ? -2.235 -4.717 -2.040 1.00 0.43 4 LYS A C 18
ATOM 9249 O O . LYS A 1 5 ? -2.073 -5.387 -3.064 1.00 0.47 4 LYS A O 18
ATOM 9268 N N . PRO A 1 6 ? -1.362 -3.767 -1.666 1.00 0.41 5 PRO A N 18
ATOM 9269 C CA . PRO A 1 6 ? -0.134 -3.503 -2.414 1.00 0.43 5 PRO A CA 18
ATOM 9270 C C . PRO A 1 6 ? 0.807 -4.701 -2.415 1.00 0.33 5 PRO A C 18
ATOM 9271 O O . PRO A 1 6 ? 1.365 -5.079 -1.383 1.00 0.29 5 PRO A O 18
ATOM 9282 N N . THR A 1 7 ? 0.967 -5.294 -3.584 1.00 0.39 6 THR A N 18
ATOM 9283 C CA . THR A 1 7 ? 1.831 -6.446 -3.755 1.00 0.41 6 THR A CA 18
ATOM 9284 C C . THR A 1 7 ? 3.290 -6.003 -3.864 1.00 0.36 6 THR A C 18
ATOM 9285 O O . THR A 1 7 ? 4.212 -6.823 -3.900 1.00 0.39 6 THR A O 18
ATOM 9296 N N . LYS A 1 8 ? 3.479 -4.691 -3.907 1.00 0.35 7 LYS A N 18
ATOM 9297 C CA . LYS A 1 8 ? 4.806 -4.091 -3.930 1.00 0.39 7 LYS A CA 18
ATOM 9298 C C . LYS A 1 8 ? 5.617 -4.558 -2.721 1.00 0.35 7 LYS A C 18
ATOM 9299 O O . LYS A 1 8 ? 5.047 -4.853 -1.667 1.00 0.32 7 LYS A O 18
ATOM 9318 N N . PRO A 1 9 ? 6.949 -4.646 -2.858 1.00 0.43 8 PRO A N 18
ATOM 9319 C CA . PRO A 1 9 ? 7.828 -5.106 -1.777 1.00 0.46 8 PRO A CA 18
ATOM 9320 C C . PRO A 1 9 ? 7.668 -4.272 -0.513 1.00 0.48 8 PRO A C 18
ATOM 9321 O O . PRO A 1 9 ? 7.852 -3.053 -0.524 1.00 0.51 8 PRO A O 18
ATOM 9332 N N . GLY A 1 10 ? 7.316 -4.941 0.570 1.00 0.54 9 GLY A N 18
ATOM 9333 C CA . GLY A 1 10 ? 7.065 -4.256 1.817 1.00 0.61 9 GLY A CA 18
ATOM 9334 C C . GLY A 1 10 ? 7.779 -4.899 2.985 1.00 0.65 9 GLY A C 18
ATOM 9335 O O . GLY A 1 10 ? 8.011 -4.253 4.007 1.00 0.82 9 GLY A O 18
ATOM 9339 N N . ASP A 1 11 ? 8.130 -6.170 2.837 1.00 0.69 10 ASP A N 18
ATOM 9340 C CA . ASP A 1 11 ? 8.822 -6.896 3.897 1.00 0.82 10 ASP A CA 18
ATOM 9341 C C . ASP A 1 11 ? 10.310 -6.585 3.861 1.00 0.87 10 ASP A C 18
ATOM 9342 O O . ASP A 1 11 ? 10.924 -6.290 4.887 1.00 1.23 10 ASP A O 18
ATOM 9351 N N . ASN A 1 12 ? 10.881 -6.642 2.671 1.00 0.92 11 ASN A N 18
ATOM 9352 C CA . ASN A 1 12 ? 12.294 -6.353 2.491 1.00 1.10 11 ASN A CA 18
ATOM 9353 C C . ASN A 1 12 ? 12.511 -5.528 1.230 1.00 0.99 11 ASN A C 18
ATOM 9354 O O . ASN A 1 12 ? 12.249 -5.992 0.119 1.00 1.52 11 ASN A O 18
ATOM 9365 N N . ALA A 1 13 ? 12.979 -4.303 1.414 1.00 0.68 12 ALA A N 18
ATOM 9366 C CA . ALA A 1 13 ? 13.211 -3.382 0.314 1.00 0.55 12 ALA A CA 18
ATOM 9367 C C . ALA A 1 13 ? 14.054 -2.213 0.797 1.00 0.46 12 ALA A C 18
ATOM 9368 O O . ALA A 1 13 ? 14.326 -2.099 1.994 1.00 0.52 12 ALA A O 18
ATOM 9375 N N . THR A 1 14 ? 14.478 -1.364 -0.124 1.00 0.41 13 THR A N 18
ATOM 9376 C CA . THR A 1 14 ? 15.219 -0.164 0.231 1.00 0.39 13 THR A CA 18
ATOM 9377 C C . THR A 1 14 ? 14.314 0.826 0.952 1.00 0.30 13 THR A C 18
ATOM 9378 O O . THR A 1 14 ? 13.101 0.836 0.735 1.00 0.23 13 THR A O 18
ATOM 9389 N N . PRO A 1 15 ? 14.886 1.665 1.830 1.00 0.34 14 PRO A N 18
ATOM 9390 C CA . PRO A 1 15 ? 14.117 2.648 2.598 1.00 0.33 14 PRO A CA 18
ATOM 9391 C C . PRO A 1 15 ? 13.356 3.602 1.686 1.00 0.30 14 PRO A C 18
ATOM 9392 O O . PRO A 1 15 ? 12.251 4.043 2.008 1.00 0.31 14 PRO A O 18
ATOM 9403 N N . GLU A 1 16 ? 13.960 3.905 0.541 1.00 0.36 15 GLU A N 18
ATOM 9404 C CA . GLU A 1 16 ? 13.341 4.755 -0.458 1.00 0.41 15 GLU A CA 18
ATOM 9405 C C . GLU A 1 16 ? 12.113 4.073 -1.051 1.00 0.35 15 GLU A C 18
ATOM 9406 O O . GLU A 1 16 ? 11.050 4.683 -1.189 1.00 0.38 15 GLU A O 18
ATOM 9418 N N . LYS A 1 17 ? 12.260 2.796 -1.378 1.00 0.32 16 LYS A N 18
ATOM 9419 C CA . LYS A 1 17 ? 11.179 2.034 -1.983 1.00 0.34 16 LYS A CA 18
ATOM 9420 C C . LYS A 1 17 ? 10.071 1.796 -0.969 1.00 0.26 16 LYS A C 18
ATOM 9421 O O . LYS A 1 17 ? 8.889 1.873 -1.299 1.00 0.31 16 LYS A O 18
ATOM 9440 N N . LEU A 1 18 ? 10.458 1.521 0.270 1.00 0.21 17 LEU A N 18
ATOM 9441 C CA . LEU A 1 18 ? 9.496 1.344 1.343 1.00 0.22 17 LEU A CA 18
ATOM 9442 C C . LEU A 1 18 ? 8.703 2.620 1.580 1.00 0.21 17 LEU A C 18
ATOM 9443 O O . LEU A 1 18 ? 7.523 2.569 1.907 1.00 0.25 17 LEU A O 18
ATOM 9459 N N . ALA A 1 19 ? 9.354 3.765 1.409 1.00 0.23 18 ALA A N 18
ATOM 9460 C CA . ALA A 1 19 ? 8.682 5.047 1.545 1.00 0.29 18 ALA A CA 18
ATOM 9461 C C . ALA A 1 19 ? 7.602 5.197 0.480 1.00 0.31 18 ALA A C 18
ATOM 9462 O O . ALA A 1 19 ? 6.510 5.701 0.747 1.00 0.35 18 ALA A O 18
ATOM 9469 N N . LYS A 1 20 ? 7.918 4.742 -0.724 1.00 0.31 19 LYS A N 18
ATOM 9470 C CA . LYS A 1 20 ? 6.964 4.746 -1.823 1.00 0.38 19 LYS A CA 18
ATOM 9471 C C . LYS A 1 20 ? 5.843 3.752 -1.537 1.00 0.35 19 LYS A C 18
ATOM 9472 O O . LYS A 1 20 ? 4.672 4.015 -1.816 1.00 0.40 19 LYS A O 18
ATOM 9491 N N . TYR A 1 21 ? 6.216 2.618 -0.957 1.00 0.30 20 TYR A N 18
ATOM 9492 C CA . TYR A 1 21 ? 5.253 1.610 -0.537 1.00 0.31 20 TYR A CA 18
ATOM 9493 C C . TYR A 1 21 ? 4.304 2.188 0.504 1.00 0.30 20 TYR A C 18
ATOM 9494 O O . TYR A 1 21 ? 3.104 1.941 0.461 1.00 0.34 20 TYR A O 18
ATOM 9512 N N . GLN A 1 22 ? 4.851 2.971 1.426 1.00 0.28 21 GLN A N 18
ATOM 9513 C CA . GLN A 1 22 ? 4.056 3.607 2.470 1.00 0.28 21 GLN A CA 18
ATOM 9514 C C . GLN A 1 22 ? 3.034 4.564 1.872 1.00 0.30 21 GLN A C 18
ATOM 9515 O O . GLN A 1 22 ? 1.905 4.662 2.356 1.00 0.32 21 GLN A O 18
ATOM 9529 N N . ALA A 1 23 ? 3.432 5.259 0.815 1.00 0.30 22 ALA A N 18
ATOM 9530 C CA . ALA A 1 23 ? 2.550 6.190 0.130 1.00 0.33 22 ALA A CA 18
ATOM 9531 C C . ALA A 1 23 ? 1.428 5.444 -0.579 1.00 0.33 22 ALA A C 18
ATOM 9532 O O . ALA A 1 23 ? 0.290 5.913 -0.646 1.00 0.35 22 ALA A O 18
ATOM 9539 N N . ASP A 1 24 ? 1.755 4.273 -1.100 1.00 0.32 23 ASP A N 18
ATOM 9540 C CA . ASP A 1 24 ? 0.779 3.449 -1.798 1.00 0.34 23 ASP A CA 18
ATOM 9541 C C . ASP A 1 24 ? -0.095 2.697 -0.796 1.00 0.31 23 ASP A C 18
ATOM 9542 O O . ASP A 1 24 ? -1.271 2.430 -1.046 1.00 0.33 23 ASP A O 18
ATOM 9551 N N . LEU A 1 25 ? 0.497 2.361 0.341 1.00 0.29 24 LEU A N 18
ATOM 9552 C CA . LEU A 1 25 ? -0.232 1.756 1.447 1.00 0.28 24 LEU A CA 18
ATOM 9553 C C . LEU A 1 25 ? -1.245 2.759 1.996 1.00 0.24 24 LEU A C 18
ATOM 9554 O O . LEU A 1 25 ? -2.356 2.393 2.377 1.00 0.24 24 LEU A O 18
ATOM 9570 N N . ALA A 1 26 ? -0.859 4.029 2.014 1.00 0.25 25 ALA A N 18
ATOM 9571 C CA . ALA A 1 26 ? -1.762 5.099 2.410 1.00 0.25 25 ALA A CA 18
ATOM 9572 C C . ALA A 1 26 ? -2.958 5.159 1.463 1.00 0.25 25 ALA A C 18
ATOM 9573 O O . ALA A 1 26 ? -4.094 5.386 1.885 1.00 0.27 25 ALA A O 18
ATOM 9580 N N . LYS A 1 27 ? -2.685 4.944 0.182 1.00 0.28 26 LYS A N 18
ATOM 9581 C CA . LYS A 1 27 ? -3.730 4.873 -0.832 1.00 0.33 26 LYS A CA 18
ATOM 9582 C C . LYS A 1 27 ? -4.672 3.708 -0.543 1.00 0.29 26 LYS A C 18
ATOM 9583 O O . LYS A 1 27 ? -5.892 3.836 -0.665 1.00 0.32 26 LYS A O 18
ATOM 9602 N N . TYR A 1 28 ? -4.096 2.583 -0.139 1.00 0.25 27 TYR A N 18
ATOM 9603 C CA . TYR A 1 28 ? -4.876 1.409 0.233 1.00 0.24 27 TYR A CA 18
ATOM 9604 C C . TYR A 1 28 ? -5.789 1.737 1.409 1.00 0.19 27 TYR A C 18
ATOM 9605 O O . TYR A 1 28 ? -6.941 1.313 1.443 1.00 0.21 27 TYR A O 18
ATOM 9623 N N . GLN A 1 29 ? -5.268 2.510 2.360 1.00 0.20 28 GLN A N 18
ATOM 9624 C CA . GLN A 1 29 ? -6.042 2.916 3.529 1.00 0.22 28 GLN A CA 18
ATOM 9625 C C . GLN A 1 29 ? -7.252 3.742 3.117 1.00 0.19 28 GLN A C 18
ATOM 9626 O O . GLN A 1 29 ? -8.336 3.588 3.671 1.00 0.22 28 GLN A O 18
ATOM 9640 N N . LYS A 1 30 ? -7.055 4.616 2.140 1.00 0.23 29 LYS A N 18
ATOM 9641 C CA . LYS A 1 30 ? -8.113 5.498 1.677 1.00 0.29 29 LYS A CA 18
ATOM 9642 C C . LYS A 1 30 ? -9.261 4.690 1.081 1.00 0.24 29 LYS A C 18
ATOM 9643 O O . LYS A 1 30 ? -10.426 4.893 1.430 1.00 0.28 29 LYS A O 18
ATOM 9662 N N . ASP A 1 31 ? -8.924 3.758 0.198 1.00 0.24 30 ASP A N 18
ATOM 9663 C CA . ASP A 1 31 ? -9.919 2.858 -0.375 1.00 0.30 30 ASP A CA 18
ATOM 9664 C C . ASP A 1 31 ? -10.514 1.960 0.704 1.00 0.28 30 ASP A C 18
ATOM 9665 O O . ASP A 1 31 ? -11.695 1.616 0.659 1.00 0.36 30 ASP A O 18
ATOM 9674 N N . LEU A 1 32 ? -9.680 1.579 1.665 1.00 0.24 31 LEU A N 18
ATOM 9675 C CA . LEU A 1 32 ? -10.099 0.736 2.777 1.00 0.30 31 LEU A CA 18
ATOM 9676 C C . LEU A 1 32 ? -11.133 1.453 3.640 1.00 0.33 31 LEU A C 18
ATOM 9677 O O . LEU A 1 32 ? -12.109 0.852 4.085 1.00 0.43 31 LEU A O 18
ATOM 9693 N N . ALA A 1 33 ? -10.907 2.739 3.866 1.00 0.31 32 ALA A N 18
ATOM 9694 C CA . ALA A 1 33 ? -11.840 3.567 4.611 1.00 0.40 32 ALA A CA 18
ATOM 9695 C C . ALA A 1 33 ? -13.177 3.643 3.892 1.00 0.42 32 ALA A C 18
ATOM 9696 O O . ALA A 1 33 ? -14.241 3.552 4.509 1.00 0.53 32 ALA A O 18
ATOM 9703 N N . ASP A 1 34 ? -13.106 3.798 2.579 1.00 0.39 33 ASP A N 18
ATOM 9704 C CA . ASP A 1 34 ? -14.297 3.863 1.741 1.00 0.51 33 ASP A CA 18
ATOM 9705 C C . ASP A 1 34 ? -15.014 2.515 1.706 1.00 0.55 33 ASP A C 18
ATOM 9706 O O . ASP A 1 34 ? -16.240 2.447 1.593 1.00 0.71 33 ASP A O 18
ATOM 9715 N N . TYR A 1 35 ? -14.236 1.447 1.817 1.00 0.46 34 TYR A N 18
ATOM 9716 C CA . TYR A 1 35 ? -14.767 0.093 1.777 1.00 0.54 34 TYR A CA 18
ATOM 9717 C C . TYR A 1 35 ? -15.462 -0.245 3.090 1.00 0.71 34 TYR A C 18
ATOM 9718 O O . TYR A 1 35 ? -14.822 -0.370 4.134 1.00 1.43 34 TYR A O 18
ATOM 9745 N N . PRO A 1 2 ? -13.391 -4.780 -2.681 1.00 1.33 1 PRO A N 19
ATOM 9746 C CA . PRO A 1 2 ? -12.371 -4.480 -1.672 1.00 1.03 1 PRO A CA 19
ATOM 9747 C C . PRO A 1 2 ? -11.014 -4.183 -2.307 1.00 0.90 1 PRO A C 19
ATOM 9748 O O . PRO A 1 2 ? -10.606 -4.856 -3.256 1.00 1.08 1 PRO A O 19
ATOM 9759 N N . PRO A 1 3 ? -10.300 -3.166 -1.796 1.00 0.68 2 PRO A N 19
ATOM 9760 C CA . PRO A 1 3 ? -9.005 -2.757 -2.351 1.00 0.68 2 PRO A CA 19
ATOM 9761 C C . PRO A 1 3 ? -7.960 -3.867 -2.290 1.00 0.67 2 PRO A C 19
ATOM 9762 O O . PRO A 1 3 ? -7.931 -4.663 -1.349 1.00 0.67 2 PRO A O 19
ATOM 9773 N N . THR A 1 4 ? -7.111 -3.917 -3.304 1.00 0.85 3 THR A N 19
ATOM 9774 C CA . THR A 1 4 ? -6.034 -4.885 -3.352 1.00 0.93 3 THR A CA 19
ATOM 9775 C C . THR A 1 4 ? -4.824 -4.351 -2.594 1.00 0.69 3 THR A C 19
ATOM 9776 O O . THR A 1 4 ? -4.490 -3.170 -2.705 1.00 0.63 3 THR A O 19
ATOM 9787 N N . LYS A 1 5 ? -4.188 -5.211 -1.816 1.00 0.66 4 LYS A N 19
ATOM 9788 C CA . LYS A 1 5 ? -3.021 -4.819 -1.042 1.00 0.50 4 LYS A CA 19
ATOM 9789 C C . LYS A 1 5 ? -1.830 -4.580 -1.966 1.00 0.43 4 LYS A C 19
ATOM 9790 O O . LYS A 1 5 ? -1.711 -5.232 -3.005 1.00 0.47 4 LYS A O 19
ATOM 9809 N N . PRO A 1 6 ? -0.949 -3.628 -1.614 1.00 0.41 5 PRO A N 19
ATOM 9810 C CA . PRO A 1 6 ? 0.225 -3.293 -2.425 1.00 0.43 5 PRO A CA 19
ATOM 9811 C C . PRO A 1 6 ? 1.071 -4.513 -2.776 1.00 0.33 5 PRO A C 19
ATOM 9812 O O . PRO A 1 6 ? 1.396 -5.334 -1.918 1.00 0.29 5 PRO A O 19
ATOM 9823 N N . THR A 1 7 ? 1.411 -4.619 -4.048 1.00 0.39 6 THR A N 19
ATOM 9824 C CA . THR A 1 7 ? 2.250 -5.696 -4.541 1.00 0.41 6 THR A CA 19
ATOM 9825 C C . THR A 1 7 ? 3.719 -5.395 -4.255 1.00 0.36 6 THR A C 19
ATOM 9826 O O . THR A 1 7 ? 4.559 -6.297 -4.212 1.00 0.39 6 THR A O 19
ATOM 9837 N N . LYS A 1 8 ? 4.010 -4.114 -4.054 1.00 0.35 7 LYS A N 19
ATOM 9838 C CA . LYS A 1 8 ? 5.363 -3.662 -3.762 1.00 0.39 7 LYS A CA 19
ATOM 9839 C C . LYS A 1 8 ? 5.882 -4.272 -2.464 1.00 0.35 7 LYS A C 19
ATOM 9840 O O . LYS A 1 8 ? 5.119 -4.483 -1.519 1.00 0.32 7 LYS A O 19
ATOM 9859 N N . PRO A 1 9 ? 7.185 -4.579 -2.416 1.00 0.43 8 PRO A N 19
ATOM 9860 C CA . PRO A 1 9 ? 7.824 -5.153 -1.228 1.00 0.46 8 PRO A CA 19
ATOM 9861 C C . PRO A 1 9 ? 7.809 -4.202 -0.036 1.00 0.48 8 PRO A C 19
ATOM 9862 O O . PRO A 1 9 ? 7.929 -2.985 -0.192 1.00 0.51 8 PRO A O 19
ATOM 9873 N N . GLY A 1 10 ? 7.669 -4.766 1.152 1.00 0.54 9 GLY A N 19
ATOM 9874 C CA . GLY A 1 10 ? 7.622 -3.968 2.356 1.00 0.61 9 GLY A CA 19
ATOM 9875 C C . GLY A 1 10 ? 8.274 -4.664 3.530 1.00 0.65 9 GLY A C 19
ATOM 9876 O O . GLY A 1 10 ? 7.891 -4.451 4.679 1.00 0.82 9 GLY A O 19
ATOM 9880 N N . ASP A 1 11 ? 9.255 -5.504 3.237 1.00 0.69 10 ASP A N 19
ATOM 9881 C CA . ASP A 1 11 ? 9.951 -6.258 4.276 1.00 0.82 10 ASP A CA 19
ATOM 9882 C C . ASP A 1 11 ? 11.388 -5.785 4.422 1.00 0.87 10 ASP A C 19
ATOM 9883 O O . ASP A 1 11 ? 11.731 -5.100 5.385 1.00 1.23 10 ASP A O 19
ATOM 9892 N N . ASN A 1 12 ? 12.231 -6.146 3.467 1.00 0.92 11 ASN A N 19
ATOM 9893 C CA . ASN A 1 12 ? 13.640 -5.768 3.516 1.00 1.10 11 ASN A CA 19
ATOM 9894 C C . ASN A 1 12 ? 13.972 -4.782 2.403 1.00 0.99 11 ASN A C 19
ATOM 9895 O O . ASN A 1 12 ? 15.142 -4.544 2.093 1.00 1.52 11 ASN A O 19
ATOM 9906 N N . ALA A 1 13 ? 12.934 -4.203 1.818 1.00 0.68 12 ALA A N 19
ATOM 9907 C CA . ALA A 1 13 ? 13.097 -3.230 0.752 1.00 0.55 12 ALA A CA 19
ATOM 9908 C C . ALA A 1 13 ? 13.788 -1.974 1.266 1.00 0.46 12 ALA A C 19
ATOM 9909 O O . ALA A 1 13 ? 13.803 -1.707 2.470 1.00 0.52 12 ALA A O 19
ATOM 9916 N N . THR A 1 14 ? 14.363 -1.216 0.349 1.00 0.41 13 THR A N 19
ATOM 9917 C CA . THR A 1 14 ? 15.080 -0.000 0.697 1.00 0.39 13 THR A CA 19
ATOM 9918 C C . THR A 1 14 ? 14.123 1.072 1.202 1.00 0.30 13 THR A C 19
ATOM 9919 O O . THR A 1 14 ? 12.942 1.064 0.862 1.00 0.23 13 THR A O 19
ATOM 9930 N N . PRO A 1 15 ? 14.620 2.013 2.023 1.00 0.34 14 PRO A N 19
ATOM 9931 C CA . PRO A 1 15 ? 13.806 3.106 2.561 1.00 0.33 14 PRO A CA 19
ATOM 9932 C C . PRO A 1 15 ? 13.170 3.928 1.449 1.00 0.30 14 PRO A C 19
ATOM 9933 O O . PRO A 1 15 ? 12.088 4.492 1.614 1.00 0.31 14 PRO A O 19
ATOM 9944 N N . GLU A 1 16 ? 13.853 3.982 0.312 1.00 0.36 15 GLU A N 19
ATOM 9945 C CA . GLU A 1 16 ? 13.346 4.676 -0.857 1.00 0.41 15 GLU A CA 19
ATOM 9946 C C . GLU A 1 16 ? 12.079 3.995 -1.361 1.00 0.35 15 GLU A C 19
ATOM 9947 O O . GLU A 1 16 ? 11.052 4.637 -1.589 1.00 0.38 15 GLU A O 19
ATOM 9959 N N . LYS A 1 17 ? 12.162 2.681 -1.513 1.00 0.32 16 LYS A N 19
ATOM 9960 C CA . LYS A 1 17 ? 11.058 1.901 -2.038 1.00 0.34 16 LYS A CA 19
ATOM 9961 C C . LYS A 1 17 ? 9.968 1.732 -0.988 1.00 0.26 16 LYS A C 19
ATOM 9962 O O . LYS A 1 17 ? 8.780 1.743 -1.310 1.00 0.31 16 LYS A O 19
ATOM 9981 N N . LEU A 1 18 ? 10.373 1.592 0.270 1.00 0.21 17 LEU A N 19
ATOM 9982 C CA . LEU A 1 18 ? 9.423 1.484 1.366 1.00 0.22 17 LEU A CA 19
ATOM 9983 C C . LEU A 1 18 ? 8.569 2.737 1.469 1.00 0.21 17 LEU A C 19
ATOM 9984 O O . LEU A 1 18 ? 7.422 2.673 1.894 1.00 0.25 17 LEU A O 19
ATOM 10000 N N . ALA A 1 19 ? 9.127 3.871 1.074 1.00 0.23 18 ALA A N 19
ATOM 10001 C CA . ALA A 1 19 ? 8.379 5.116 1.055 1.00 0.29 18 ALA A CA 19
ATOM 10002 C C . ALA A 1 19 ? 7.249 5.038 0.039 1.00 0.31 18 ALA A C 19
ATOM 10003 O O . ALA A 1 19 ? 6.127 5.472 0.301 1.00 0.35 18 ALA A O 19
ATOM 10010 N N . LYS A 1 20 ? 7.551 4.461 -1.117 1.00 0.31 19 LYS A N 19
ATOM 10011 C CA . LYS A 1 20 ? 6.553 4.265 -2.155 1.00 0.38 19 LYS A CA 19
ATOM 10012 C C . LYS A 1 20 ? 5.537 3.224 -1.696 1.00 0.35 19 LYS A C 19
ATOM 10013 O O . LYS A 1 20 ? 4.347 3.319 -1.997 1.00 0.40 19 LYS A O 19
ATOM 10032 N N . TYR A 1 21 ? 6.024 2.235 -0.955 1.00 0.30 20 TYR A N 19
ATOM 10033 C CA . TYR A 1 21 ? 5.167 1.226 -0.353 1.00 0.31 20 TYR A CA 19
ATOM 10034 C C . TYR A 1 21 ? 4.220 1.870 0.653 1.00 0.30 20 TYR A C 19
ATOM 10035 O O . TYR A 1 21 ? 3.029 1.570 0.673 1.00 0.34 20 TYR A O 19
ATOM 10053 N N . GLN A 1 22 ? 4.753 2.768 1.474 1.00 0.28 21 GLN A N 19
ATOM 10054 C CA . GLN A 1 22 ? 3.950 3.483 2.458 1.00 0.28 21 GLN A CA 19
ATOM 10055 C C . GLN A 1 22 ? 2.892 4.335 1.773 1.00 0.30 21 GLN A C 19
ATOM 10056 O O . GLN A 1 22 ? 1.765 4.441 2.251 1.00 0.32 21 GLN A O 19
ATOM 10070 N N . ALA A 1 23 ? 3.258 4.929 0.647 1.00 0.30 22 ALA A N 19
ATOM 10071 C CA . ALA A 1 23 ? 2.339 5.754 -0.120 1.00 0.33 22 ALA A CA 19
ATOM 10072 C C . ALA A 1 23 ? 1.235 4.907 -0.741 1.00 0.33 22 ALA A C 19
ATOM 10073 O O . ALA A 1 23 ? 0.086 5.343 -0.856 1.00 0.35 22 ALA A O 19
ATOM 10080 N N . ASP A 1 24 ? 1.589 3.696 -1.141 1.00 0.32 23 ASP A N 19
ATOM 10081 C CA . ASP A 1 24 ? 0.629 2.777 -1.741 1.00 0.34 23 ASP A CA 19
ATOM 10082 C C . ASP A 1 24 ? -0.251 2.168 -0.656 1.00 0.31 23 ASP A C 19
ATOM 10083 O O . ASP A 1 24 ? -1.462 2.026 -0.825 1.00 0.33 23 ASP A O 19
ATOM 10092 N N . LEU A 1 25 ? 0.369 1.831 0.469 1.00 0.29 24 LEU A N 19
ATOM 10093 C CA . LEU A 1 25 ? -0.345 1.300 1.624 1.00 0.28 24 LEU A CA 19
ATOM 10094 C C . LEU A 1 25 ? -1.310 2.356 2.159 1.00 0.24 24 LEU A C 19
ATOM 10095 O O . LEU A 1 25 ? -2.427 2.042 2.564 1.00 0.24 24 LEU A O 19
ATOM 10111 N N . ALA A 1 26 ? -0.877 3.611 2.136 1.00 0.25 25 ALA A N 19
ATOM 10112 C CA . ALA A 1 26 ? -1.733 4.726 2.515 1.00 0.25 25 ALA A CA 19
ATOM 10113 C C . ALA A 1 26 ? -2.932 4.817 1.581 1.00 0.25 25 ALA A C 19
ATOM 10114 O O . ALA A 1 26 ? -4.062 5.036 2.017 1.00 0.27 25 ALA A O 19
ATOM 10121 N N . LYS A 1 27 ? -2.671 4.635 0.292 1.00 0.28 26 LYS A N 19
ATOM 10122 C CA . LYS A 1 27 ? -3.721 4.622 -0.718 1.00 0.33 26 LYS A CA 19
ATOM 10123 C C . LYS A 1 27 ? -4.688 3.474 -0.446 1.00 0.29 26 LYS A C 19
ATOM 10124 O O . LYS A 1 27 ? -5.898 3.608 -0.618 1.00 0.32 26 LYS A O 19
ATOM 10143 N N . TYR A 1 28 ? -4.135 2.349 -0.007 1.00 0.25 27 TYR A N 19
ATOM 10144 C CA . TYR A 1 28 ? -4.934 1.193 0.374 1.00 0.24 27 TYR A CA 19
ATOM 10145 C C . TYR A 1 28 ? -5.826 1.538 1.563 1.00 0.19 27 TYR A C 19
ATOM 10146 O O . TYR A 1 28 ? -7.009 1.214 1.575 1.00 0.21 27 TYR A O 19
ATOM 10164 N N . GLN A 1 29 ? -5.246 2.213 2.551 1.00 0.20 28 GLN A N 19
ATOM 10165 C CA . GLN A 1 29 ? -5.981 2.617 3.742 1.00 0.22 28 GLN A CA 19
ATOM 10166 C C . GLN A 1 29 ? -7.112 3.573 3.384 1.00 0.19 28 GLN A C 19
ATOM 10167 O O . GLN A 1 29 ? -8.238 3.414 3.852 1.00 0.22 28 GLN A O 19
ATOM 10181 N N . LYS A 1 30 ? -6.803 4.565 2.557 1.00 0.23 29 LYS A N 19
ATOM 10182 C CA . LYS A 1 30 ? -7.787 5.564 2.154 1.00 0.29 29 LYS A CA 19
ATOM 10183 C C . LYS A 1 30 ? -8.929 4.910 1.387 1.00 0.24 29 LYS A C 19
ATOM 10184 O O . LYS A 1 30 ? -10.102 5.182 1.645 1.00 0.28 29 LYS A O 19
ATOM 10203 N N . ASP A 1 31 ? -8.570 4.035 0.458 1.00 0.24 30 ASP A N 19
ATOM 10204 C CA . ASP A 1 31 ? -9.552 3.309 -0.344 1.00 0.30 30 ASP A CA 19
ATOM 10205 C C . ASP A 1 31 ? -10.410 2.429 0.557 1.00 0.28 30 ASP A C 19
ATOM 10206 O O . ASP A 1 31 ? -11.631 2.361 0.409 1.00 0.36 30 ASP A O 19
ATOM 10215 N N . LEU A 1 32 ? -9.750 1.774 1.504 1.00 0.24 31 LEU A N 19
ATOM 10216 C CA . LEU A 1 32 ? -10.416 0.898 2.461 1.00 0.30 31 LEU A CA 19
ATOM 10217 C C . LEU A 1 32 ? -11.363 1.691 3.359 1.00 0.33 31 LEU A C 19
ATOM 10218 O O . LEU A 1 32 ? -12.482 1.261 3.631 1.00 0.43 31 LEU A O 19
ATOM 10234 N N . ALA A 1 33 ? -10.900 2.851 3.810 1.00 0.31 32 ALA A N 19
ATOM 10235 C CA . ALA A 1 33 ? -11.696 3.730 4.657 1.00 0.40 32 ALA A CA 19
ATOM 10236 C C . ALA A 1 33 ? -12.928 4.231 3.920 1.00 0.42 32 ALA A C 19
ATOM 10237 O O . ALA A 1 33 ? -14.011 4.343 4.495 1.00 0.53 32 ALA A O 19
ATOM 10244 N N . ASP A 1 34 ? -12.752 4.539 2.644 1.00 0.39 33 ASP A N 19
ATOM 10245 C CA . ASP A 1 34 ? -13.853 5.008 1.813 1.00 0.51 33 ASP A CA 19
ATOM 10246 C C . ASP A 1 34 ? -14.827 3.872 1.523 1.00 0.55 33 ASP A C 19
ATOM 10247 O O . ASP A 1 34 ? -16.026 4.090 1.348 1.00 0.71 33 ASP A O 19
ATOM 10256 N N . TYR A 1 35 ? -14.304 2.656 1.490 1.00 0.46 34 TYR A N 19
ATOM 10257 C CA . TYR A 1 35 ? -15.113 1.474 1.230 1.00 0.54 34 TYR A CA 19
ATOM 10258 C C . TYR A 1 35 ? -15.802 1.001 2.508 1.00 0.71 34 TYR A C 19
ATOM 10259 O O . TYR A 1 35 ? -15.279 0.163 3.243 1.00 1.43 34 TYR A O 19
ATOM 10286 N N . PRO A 1 2 ? -13.166 -4.796 -2.208 1.00 1.33 1 PRO A N 20
ATOM 10287 C CA . PRO A 1 2 ? -12.087 -4.633 -1.232 1.00 1.03 1 PRO A CA 20
ATOM 10288 C C . PRO A 1 2 ? -10.739 -4.396 -1.906 1.00 0.90 1 PRO A C 20
ATOM 10289 O O . PRO A 1 2 ? -10.371 -5.107 -2.846 1.00 1.08 1 PRO A O 20
ATOM 10300 N N . PRO A 1 3 ? -9.990 -3.385 -1.443 1.00 0.68 2 PRO A N 20
ATOM 10301 C CA . PRO A 1 3 ? -8.682 -3.057 -2.007 1.00 0.68 2 PRO A CA 20
ATOM 10302 C C . PRO A 1 3 ? -7.648 -4.138 -1.727 1.00 0.67 2 PRO A C 20
ATOM 10303 O O . PRO A 1 3 ? -7.594 -4.692 -0.628 1.00 0.67 2 PRO A O 20
ATOM 10314 N N . THR A 1 4 ? -6.841 -4.446 -2.724 1.00 0.85 3 THR A N 20
ATOM 10315 C CA . THR A 1 4 ? -5.761 -5.390 -2.558 1.00 0.93 3 THR A CA 20
ATOM 10316 C C . THR A 1 4 ? -4.538 -4.676 -2.003 1.00 0.69 3 THR A C 20
ATOM 10317 O O . THR A 1 4 ? -4.231 -3.555 -2.415 1.00 0.63 3 THR A O 20
ATOM 10328 N N . LYS A 1 5 ? -3.861 -5.309 -1.055 1.00 0.66 4 LYS A N 20
ATOM 10329 C CA . LYS A 1 5 ? -2.652 -4.739 -0.484 1.00 0.50 4 LYS A CA 20
ATOM 10330 C C . LYS A 1 5 ? -1.589 -4.591 -1.569 1.00 0.43 4 LYS A C 20
ATOM 10331 O O . LYS A 1 5 ? -1.570 -5.370 -2.527 1.00 0.47 4 LYS A O 20
ATOM 10350 N N . PRO A 1 6 ? -0.700 -3.592 -1.447 1.00 0.41 5 PRO A N 20
ATOM 10351 C CA . PRO A 1 6 ? 0.291 -3.294 -2.482 1.00 0.43 5 PRO A CA 20
ATOM 10352 C C . PRO A 1 6 ? 1.195 -4.481 -2.782 1.00 0.33 5 PRO A C 20
ATOM 10353 O O . PRO A 1 6 ? 1.659 -5.171 -1.873 1.00 0.29 5 PRO A O 20
ATOM 10364 N N . THR A 1 7 ? 1.431 -4.714 -4.064 1.00 0.39 6 THR A N 20
ATOM 10365 C CA . THR A 1 7 ? 2.292 -5.797 -4.506 1.00 0.41 6 THR A CA 20
ATOM 10366 C C . THR A 1 7 ? 3.756 -5.402 -4.336 1.00 0.36 6 THR A C 20
ATOM 10367 O O . THR A 1 7 ? 4.664 -6.227 -4.444 1.00 0.39 6 THR A O 20
ATOM 10378 N N . LYS A 1 8 ? 3.968 -4.122 -4.066 1.00 0.35 7 LYS A N 20
ATOM 10379 C CA . LYS A 1 8 ? 5.293 -3.593 -3.794 1.00 0.39 7 LYS A CA 20
ATOM 10380 C C . LYS A 1 8 ? 5.833 -4.189 -2.497 1.00 0.35 7 LYS A C 20
ATOM 10381 O O . LYS A 1 8 ? 5.069 -4.435 -1.563 1.00 0.32 7 LYS A O 20
ATOM 10400 N N . PRO A 1 9 ? 7.146 -4.448 -2.429 1.00 0.43 8 PRO A N 20
ATOM 10401 C CA . PRO A 1 9 ? 7.771 -5.034 -1.240 1.00 0.46 8 PRO A CA 20
ATOM 10402 C C . PRO A 1 9 ? 7.701 -4.103 -0.034 1.00 0.48 8 PRO A C 20
ATOM 10403 O O . PRO A 1 9 ? 7.929 -2.898 -0.150 1.00 0.51 8 PRO A O 20
ATOM 10414 N N . GLY A 1 10 ? 7.382 -4.666 1.121 1.00 0.54 9 GLY A N 20
ATOM 10415 C CA . GLY A 1 10 ? 7.246 -3.865 2.318 1.00 0.61 9 GLY A CA 20
ATOM 10416 C C . GLY A 1 10 ? 7.685 -4.598 3.566 1.00 0.65 9 GLY A C 20
ATOM 10417 O O . GLY A 1 10 ? 7.216 -4.304 4.665 1.00 0.82 9 GLY A O 20
ATOM 10421 N N . ASP A 1 11 ? 8.587 -5.553 3.399 1.00 0.69 10 ASP A N 20
ATOM 10422 C CA . ASP A 1 11 ? 9.092 -6.332 4.526 1.00 0.82 10 ASP A CA 20
ATOM 10423 C C . ASP A 1 11 ? 10.551 -6.003 4.792 1.00 0.87 10 ASP A C 20
ATOM 10424 O O . ASP A 1 11 ? 10.890 -5.431 5.825 1.00 1.23 10 ASP A O 20
ATOM 10433 N N . ASN A 1 12 ? 11.409 -6.356 3.847 1.00 0.92 11 ASN A N 20
ATOM 10434 C CA . ASN A 1 12 ? 12.837 -6.072 3.955 1.00 1.10 11 ASN A CA 20
ATOM 10435 C C . ASN A 1 12 ? 13.275 -5.184 2.801 1.00 0.99 11 ASN A C 20
ATOM 10436 O O . ASN A 1 12 ? 14.446 -5.175 2.411 1.00 1.52 11 ASN A O 20
ATOM 10447 N N . ALA A 1 13 ? 12.326 -4.431 2.268 1.00 0.68 12 ALA A N 20
ATOM 10448 C CA . ALA A 1 13 ? 12.577 -3.559 1.132 1.00 0.55 12 ALA A CA 20
ATOM 10449 C C . ALA A 1 13 ? 13.496 -2.406 1.505 1.00 0.46 12 ALA A C 20
ATOM 10450 O O . ALA A 1 13 ? 13.747 -2.147 2.683 1.00 0.52 12 ALA A O 20
ATOM 10457 N N . THR A 1 14 ? 13.998 -1.727 0.491 1.00 0.41 13 THR A N 20
ATOM 10458 C CA . THR A 1 14 ? 14.854 -0.575 0.691 1.00 0.39 13 THR A CA 20
ATOM 10459 C C . THR A 1 14 ? 14.042 0.609 1.203 1.00 0.30 13 THR A C 20
ATOM 10460 O O . THR A 1 14 ? 12.845 0.704 0.931 1.00 0.23 13 THR A O 20
ATOM 10471 N N . PRO A 1 15 ? 14.676 1.522 1.954 1.00 0.34 14 PRO A N 20
ATOM 10472 C CA . PRO A 1 15 ? 13.994 2.684 2.526 1.00 0.33 14 PRO A CA 20
ATOM 10473 C C . PRO A 1 15 ? 13.299 3.520 1.457 1.00 0.30 14 PRO A C 20
ATOM 10474 O O . PRO A 1 15 ? 12.198 4.032 1.677 1.00 0.31 14 PRO A O 20
ATOM 10485 N N . GLU A 1 16 ? 13.934 3.629 0.293 1.00 0.36 15 GLU A N 20
ATOM 10486 C CA . GLU A 1 16 ? 13.365 4.367 -0.822 1.00 0.41 15 GLU A CA 20
ATOM 10487 C C . GLU A 1 16 ? 12.087 3.689 -1.307 1.00 0.35 15 GLU A C 20
ATOM 10488 O O . GLU A 1 16 ? 11.068 4.343 -1.543 1.00 0.38 15 GLU A O 20
ATOM 10500 N N . LYS A 1 17 ? 12.144 2.369 -1.433 1.00 0.32 16 LYS A N 20
ATOM 10501 C CA . LYS A 1 17 ? 11.006 1.597 -1.904 1.00 0.34 16 LYS A CA 20
ATOM 10502 C C . LYS A 1 17 ? 9.904 1.598 -0.857 1.00 0.26 16 LYS A C 20
ATOM 10503 O O . LYS A 1 17 ? 8.725 1.723 -1.185 1.00 0.31 16 LYS A O 20
ATOM 10522 N N . LEU A 1 18 ? 10.299 1.478 0.405 1.00 0.21 17 LEU A N 20
ATOM 10523 C CA . LEU A 1 18 ? 9.355 1.496 1.510 1.00 0.22 17 LEU A CA 20
ATOM 10524 C C . LEU A 1 18 ? 8.593 2.812 1.561 1.00 0.21 17 LEU A C 20
ATOM 10525 O O . LEU A 1 18 ? 7.420 2.837 1.914 1.00 0.25 17 LEU A O 20
ATOM 10541 N N . ALA A 1 19 ? 9.259 3.901 1.204 1.00 0.23 18 ALA A N 20
ATOM 10542 C CA . ALA A 1 19 ? 8.619 5.204 1.175 1.00 0.29 18 ALA A CA 20
ATOM 10543 C C . ALA A 1 19 ? 7.491 5.220 0.153 1.00 0.31 18 ALA A C 20
ATOM 10544 O O . ALA A 1 19 ? 6.402 5.734 0.416 1.00 0.35 18 ALA A O 20
ATOM 10551 N N . LYS A 1 20 ? 7.755 4.636 -1.007 1.00 0.31 19 LYS A N 20
ATOM 10552 C CA . LYS A 1 20 ? 6.747 4.520 -2.048 1.00 0.38 19 LYS A CA 20
ATOM 10553 C C . LYS A 1 20 ? 5.665 3.535 -1.622 1.00 0.35 19 LYS A C 20
ATOM 10554 O O . LYS A 1 20 ? 4.481 3.737 -1.890 1.00 0.40 19 LYS A O 20
ATOM 10573 N N . TYR A 1 21 ? 6.085 2.477 -0.941 1.00 0.30 20 TYR A N 20
ATOM 10574 C CA . TYR A 1 21 ? 5.162 1.492 -0.404 1.00 0.31 20 TYR A CA 20
ATOM 10575 C C . TYR A 1 21 ? 4.212 2.148 0.588 1.00 0.30 20 TYR A C 20
ATOM 10576 O O . TYR A 1 21 ? 3.022 1.854 0.602 1.00 0.34 20 TYR A O 20
ATOM 10594 N N . GLN A 1 22 ? 4.747 3.051 1.404 1.00 0.28 21 GLN A N 20
ATOM 10595 C CA . GLN A 1 22 ? 3.946 3.787 2.374 1.00 0.28 21 GLN A CA 20
ATOM 10596 C C . GLN A 1 22 ? 2.898 4.638 1.673 1.00 0.30 21 GLN A C 20
ATOM 10597 O O . GLN A 1 22 ? 1.750 4.700 2.107 1.00 0.32 21 GLN A O 20
ATOM 10611 N N . ALA A 1 23 ? 3.292 5.268 0.575 1.00 0.30 22 ALA A N 20
ATOM 10612 C CA . ALA A 1 23 ? 2.386 6.114 -0.188 1.00 0.33 22 ALA A CA 20
ATOM 10613 C C . ALA A 1 23 ? 1.283 5.283 -0.830 1.00 0.33 22 ALA A C 20
ATOM 10614 O O . ALA A 1 23 ? 0.123 5.700 -0.889 1.00 0.35 22 ALA A O 20
ATOM 10621 N N . ASP A 1 24 ? 1.651 4.103 -1.295 1.00 0.32 23 ASP A N 20
ATOM 10622 C CA . ASP A 1 24 ? 0.703 3.202 -1.937 1.00 0.34 23 ASP A CA 20
ATOM 10623 C C . ASP A 1 24 ? -0.174 2.531 -0.880 1.00 0.31 23 ASP A C 20
ATOM 10624 O O . ASP A 1 24 ? -1.360 2.278 -1.098 1.00 0.33 23 ASP A O 20
ATOM 10633 N N . LEU A 1 25 ? 0.424 2.257 0.273 1.00 0.29 24 LEU A N 20
ATOM 10634 C CA . LEU A 1 25 ? -0.304 1.735 1.426 1.00 0.28 24 LEU A CA 20
ATOM 10635 C C . LEU A 1 25 ? -1.288 2.793 1.927 1.00 0.24 24 LEU A C 20
ATOM 10636 O O . LEU A 1 25 ? -2.395 2.479 2.356 1.00 0.24 24 LEU A O 20
ATOM 10652 N N . ALA A 1 26 ? -0.873 4.053 1.858 1.00 0.25 25 ALA A N 20
ATOM 10653 C CA . ALA A 1 26 ? -1.732 5.174 2.220 1.00 0.25 25 ALA A CA 20
ATOM 10654 C C . ALA A 1 26 ? -2.956 5.231 1.312 1.00 0.25 25 ALA A C 20
ATOM 10655 O O . ALA A 1 26 ? -4.061 5.551 1.757 1.00 0.27 25 ALA A O 20
ATOM 10662 N N . LYS A 1 27 ? -2.749 4.922 0.037 1.00 0.28 26 LYS A N 20
ATOM 10663 C CA . LYS A 1 27 ? -3.843 4.816 -0.919 1.00 0.33 26 LYS A CA 20
ATOM 10664 C C . LYS A 1 27 ? -4.778 3.684 -0.508 1.00 0.29 26 LYS A C 20
ATOM 10665 O O . LYS A 1 27 ? -6.002 3.814 -0.561 1.00 0.32 26 LYS A O 20
ATOM 10684 N N . TYR A 1 28 ? -4.173 2.586 -0.082 1.00 0.25 27 TYR A N 20
ATOM 10685 C CA . TYR A 1 28 ? -4.906 1.422 0.396 1.00 0.24 27 TYR A CA 20
ATOM 10686 C C . TYR A 1 28 ? -5.755 1.790 1.608 1.00 0.19 27 TYR A C 20
ATOM 10687 O O . TYR A 1 28 ? -6.886 1.332 1.737 1.00 0.21 27 TYR A O 20
ATOM 10705 N N . GLN A 1 29 ? -5.211 2.636 2.477 1.00 0.20 28 GLN A N 20
ATOM 10706 C CA . GLN A 1 29 ? -5.931 3.090 3.663 1.00 0.22 28 GLN A CA 20
ATOM 10707 C C . GLN A 1 29 ? -7.206 3.823 3.266 1.00 0.19 28 GLN A C 20
ATOM 10708 O O . GLN A 1 29 ? -8.279 3.555 3.803 1.00 0.22 28 GLN A O 20
ATOM 10722 N N . LYS A 1 30 ? -7.078 4.742 2.316 1.00 0.23 29 LYS A N 20
ATOM 10723 C CA . LYS A 1 30 ? -8.208 5.544 1.867 1.00 0.29 29 LYS A CA 20
ATOM 10724 C C . LYS A 1 30 ? -9.284 4.660 1.249 1.00 0.24 29 LYS A C 20
ATOM 10725 O O . LYS A 1 30 ? -10.458 4.758 1.601 1.00 0.28 29 LYS A O 20
ATOM 10744 N N . ASP A 1 31 ? -8.866 3.785 0.346 1.00 0.24 30 ASP A N 20
ATOM 10745 C CA . ASP A 1 31 ? -9.791 2.891 -0.344 1.00 0.30 30 ASP A CA 20
ATOM 10746 C C . ASP A 1 31 ? -10.454 1.942 0.656 1.00 0.28 30 ASP A C 20
ATOM 10747 O O . ASP A 1 31 ? -11.649 1.656 0.564 1.00 0.36 30 ASP A O 20
ATOM 10756 N N . LEU A 1 32 ? -9.665 1.477 1.621 1.00 0.24 31 LEU A N 20
ATOM 10757 C CA . LEU A 1 32 ? -10.144 0.566 2.658 1.00 0.30 31 LEU A CA 20
ATOM 10758 C C . LEU A 1 32 ? -11.158 1.252 3.567 1.00 0.33 31 LEU A C 20
ATOM 10759 O O . LEU A 1 32 ? -12.220 0.703 3.849 1.00 0.43 31 LEU A O 20
ATOM 10775 N N . ALA A 1 33 ? -10.816 2.448 4.028 1.00 0.31 32 ALA A N 20
ATOM 10776 C CA . ALA A 1 33 ? -11.689 3.215 4.904 1.00 0.40 32 ALA A CA 20
ATOM 10777 C C . ALA A 1 33 ? -12.984 3.571 4.196 1.00 0.42 32 ALA A C 20
ATOM 10778 O O . ALA A 1 33 ? -14.061 3.555 4.791 1.00 0.53 32 ALA A O 20
ATOM 10785 N N . ASP A 1 34 ? -12.861 3.894 2.917 1.00 0.39 33 ASP A N 20
ATOM 10786 C CA . ASP A 1 34 ? -14.011 4.244 2.098 1.00 0.51 33 ASP A CA 20
ATOM 10787 C C . ASP A 1 34 ? -14.930 3.037 1.930 1.00 0.55 33 ASP A C 20
ATOM 10788 O O . ASP A 1 34 ? -16.143 3.179 1.755 1.00 0.71 33 ASP A O 20
ATOM 10797 N N . TYR A 1 35 ? -14.339 1.853 1.999 1.00 0.46 34 TYR A N 20
ATOM 10798 C CA . TYR A 1 35 ? -15.073 0.607 1.869 1.00 0.54 34 TYR A CA 20
ATOM 10799 C C . TYR A 1 35 ? -15.213 -0.063 3.233 1.00 0.71 34 TYR A C 20
ATOM 10800 O O . TYR A 1 35 ? -14.518 -1.030 3.547 1.00 1.43 34 TYR A O 20
#

Organism: Streptococcus mutans serotype c (strain ATCC 700610 / UA159) (NCBI:txid210007)